Protein AF-E4WZ22-F1 (afdb_monomer_lite)

Foldseek 3Di:
DPDDDDDPLVVDLLSQLKAWAQQHALSNQAVAGLDDDRLVVLCVQAPQLRSLQQQAFFDDPVVLVVLCVQCVVQQNNVVLCVRVVPCVSVVRGNHRRYDPPSDPLAPSVQPQNGFMFRSVLLVVLQVVVVVPPPDDDDDDDDDPDPQQLQLLLQVLVLVVQQLCPQQVADQPPCLSGSSSSSCLLCRRQHDFGCAVRGPDHDPPRPDYRDDDSVSSLSSQQGAGNRGDHSVVSSQSSHNDNVNGGFDWGKDKDKDFQAQPDADDAKWWWWKWAQAPVLDIDIGIWIQGHADPQWGWTQDSHDDPPDDRIDTHHSHDAAEDDVVVQVVCCVVPVAQWDDDPPGTGRYAYSVRPDDHPDMHIHRIIMHMHIGHDPPPDPPPDVPPPVVVVVVVPPD

Organism: Oikopleura dioica (NCBI:txid34765)

Sequence (394 aa):
MGYARKGSKFRKHAALSAATPGFTTQMQFTIGDGYKVDNLFYFLFCDWKSSWNLLYKPIDEKEKKEIDKIVEKCNATSIHKIKENNIEIIHEITSIISIPSSSSQFCLDDPNLTKSVQVSSLKQNATKCVNQDLENVTKNVLDQKSSNLCVPISIATLLRFAIKNDLGFENKNDYYSAEKILSTLILIVYPRSMAGLNLNPNKKETEFQLNEIELLLERLCKKTYFMETGWNIIRKIHYKEERQPRKSTCIFEQVILHENFVFSRPLSVTGAYLLQSGEVLFHQMTLDRIENHEYVLQNNQFSDDHPPVIRIKQRLPHYAVPHFIAHLIYQTGNNIEVVGNIQNVLVSERHNMNSNEWYLLPHAYSITLVPESTVLPFVQQVNIYFEIIRFYYF

Radius of gyration: 23.73 Å; chains: 1; bounding box: 64×78×63 Å

Secondary structure (DSSP, 8-state):
------SGGGG-GGG--EE-TTT--HHHHSS--SS---GGGHHHHB-HHHHHHHHHS---HHHHHHHHHHHHHTT-TTGGGGGGT-GGGGGT--S-B--TT--TTS-TT-TTTT--EEHHHHHHHHHHHHS-SSS---------TT--THHHHHHHHHHHHHHHHTS----TTSTT-HHHHHHHIIIIIS----TTTBSS--TT--------HHHHHHHHHS--SSS--HHHHHHTSSSSGGGSPPPEEEEEEEEE--TTPPP-S-EEEEEEEE-TTSPEEEEEEEEEEEETTEEEEE-----TTS-SEEEEETTSPEE--HHHHHHHHHHHSS-EEEETTEEEEEEBTTBBPPTT-EEEEEEEEEEEEEE------SSSSSTTHHHHHHTT--

Structure (mmCIF, N/CA/C/O backbone):
data_AF-E4WZ22-F1
#
_entry.id   AF-E4WZ22-F1
#
loop_
_atom_site.group_PDB
_atom_site.id
_atom_site.type_symbol
_atom_site.label_atom_id
_atom_site.label_alt_id
_atom_site.label_comp_id
_atom_site.label_asym_id
_atom_site.label_entity_id
_atom_site.label_seq_id
_atom_site.pdbx_PDB_ins_code
_atom_site.Cartn_x
_atom_site.Cartn_y
_atom_site.Cartn_z
_atom_site.occupancy
_atom_site.B_iso_or_equiv
_atom_site.auth_seq_id
_atom_site.auth_comp_id
_atom_site.auth_asym_id
_atom_site.auth_atom_id
_atom_site.pdbx_PDB_model_num
ATOM 1 N N . MET A 1 1 ? -11.300 15.931 16.713 1.00 43.78 1 MET A N 1
ATOM 2 C CA . MET A 1 1 ? -12.061 15.670 15.468 1.00 43.78 1 MET A CA 1
ATOM 3 C C . MET A 1 1 ? -12.703 16.971 14.993 1.00 43.78 1 MET A C 1
ATOM 5 O O . MET A 1 1 ? -13.713 17.382 15.547 1.00 43.78 1 MET A O 1
ATOM 9 N N . GLY A 1 2 ? -12.064 17.686 14.065 1.00 37.69 2 GLY A N 1
ATOM 10 C CA . GLY A 1 2 ? -12.389 19.071 13.688 1.00 37.69 2 GLY A CA 1
ATOM 11 C C . GLY A 1 2 ? -13.688 19.274 12.896 1.00 37.69 2 GLY A C 1
ATOM 12 O O . GLY A 1 2 ? -13.658 19.876 11.828 1.00 37.69 2 GLY A O 1
ATOM 13 N N . TYR A 1 3 ? -14.833 18.834 13.417 1.00 50.09 3 TYR A N 1
ATOM 14 C CA . TYR A 1 3 ? -16.146 19.122 12.835 1.00 50.09 3 TYR A CA 1
ATOM 15 C C . TYR A 1 3 ? -16.964 20.016 13.769 1.00 50.09 3 TYR A C 1
ATOM 17 O O . TYR A 1 3 ? -17.911 19.576 14.409 1.00 50.09 3 TYR A O 1
ATOM 25 N N . ALA A 1 4 ? -16.619 21.302 13.826 1.00 40.41 4 ALA A N 1
ATOM 26 C CA . ALA A 1 4 ? -17.497 22.326 14.385 1.00 40.41 4 ALA A CA 1
ATOM 27 C C . ALA A 1 4 ? -18.106 23.142 13.236 1.00 40.41 4 ALA A C 1
ATOM 29 O O . ALA A 1 4 ? -17.617 24.213 12.885 1.00 40.41 4 ALA A O 1
ATOM 30 N N . ARG A 1 5 ? -19.167 22.627 12.600 1.00 50.62 5 ARG A N 1
ATOM 31 C CA . ARG A 1 5 ? -19.999 23.414 11.672 1.00 50.62 5 ARG A CA 1
ATOM 32 C C . ARG A 1 5 ? -21.483 23.178 11.944 1.00 50.62 5 ARG A C 1
ATOM 34 O O . ARG A 1 5 ? -21.913 22.063 12.217 1.00 50.62 5 ARG A O 1
ATOM 41 N N . LYS A 1 6 ? -22.265 24.259 11.892 1.00 50.34 6 LYS A N 1
ATOM 42 C CA . LYS A 1 6 ? -23.715 24.254 12.136 1.00 50.34 6 LYS A CA 1
ATOM 43 C C . LYS A 1 6 ? -24.455 23.727 10.894 1.00 50.34 6 LYS A C 1
ATOM 45 O O . LYS A 1 6 ? -24.112 24.105 9.778 1.00 50.34 6 LYS A O 1
ATOM 50 N N . GLY A 1 7 ? -25.479 22.885 11.078 1.00 59.03 7 GLY A N 1
ATOM 51 C CA . GLY A 1 7 ? -26.385 22.444 10.002 1.00 59.03 7 GLY A CA 1
ATOM 52 C C . GLY A 1 7 ? -26.900 21.006 10.148 1.00 59.03 7 GLY A C 1
ATOM 53 O O . GLY A 1 7 ? -26.252 20.159 10.757 1.00 59.03 7 GLY A O 1
ATOM 54 N N . SER A 1 8 ? -28.067 20.705 9.567 1.00 58.41 8 SER A N 1
ATOM 55 C CA . SER A 1 8 ? -28.720 19.383 9.647 1.00 58.41 8 SER A CA 1
ATOM 56 C C . SER A 1 8 ? -27.926 18.255 8.973 1.00 58.41 8 SER A C 1
ATOM 58 O O . SER A 1 8 ? -28.000 17.112 9.418 1.00 58.41 8 SER A O 1
ATOM 60 N N . LYS A 1 9 ? -27.110 18.572 7.957 1.00 53.06 9 LYS A N 1
ATOM 61 C CA . LYS A 1 9 ? -26.240 17.607 7.256 1.00 53.06 9 LYS A CA 1
ATOM 62 C C . LYS A 1 9 ? -25.200 16.950 8.175 1.00 53.06 9 LYS A C 1
ATOM 64 O O . LYS A 1 9 ? -24.841 15.806 7.946 1.00 53.06 9 LYS A O 1
ATOM 69 N N . PHE A 1 10 ? -24.782 17.621 9.248 1.00 56.56 10 PHE A N 1
ATOM 70 C CA . PHE A 1 10 ? -23.786 17.102 10.195 1.00 56.56 10 PHE A CA 1
ATOM 71 C C . PHE A 1 10 ? -24.378 16.166 11.260 1.00 56.56 10 PHE A C 1
ATOM 73 O O . PHE A 1 10 ? -23.634 15.557 12.017 1.00 56.56 10 PHE A O 1
ATOM 80 N N . ARG A 1 11 ? -25.712 16.018 11.308 1.00 58.31 11 ARG A N 1
ATOM 81 C CA . ARG A 1 11 ? -26.391 15.039 12.179 1.00 58.31 11 ARG A CA 1
ATOM 82 C C . ARG A 1 11 ? -26.433 13.635 11.575 1.00 58.31 11 ARG A C 1
ATOM 84 O O . ARG A 1 11 ? -26.777 12.687 12.268 1.00 58.31 11 ARG A O 1
ATOM 91 N N . LYS A 1 12 ? -26.127 13.499 10.280 1.00 60.72 12 LYS A N 1
ATOM 92 C CA . LYS A 1 12 ? -26.135 12.221 9.568 1.00 60.72 12 LYS A CA 1
ATOM 93 C C . LYS A 1 12 ? -24.702 11.851 9.209 1.00 60.72 12 LYS A C 1
ATOM 95 O O . LYS A 1 12 ? -24.114 12.461 8.325 1.00 60.72 12 LYS A O 1
ATOM 100 N N . HIS A 1 13 ? -24.176 10.823 9.865 1.00 59.78 13 HIS A N 1
ATOM 101 C CA . HIS A 1 13 ? -22.824 10.306 9.643 1.00 59.78 13 HIS A CA 1
ATOM 102 C C . HIS A 1 13 ? -22.524 10.044 8.148 1.00 59.78 13 HIS A C 1
ATOM 104 O O . HIS A 1 13 ? -21.521 10.513 7.621 1.00 59.78 13 HIS A O 1
ATOM 110 N N . ALA A 1 14 ? -23.463 9.420 7.427 1.00 59.91 14 ALA A N 1
ATOM 111 C CA . ALA A 1 14 ? -23.363 9.156 5.985 1.00 59.91 14 ALA A CA 1
ATOM 112 C C . ALA A 1 14 ? -23.457 10.405 5.076 1.00 59.91 14 ALA A C 1
ATOM 114 O O . ALA A 1 14 ? -23.337 10.293 3.861 1.00 59.91 14 ALA A O 1
ATOM 115 N N . ALA A 1 15 ? -23.751 11.586 5.627 1.00 57.31 15 ALA A N 1
ATOM 116 C CA . ALA A 1 15 ? -23.817 12.847 4.882 1.00 57.31 15 ALA A CA 1
ATOM 117 C C . ALA A 1 15 ? -22.560 13.713 5.073 1.00 57.31 15 ALA A C 1
ATOM 119 O O . ALA A 1 15 ? -22.481 14.813 4.518 1.00 57.31 15 ALA A O 1
ATOM 120 N N . LEU A 1 16 ? -21.581 13.227 5.842 1.00 62.44 16 LEU A N 1
ATOM 121 C CA . LEU A 1 16 ? -20.275 13.853 5.980 1.00 62.44 16 LEU A CA 1
ATOM 122 C C . LEU A 1 16 ? -19.463 13.566 4.712 1.00 62.44 16 LEU A C 1
ATOM 124 O O . LEU A 1 16 ? -18.864 12.512 4.575 1.00 62.44 16 LEU A O 1
ATOM 128 N N . SER A 1 17 ? -19.414 14.520 3.782 1.00 63.41 17 SER A N 1
ATOM 129 C CA . SER A 1 17 ? -18.570 14.446 2.575 1.00 63.41 17 SER A CA 1
ATOM 130 C C . SER A 1 17 ? -17.084 14.732 2.858 1.00 63.41 17 SER A C 1
ATOM 132 O O . SER A 1 17 ? -16.357 15.224 1.990 1.00 63.41 17 SER A O 1
ATOM 134 N N . ALA A 1 18 ? -16.655 14.500 4.096 1.00 67.38 18 ALA A N 1
ATOM 135 C CA . ALA A 1 18 ? -15.322 14.762 4.599 1.00 67.38 18 ALA A CA 1
ATOM 136 C C . ALA A 1 18 ? -14.894 13.617 5.517 1.00 67.38 18 ALA A C 1
ATOM 138 O O . ALA A 1 18 ? -15.697 13.110 6.302 1.00 67.38 18 ALA A O 1
ATOM 139 N N . ALA A 1 19 ? -13.627 13.238 5.413 1.00 75.06 19 ALA A N 1
ATOM 140 C CA . ALA A 1 19 ? -13.033 12.154 6.177 1.00 75.06 19 ALA A CA 1
ATOM 141 C C . ALA A 1 19 ? -11.723 12.626 6.806 1.00 75.06 19 ALA A C 1
ATOM 143 O O . ALA A 1 19 ? -10.995 13.414 6.204 1.00 75.06 19 ALA A O 1
ATOM 144 N N . THR A 1 20 ? -11.421 12.147 8.011 1.00 78.56 20 THR A N 1
ATOM 145 C CA . THR A 1 20 ? -10.114 12.353 8.643 1.00 78.56 20 THR A CA 1
ATOM 146 C C . THR A 1 20 ? -9.384 11.010 8.679 1.00 78.56 20 THR A C 1
ATOM 148 O O . THR A 1 20 ? -9.940 10.069 9.254 1.00 78.56 20 THR A O 1
ATOM 151 N N . PRO A 1 21 ? -8.182 10.899 8.081 1.00 80.25 21 PRO A N 1
ATOM 152 C CA . PRO A 1 21 ? -7.385 9.676 8.113 1.00 80.25 21 PRO A CA 1
ATOM 153 C C . PRO A 1 21 ? -7.258 9.126 9.537 1.00 80.25 21 PRO A C 1
ATOM 155 O O . PRO A 1 21 ? -6.969 9.864 10.475 1.00 80.25 21 PRO A O 1
ATOM 158 N N . GLY A 1 22 ? -7.540 7.838 9.705 1.00 83.31 22 GLY A N 1
ATOM 159 C CA . GLY A 1 22 ? -7.448 7.123 10.974 1.00 83.31 22 GLY A CA 1
ATOM 160 C C . GLY A 1 22 ? -8.611 7.328 11.951 1.00 83.31 22 GLY A C 1
ATOM 161 O O . GLY A 1 22 ? -8.706 6.598 12.935 1.00 83.31 22 GLY A O 1
ATOM 162 N N . PHE A 1 23 ? -9.525 8.258 11.661 1.00 80.81 23 PHE A N 1
ATOM 163 C CA . PHE A 1 23 ? -10.736 8.524 12.455 1.00 80.81 23 PHE A CA 1
ATOM 164 C C . PHE A 1 23 ? -12.026 8.344 11.654 1.00 80.81 23 PHE A C 1
ATOM 166 O O . PHE A 1 23 ? -13.114 8.589 12.169 1.00 80.81 23 PHE A O 1
ATOM 173 N N . THR A 1 24 ? -11.907 7.992 10.376 1.00 80.12 24 THR A N 1
ATOM 174 C CA . THR A 1 24 ? -13.043 7.846 9.478 1.00 80.12 24 THR A CA 1
ATOM 175 C C . THR A 1 24 ? -13.515 6.402 9.397 1.00 80.12 24 THR A C 1
ATOM 177 O O . THR A 1 24 ? -12.736 5.470 9.593 1.00 80.12 24 THR A O 1
ATOM 180 N N . THR A 1 25 ? -14.785 6.214 9.053 1.00 79.31 25 THR A N 1
ATOM 181 C CA . THR A 1 25 ? -15.359 4.898 8.759 1.00 79.31 25 THR A CA 1
ATOM 182 C C . THR A 1 25 ? -15.738 4.793 7.282 1.00 79.31 25 THR A C 1
ATOM 184 O O . THR A 1 25 ? -15.911 5.801 6.587 1.00 79.31 25 THR A O 1
ATOM 187 N N . GLN A 1 26 ? -15.894 3.561 6.785 1.00 79.81 26 GLN A N 1
ATOM 188 C CA . GLN A 1 26 ? -16.181 3.302 5.369 1.00 79.81 26 GLN A CA 1
ATOM 189 C C . GLN A 1 26 ? -17.455 4.001 4.880 1.00 79.81 26 GLN A C 1
ATOM 191 O O . GLN A 1 26 ? -17.489 4.447 3.734 1.00 79.81 26 GLN A O 1
ATOM 196 N N . MET A 1 27 ? -18.465 4.175 5.737 1.00 77.94 27 MET A N 1
ATOM 197 C CA . MET A 1 27 ? -19.722 4.840 5.376 1.00 77.94 27 MET A CA 1
ATOM 198 C C . MET A 1 27 ? -19.558 6.338 5.045 1.00 77.94 27 MET A C 1
ATOM 200 O O . MET A 1 27 ? -20.445 6.921 4.423 1.00 77.94 27 MET A O 1
ATOM 204 N N . GLN A 1 28 ? -18.451 6.986 5.432 1.00 76.31 28 GLN A N 1
ATOM 205 C CA . GLN A 1 28 ? -18.220 8.406 5.115 1.00 76.31 28 GLN A CA 1
ATOM 206 C C . GLN A 1 28 ? -17.719 8.633 3.686 1.00 76.31 28 GLN A C 1
ATOM 208 O O . GLN A 1 28 ? -17.915 9.711 3.127 1.00 76.31 28 GLN A O 1
ATOM 213 N N . PHE A 1 29 ? -17.058 7.640 3.088 1.00 76.06 29 PHE A N 1
ATOM 214 C CA . PHE A 1 29 ? -16.421 7.790 1.776 1.00 76.06 29 PHE A CA 1
ATOM 215 C C . PHE A 1 29 ? -16.712 6.651 0.797 1.00 76.06 29 PHE A C 1
ATOM 217 O O . PHE A 1 29 ? -16.307 6.696 -0.362 1.00 76.06 29 PHE A O 1
ATOM 224 N N . THR A 1 30 ? -17.465 5.646 1.228 1.00 70.56 30 THR A N 1
ATOM 225 C CA . THR A 1 30 ? -17.998 4.588 0.378 1.00 70.56 30 THR A CA 1
ATOM 226 C C . THR A 1 30 ? -19.504 4.447 0.616 1.00 70.56 30 THR A C 1
ATOM 228 O O . THR A 1 30 ? -20.044 4.903 1.618 1.00 70.56 30 THR A O 1
ATOM 231 N N . ILE A 1 31 ? -20.205 3.791 -0.313 1.00 65.50 31 ILE A N 1
ATOM 232 C CA . ILE A 1 31 ? -21.623 3.412 -0.132 1.00 65.50 31 ILE A CA 1
ATOM 233 C C . ILE A 1 31 ? -21.742 2.195 0.819 1.00 65.50 31 ILE A C 1
ATOM 235 O O . ILE A 1 31 ? -22.841 1.771 1.168 1.00 65.50 31 ILE A O 1
ATOM 239 N N . GLY A 1 32 ? -20.615 1.605 1.224 1.00 63.81 32 GLY A N 1
ATOM 240 C CA . GLY A 1 32 ? -20.545 0.427 2.074 1.00 63.81 32 GLY A CA 1
ATOM 241 C C . GLY A 1 32 ? -20.083 0.735 3.503 1.00 63.81 32 GLY A C 1
ATOM 242 O O . GLY A 1 32 ? -19.622 1.831 3.805 1.00 63.81 32 GLY A O 1
ATOM 243 N N . ASP A 1 33 ? -20.276 -0.236 4.393 1.00 77.31 33 ASP A N 1
ATOM 244 C CA . ASP A 1 33 ? -19.952 -0.137 5.824 1.00 77.31 33 ASP A CA 1
ATOM 245 C C . ASP A 1 33 ? -19.735 -1.533 6.431 1.00 77.31 33 ASP A C 1
ATOM 247 O O . ASP A 1 33 ? -20.241 -1.853 7.507 1.00 77.31 33 ASP A O 1
ATOM 251 N N . GLY A 1 34 ? -19.103 -2.438 5.677 1.00 73.75 34 GLY A N 1
ATOM 252 C CA . GLY A 1 34 ? -18.908 -3.813 6.147 1.00 73.75 34 GLY A CA 1
ATOM 253 C C . GLY A 1 34 ? -17.769 -3.949 7.158 1.00 73.75 34 GLY A C 1
ATOM 254 O O . GLY A 1 34 ? -17.749 -4.922 7.914 1.00 73.75 34 GLY A O 1
ATOM 255 N N . TYR A 1 35 ? -16.846 -2.983 7.218 1.00 79.44 35 TYR A N 1
ATOM 256 C CA . TYR A 1 35 ? -15.864 -2.852 8.290 1.00 79.44 35 TYR A CA 1
ATOM 257 C C . TYR A 1 35 ? -16.154 -1.610 9.137 1.00 79.44 35 TYR A C 1
ATOM 259 O O . TYR A 1 35 ? -15.936 -0.479 8.700 1.00 79.44 35 TYR A O 1
ATOM 267 N N . LYS A 1 36 ? -16.612 -1.843 10.370 1.00 74.69 36 LYS A N 1
ATOM 268 C CA . LYS A 1 36 ? -16.932 -0.804 11.353 1.00 74.69 36 LYS A CA 1
ATOM 269 C C . LYS A 1 36 ? -15.931 -0.868 12.491 1.00 74.69 36 LYS A C 1
ATOM 271 O O . LYS A 1 36 ? -15.891 -1.876 13.191 1.00 74.69 36 LYS A O 1
ATOM 276 N N . VAL A 1 37 ? -15.134 0.181 12.666 1.00 71.94 37 VAL A N 1
ATOM 277 C CA . VAL A 1 37 ? -14.306 0.360 13.862 1.00 71.94 37 VAL A CA 1
ATOM 278 C C . VAL A 1 37 ? -14.236 1.843 14.194 1.00 71.94 37 VAL A C 1
ATOM 280 O O . VAL A 1 37 ? -13.854 2.652 13.350 1.00 71.94 37 VAL A O 1
ATOM 283 N N . ASP A 1 38 ? -14.561 2.176 15.439 1.00 76.12 38 ASP A N 1
ATOM 284 C CA . ASP A 1 38 ? -14.405 3.519 15.989 1.00 76.12 38 ASP A CA 1
ATOM 285 C C . ASP A 1 38 ? -13.023 3.650 16.636 1.00 76.12 38 ASP A C 1
ATOM 287 O O . ASP A 1 38 ? -12.858 3.582 17.855 1.00 76.12 38 ASP A O 1
ATOM 291 N N . ASN A 1 39 ? -12.001 3.851 15.796 1.00 83.44 39 ASN A N 1
ATOM 292 C CA . ASN A 1 39 ? -10.604 3.939 16.239 1.00 83.44 39 ASN A CA 1
ATOM 293 C C . ASN A 1 39 ? -10.358 5.050 17.275 1.00 83.44 39 ASN A C 1
ATOM 295 O O . ASN A 1 39 ? -9.374 4.997 18.010 1.00 83.44 39 ASN A O 1
ATOM 299 N N . LEU A 1 40 ? -11.254 6.042 17.348 1.00 81.38 40 LEU A N 1
ATOM 300 C CA . LEU A 1 40 ? -11.188 7.165 18.280 1.00 81.38 40 LEU A CA 1
ATOM 301 C C . LEU A 1 40 ? -10.980 6.722 19.732 1.00 81.38 40 LEU A C 1
ATOM 303 O O . LEU A 1 40 ? -10.230 7.375 20.451 1.00 81.38 40 LEU A O 1
ATOM 307 N N . PHE A 1 41 ? -11.620 5.632 20.157 1.00 81.50 41 PHE A N 1
ATOM 308 C CA . PHE A 1 41 ? -11.524 5.174 21.542 1.00 81.50 41 PHE A CA 1
ATOM 309 C C . PHE A 1 41 ? -10.097 4.774 21.924 1.00 81.50 41 PHE A C 1
ATOM 311 O O . PHE A 1 41 ? -9.673 5.064 23.037 1.00 81.50 41 PHE A O 1
ATOM 318 N N . TYR A 1 42 ? -9.310 4.206 21.007 1.00 87.00 42 TYR A N 1
ATOM 319 C CA . TYR A 1 42 ? -7.915 3.862 21.299 1.00 87.00 42 TYR A CA 1
ATOM 320 C C . TYR A 1 42 ? -7.066 5.103 21.601 1.00 87.00 42 TYR A C 1
ATOM 322 O O . TYR A 1 42 ? -6.211 5.052 22.476 1.00 87.00 42 TYR A O 1
ATOM 330 N N . PHE A 1 43 ? -7.373 6.246 20.981 1.00 85.25 43 PHE A N 1
ATOM 331 C CA . PHE A 1 43 ? -6.701 7.522 21.254 1.00 85.25 43 PHE A CA 1
ATOM 332 C C . PHE A 1 43 ? -7.089 8.168 22.593 1.00 85.25 43 PHE A C 1
ATOM 334 O O . PHE A 1 43 ? -6.481 9.164 22.979 1.00 85.25 43 PHE A O 1
ATOM 341 N N . LEU A 1 44 ? -8.099 7.642 23.295 1.00 83.12 44 LEU A N 1
ATOM 342 C CA . LEU A 1 44 ? -8.426 8.066 24.661 1.00 83.12 44 LEU A CA 1
ATOM 343 C C . LEU A 1 44 ? -7.594 7.318 25.711 1.00 83.12 44 LEU A C 1
ATOM 345 O O . LEU A 1 44 ? -7.373 7.852 26.795 1.00 83.12 44 LEU A O 1
ATOM 349 N N . PHE A 1 45 ? -7.143 6.100 25.397 1.00 86.62 45 PHE A N 1
ATOM 350 C CA . PHE A 1 45 ? -6.512 5.190 26.363 1.00 86.62 45 PHE A CA 1
ATOM 351 C C . PHE A 1 45 ? -5.059 4.866 26.051 1.00 86.62 45 PHE A C 1
ATOM 353 O O . PHE A 1 45 ? -4.351 4.353 26.909 1.00 86.62 45 PHE A O 1
ATOM 360 N N . CYS A 1 46 ? -4.597 5.166 24.846 1.00 89.38 46 CYS A N 1
ATOM 361 C CA . CYS A 1 46 ? -3.201 5.088 24.466 1.00 89.38 46 CYS A CA 1
ATOM 362 C C . CYS A 1 46 ? -2.683 6.510 24.234 1.00 89.38 46 CYS A C 1
ATOM 364 O O . CYS A 1 46 ? -3.421 7.373 23.751 1.00 89.38 46 CYS A O 1
ATOM 366 N N . ASP A 1 47 ? -1.405 6.771 24.518 1.00 88.81 47 ASP A N 1
ATOM 367 C CA . ASP A 1 47 ? -0.813 8.024 24.043 1.00 88.81 47 ASP A CA 1
ATOM 368 C C . ASP A 1 47 ? -0.844 8.082 22.503 1.00 88.81 47 ASP A C 1
ATOM 370 O O . ASP A 1 47 ? -1.041 7.069 21.818 1.00 88.81 47 ASP A O 1
ATOM 374 N N . TRP A 1 48 ? -0.664 9.282 21.946 1.00 85.88 48 TRP A N 1
ATOM 375 C CA . TRP A 1 48 ? -0.754 9.522 20.504 1.00 85.88 48 TRP A CA 1
ATOM 376 C C . TRP A 1 48 ? 0.096 8.543 19.690 1.00 85.88 48 TRP A C 1
ATOM 378 O O . TRP A 1 48 ? -0.415 7.894 18.777 1.00 85.88 48 TRP A O 1
ATOM 388 N N . LYS A 1 49 ? 1.377 8.388 20.040 1.00 86.56 49 LYS A N 1
ATOM 389 C CA . LYS A 1 49 ? 2.308 7.569 19.261 1.00 86.56 49 LYS A CA 1
ATOM 390 C C . LYS A 1 49 ? 1.998 6.088 19.418 1.00 86.56 49 LYS A C 1
ATOM 392 O O . LYS A 1 49 ? 2.020 5.349 18.431 1.00 86.56 49 LYS A O 1
ATOM 397 N N . SER A 1 50 ? 1.640 5.663 20.624 1.00 89.69 50 SER A N 1
ATOM 398 C CA . SER A 1 50 ? 1.206 4.292 20.895 1.00 89.69 50 SER A CA 1
ATOM 399 C C . SER A 1 50 ? -0.058 3.930 20.122 1.00 89.69 50 SER A C 1
ATOM 401 O O . SER A 1 50 ? -0.094 2.882 19.486 1.00 89.69 50 SER A O 1
ATOM 403 N N . SER A 1 51 ? -1.056 4.816 20.083 1.00 90.06 51 SER A N 1
ATOM 404 C CA . SER A 1 51 ? -2.304 4.598 19.339 1.00 90.06 51 SER A CA 1
ATOM 405 C C . SER A 1 51 ? -2.037 4.299 17.865 1.00 90.06 51 SER A C 1
ATOM 407 O O . SER A 1 51 ? -2.519 3.299 17.335 1.00 90.06 51 SER A O 1
ATOM 409 N N . TRP A 1 52 ? -1.224 5.133 17.207 1.00 88.50 52 TRP A N 1
ATOM 410 C CA . TRP A 1 52 ? -0.876 4.945 15.797 1.00 88.50 52 TRP A CA 1
ATOM 411 C C . TRP A 1 52 ? -0.131 3.640 15.547 1.00 88.50 52 TRP A C 1
ATOM 413 O O . TRP A 1 52 ? -0.452 2.922 14.600 1.00 88.50 52 TRP A O 1
ATOM 423 N N . ASN A 1 53 ? 0.819 3.298 16.414 1.00 88.62 53 ASN A N 1
ATOM 424 C CA . ASN A 1 53 ? 1.553 2.047 16.283 1.00 88.62 53 ASN A CA 1
ATOM 425 C C . ASN A 1 53 ? 0.639 0.833 16.453 1.00 88.62 53 ASN A C 1
ATOM 427 O O . ASN A 1 53 ? 0.606 -0.035 15.589 1.00 88.62 53 ASN A O 1
ATOM 431 N N . LEU A 1 54 ? -0.168 0.797 17.509 1.00 91.25 54 LEU A N 1
ATOM 432 C CA . LEU A 1 54 ? -1.044 -0.339 17.791 1.00 91.25 54 LEU A CA 1
ATOM 433 C C . LEU A 1 54 ? -2.156 -0.508 16.739 1.00 91.25 54 LEU A C 1
ATOM 435 O O . LEU A 1 54 ? -2.594 -1.632 16.479 1.00 91.25 54 LEU A O 1
ATOM 439 N N . LEU A 1 55 ? -2.597 0.586 16.110 1.00 90.81 55 LEU A N 1
ATOM 440 C CA . LEU A 1 55 ? -3.601 0.563 15.046 1.00 90.81 55 LEU A CA 1
ATOM 441 C C . LEU A 1 55 ? -3.026 0.186 13.677 1.00 90.81 55 LEU A C 1
ATOM 443 O O . LEU A 1 55 ? -3.650 -0.602 12.964 1.00 90.81 55 LEU A O 1
ATOM 447 N N . TYR A 1 56 ? -1.864 0.722 13.299 1.00 89.69 56 TYR A N 1
ATOM 448 C CA . TYR A 1 56 ? -1.423 0.726 11.898 1.00 89.69 56 TYR A CA 1
ATOM 449 C C . TYR A 1 56 ? -0.064 0.075 11.648 1.00 89.69 56 TYR A C 1
ATOM 451 O O . TYR A 1 56 ? 0.269 -0.151 10.486 1.00 89.69 56 TYR A O 1
ATOM 459 N N . LYS A 1 57 ? 0.716 -0.254 12.683 1.00 90.00 57 LYS A N 1
ATOM 460 C CA . LYS A 1 57 ? 1.969 -0.996 12.518 1.00 90.00 57 LYS A CA 1
ATOM 461 C C . LYS A 1 57 ? 1.682 -2.502 12.476 1.00 90.00 57 LYS A C 1
ATOM 463 O O . LYS A 1 57 ? 1.055 -3.017 13.405 1.00 90.00 57 LYS A O 1
ATOM 468 N N . PRO A 1 58 ? 2.130 -3.228 11.438 1.00 91.06 58 PRO A N 1
ATOM 469 C CA . PRO A 1 58 ? 2.189 -4.685 11.478 1.00 91.06 58 PRO A CA 1
ATOM 470 C C . PRO A 1 58 ? 3.007 -5.159 12.678 1.00 91.06 58 PRO A C 1
ATOM 472 O O . PRO A 1 58 ? 4.137 -4.712 12.855 1.00 91.06 58 PRO A O 1
ATOM 475 N N . ILE A 1 59 ? 2.457 -6.071 13.473 1.00 89.12 59 ILE A N 1
ATOM 476 C CA . ILE A 1 59 ? 3.178 -6.659 14.608 1.00 89.12 59 ILE A CA 1
ATOM 477 C C . ILE A 1 59 ? 3.305 -8.167 14.427 1.00 89.12 59 ILE A C 1
ATOM 479 O O . ILE A 1 59 ? 2.423 -8.814 13.856 1.00 89.12 59 ILE A O 1
ATOM 483 N N . ASP A 1 60 ? 4.404 -8.726 14.920 1.00 88.88 60 ASP A N 1
ATOM 484 C CA . ASP A 1 60 ? 4.582 -10.170 15.018 1.00 88.88 60 ASP A CA 1
ATOM 485 C C . ASP A 1 60 ? 4.149 -10.700 16.399 1.00 88.88 60 ASP A C 1
ATOM 487 O O . ASP A 1 60 ? 3.798 -9.948 17.311 1.00 88.88 60 ASP A O 1
ATOM 491 N N . GLU A 1 61 ? 4.158 -12.024 16.566 1.00 91.06 61 GLU A N 1
ATOM 492 C CA . GLU A 1 61 ? 3.756 -12.667 17.823 1.00 91.06 61 GLU A CA 1
ATOM 493 C C . GLU A 1 61 ? 4.712 -12.385 18.992 1.00 91.06 61 GLU A C 1
ATOM 495 O O . GLU A 1 61 ? 4.322 -12.532 20.152 1.00 91.06 61 GLU A O 1
ATOM 500 N N . LYS A 1 62 ? 5.965 -11.996 18.729 1.00 91.56 62 LYS A N 1
ATOM 501 C CA . LYS A 1 62 ? 6.911 -11.626 19.785 1.00 91.56 62 LYS A CA 1
ATOM 502 C C . LYS A 1 62 ? 6.584 -10.228 20.303 1.00 91.56 62 LYS A C 1
ATOM 504 O O . LYS A 1 62 ? 6.393 -10.070 21.507 1.00 91.56 62 LYS A O 1
ATOM 509 N N . GLU A 1 63 ? 6.460 -9.253 19.406 1.00 90.12 63 GLU A N 1
ATOM 510 C CA . GLU A 1 63 ? 6.083 -7.875 19.728 1.00 90.12 63 GLU A CA 1
ATOM 511 C C . GLU A 1 63 ? 4.703 -7.833 20.396 1.00 90.12 63 GLU A C 1
ATOM 513 O O . GLU A 1 63 ? 4.524 -7.171 21.417 1.00 90.12 63 GLU A O 1
ATOM 518 N N . LYS A 1 64 ? 3.746 -8.630 19.908 1.00 92.62 64 LYS A N 1
ATOM 519 C CA . LYS A 1 64 ? 2.426 -8.773 20.530 1.00 92.62 64 LYS A CA 1
ATOM 520 C C . LYS A 1 64 ? 2.508 -9.195 21.997 1.00 92.62 64 LYS A C 1
ATOM 522 O O . LYS A 1 64 ? 1.903 -8.544 22.839 1.00 92.62 64 LYS A O 1
ATOM 527 N N . LYS A 1 65 ? 3.300 -10.223 22.324 1.00 93.56 65 LYS A N 1
ATOM 528 C CA . LYS A 1 65 ? 3.485 -10.687 23.714 1.00 93.56 65 LYS A CA 1
ATOM 529 C C . LYS A 1 65 ? 4.135 -9.634 24.609 1.00 93.56 65 LYS A C 1
ATOM 531 O O . LYS A 1 65 ? 3.917 -9.636 25.819 1.00 93.56 65 LYS A O 1
ATOM 536 N N . GLU A 1 66 ? 4.983 -8.775 24.052 1.00 92.81 66 GLU A N 1
ATOM 537 C CA . GLU A 1 66 ? 5.582 -7.659 24.787 1.00 92.81 66 GLU A CA 1
ATOM 538 C C . GLU A 1 66 ? 4.548 -6.560 25.058 1.00 92.81 66 GLU A C 1
ATOM 540 O O . GLU A 1 66 ? 4.457 -6.077 26.187 1.00 92.81 66 GLU A O 1
ATOM 545 N N . ILE A 1 67 ? 3.716 -6.232 24.065 1.00 92.62 67 ILE A N 1
ATOM 546 C CA . ILE A 1 67 ? 2.605 -5.283 24.199 1.00 92.62 67 ILE A CA 1
ATOM 547 C C . ILE A 1 67 ? 1.552 -5.801 25.188 1.00 92.62 67 ILE A C 1
ATOM 549 O O . ILE A 1 67 ? 1.116 -5.034 26.045 1.00 92.62 67 ILE A O 1
ATOM 553 N N . ASP A 1 68 ? 1.186 -7.085 25.132 1.00 94.31 68 ASP A N 1
ATOM 554 C CA . ASP A 1 68 ? 0.201 -7.699 26.034 1.00 94.31 68 ASP A CA 1
ATOM 555 C C . ASP A 1 68 ? 0.589 -7.478 27.506 1.00 94.31 68 ASP A C 1
ATOM 557 O O . ASP A 1 68 ? -0.244 -7.078 28.317 1.00 94.31 68 ASP A O 1
ATOM 561 N N . LYS A 1 69 ? 1.880 -7.618 27.843 1.00 94.00 69 LYS A N 1
ATOM 562 C CA . LYS A 1 69 ? 2.398 -7.346 29.198 1.00 94.00 69 LYS A CA 1
ATOM 563 C C . LYS A 1 69 ? 2.240 -5.885 29.617 1.00 94.00 69 LYS A C 1
ATOM 565 O O . LYS A 1 69 ? 2.102 -5.604 30.805 1.00 94.00 69 LYS A O 1
ATOM 570 N N . ILE A 1 70 ? 2.336 -4.944 28.679 1.00 92.56 70 ILE A N 1
ATOM 571 C CA . ILE A 1 70 ? 2.137 -3.514 28.955 1.00 92.56 70 ILE A CA 1
ATOM 572 C C . ILE A 1 70 ? 0.647 -3.244 29.172 1.00 92.56 70 ILE A C 1
ATOM 574 O O . ILE A 1 70 ? 0.271 -2.619 30.158 1.00 92.56 70 ILE A O 1
ATOM 578 N N . VAL A 1 71 ? -0.201 -3.767 28.287 1.00 91.56 71 VAL A N 1
ATOM 579 C CA . VAL A 1 71 ? -1.659 -3.611 28.345 1.00 91.56 71 VAL A CA 1
ATOM 580 C C . VAL A 1 71 ? -2.241 -4.222 29.623 1.00 91.56 71 VAL A C 1
ATOM 582 O O . VAL A 1 71 ? -3.106 -3.615 30.254 1.00 91.56 71 VAL A O 1
ATOM 585 N N . GLU A 1 72 ? -1.730 -5.375 30.057 1.00 91.88 72 GLU A N 1
ATOM 586 C CA . GLU A 1 72 ? -2.107 -6.011 31.322 1.00 91.88 72 GLU A CA 1
ATOM 587 C C . GLU A 1 72 ? -1.747 -5.139 32.534 1.00 91.88 72 GLU A C 1
ATOM 589 O O . GLU A 1 72 ? -2.584 -4.926 33.409 1.00 91.88 72 GLU A O 1
ATOM 594 N N . LYS A 1 73 ? -0.550 -4.536 32.551 1.00 91.12 73 LYS A N 1
ATOM 595 C CA . LYS A 1 73 ? -0.142 -3.590 33.608 1.00 91.12 73 LYS A CA 1
ATOM 596 C C . LYS A 1 73 ? -1.018 -2.335 33.673 1.00 91.12 73 LYS A C 1
ATOM 598 O O . LYS A 1 73 ? -1.110 -1.728 34.735 1.00 91.12 73 LYS A O 1
ATOM 603 N N . CYS A 1 74 ? -1.654 -1.953 32.566 1.00 88.56 74 CYS A N 1
ATOM 604 C CA . CYS A 1 74 ? -2.595 -0.832 32.492 1.00 88.56 74 CYS A CA 1
ATOM 605 C C . CYS A 1 74 ? -4.049 -1.223 32.830 1.00 88.56 74 CYS A C 1
ATOM 607 O O . CYS A 1 74 ? -4.946 -0.398 32.653 1.00 88.56 74 CYS A O 1
ATOM 609 N N . ASN A 1 75 ? -4.291 -2.463 33.277 1.00 88.50 75 ASN A N 1
ATOM 610 C CA . ASN A 1 75 ? -5.622 -3.037 33.505 1.00 88.50 75 ASN A CA 1
ATOM 611 C C . ASN A 1 75 ? -6.540 -2.966 32.268 1.00 88.50 75 ASN A C 1
ATOM 613 O O . ASN A 1 75 ? -7.744 -2.758 32.368 1.00 88.50 75 ASN A O 1
ATOM 617 N N . ALA A 1 76 ? -5.958 -3.119 31.077 1.00 87.25 76 ALA A N 1
ATOM 618 C CA . ALA A 1 76 ? -6.649 -2.941 29.804 1.00 87.25 76 ALA A CA 1
ATOM 619 C C . ALA A 1 76 ? -6.714 -4.240 28.982 1.00 87.25 76 ALA A C 1
ATOM 621 O O . ALA A 1 76 ? -6.803 -4.199 27.760 1.00 87.25 76 ALA A O 1
ATOM 622 N N . THR A 1 77 ? -6.671 -5.416 29.615 1.00 85.62 77 THR A N 1
ATOM 623 C CA . THR A 1 77 ? -6.620 -6.728 28.928 1.00 85.62 77 THR A CA 1
ATOM 624 C C . THR A 1 77 ? -7.768 -6.951 27.941 1.00 85.62 77 THR A C 1
ATOM 626 O O . THR A 1 77 ? -7.590 -7.575 26.895 1.00 85.62 77 THR A O 1
ATOM 629 N N . SER A 1 78 ? -8.943 -6.393 28.226 1.00 85.12 78 SER A N 1
ATOM 630 C CA . SER A 1 78 ? -10.108 -6.513 27.355 1.00 85.12 78 SER A CA 1
ATOM 631 C C . SER A 1 78 ? -10.122 -5.486 26.203 1.00 85.12 78 SER A C 1
ATOM 633 O O . SER A 1 78 ? -11.068 -5.515 25.422 1.00 85.12 78 SER A O 1
ATOM 635 N N . ILE A 1 79 ? -9.139 -4.575 26.064 1.00 85.62 79 ILE A N 1
ATOM 636 C CA . ILE A 1 79 ? -9.172 -3.392 25.159 1.00 85.62 79 ILE A CA 1
ATOM 637 C C . ILE A 1 79 ? -9.536 -3.725 23.700 1.00 85.62 79 ILE A C 1
ATOM 639 O O . ILE A 1 79 ? -10.131 -2.924 22.977 1.00 85.62 79 ILE A O 1
ATOM 643 N N . HIS A 1 80 ? -9.246 -4.953 23.273 1.00 82.44 80 HIS A N 1
ATOM 644 C CA . HIS A 1 80 ? -9.614 -5.500 21.967 1.00 82.44 80 HIS A CA 1
ATOM 645 C C . HIS A 1 80 ? -11.127 -5.572 21.724 1.00 82.44 80 HIS A C 1
ATOM 647 O O . HIS A 1 80 ? -11.543 -5.580 20.567 1.00 82.44 80 HIS A O 1
ATOM 653 N N . LYS A 1 81 ? -11.941 -5.605 22.784 1.00 81.19 81 LYS A N 1
ATOM 654 C CA . LYS A 1 81 ? -13.410 -5.681 22.755 1.00 81.19 81 LYS A CA 1
ATOM 655 C C . LYS A 1 81 ? -14.090 -4.327 22.551 1.00 81.19 81 LYS A C 1
ATOM 657 O O . LYS A 1 81 ? -15.289 -4.295 22.299 1.00 81.19 81 LYS A O 1
ATOM 662 N N . ILE A 1 82 ? -13.355 -3.210 22.585 1.00 78.50 82 ILE A N 1
ATOM 663 C CA . ILE A 1 82 ? -13.920 -1.875 22.301 1.00 78.50 82 ILE A CA 1
ATOM 664 C C . ILE A 1 82 ? -14.613 -1.853 20.927 1.00 78.50 82 ILE A C 1
ATOM 666 O O . ILE A 1 82 ? -15.687 -1.276 20.772 1.00 78.50 82 ILE A O 1
ATOM 670 N N . LYS A 1 83 ? -14.056 -2.568 19.941 1.00 74.25 83 LYS A N 1
ATOM 671 C CA . LYS A 1 83 ? -14.636 -2.715 18.595 1.00 74.25 83 LYS A CA 1
ATOM 672 C C . LYS A 1 83 ? -15.974 -3.471 18.553 1.00 74.25 83 LYS A C 1
ATOM 674 O O . LYS A 1 83 ? -16.641 -3.462 17.525 1.00 74.25 83 LYS A O 1
ATOM 679 N N . GLU A 1 84 ? -16.359 -4.138 19.639 1.00 74.75 84 GLU A N 1
ATOM 680 C CA . GLU A 1 84 ? -17.619 -4.882 19.778 1.00 74.75 84 GLU A CA 1
ATOM 681 C C . GLU A 1 84 ? -18.729 -4.018 20.405 1.00 74.75 84 GLU A C 1
ATOM 683 O O . GLU A 1 84 ? -19.774 -4.536 20.787 1.00 74.75 84 GLU A O 1
ATOM 688 N N . ASN A 1 85 ? -18.516 -2.697 20.509 1.00 69.56 85 ASN A N 1
ATOM 689 C CA . ASN A 1 85 ? -19.385 -1.735 21.201 1.00 69.56 85 ASN A CA 1
ATOM 690 C C . ASN A 1 85 ? -19.556 -2.010 22.703 1.00 69.56 85 ASN A C 1
ATOM 692 O O . ASN A 1 85 ? -20.473 -1.477 23.329 1.00 69.56 85 ASN A O 1
ATOM 696 N N . ASN A 1 86 ? -18.666 -2.804 23.303 1.00 73.81 86 ASN A N 1
ATOM 697 C CA . ASN A 1 86 ? -18.626 -2.966 24.747 1.00 73.81 86 ASN A CA 1
ATOM 698 C C . ASN A 1 86 ? -17.833 -1.807 25.364 1.00 73.81 86 ASN A C 1
ATOM 700 O O . ASN A 1 86 ? -16.628 -1.901 25.572 1.00 73.81 86 ASN A O 1
ATOM 704 N N . ILE A 1 87 ? -18.524 -0.689 25.587 1.00 71.25 87 ILE A N 1
ATOM 705 C CA . ILE A 1 87 ? -17.956 0.560 26.115 1.00 71.25 87 ILE A CA 1
ATOM 706 C C . ILE A 1 87 ? -17.749 0.474 27.638 1.00 71.25 87 ILE A C 1
ATOM 708 O O . ILE A 1 87 ? -16.949 1.227 28.182 1.00 71.25 87 ILE A O 1
ATOM 712 N N . GLU A 1 88 ? -18.400 -0.464 28.337 1.00 77.00 88 GLU A N 1
ATOM 713 C CA . GLU A 1 88 ? -18.278 -0.625 29.798 1.00 77.00 88 GLU A CA 1
ATOM 714 C C . GLU A 1 88 ? -16.834 -0.896 30.236 1.00 77.00 88 GLU A C 1
ATOM 716 O O . GLU A 1 88 ? -16.402 -0.436 31.292 1.00 77.00 88 GLU A O 1
ATOM 721 N N . ILE A 1 89 ? -16.055 -1.528 29.358 1.00 76.88 89 ILE A N 1
ATOM 722 C CA . ILE A 1 89 ? -14.622 -1.757 29.529 1.00 76.88 89 ILE A CA 1
ATOM 723 C C . ILE A 1 89 ? -13.809 -0.477 29.780 1.00 76.88 89 ILE A C 1
ATOM 725 O O . ILE A 1 89 ? -12.740 -0.517 30.382 1.00 76.88 89 ILE A O 1
ATOM 729 N N . ILE A 1 90 ? -14.303 0.684 29.343 1.00 74.31 90 ILE A N 1
ATOM 730 C CA . ILE A 1 90 ? -13.635 1.968 29.570 1.00 74.31 90 ILE A CA 1
ATOM 731 C C . ILE A 1 90 ? -13.439 2.221 31.069 1.00 74.31 90 ILE A C 1
ATOM 733 O O . ILE A 1 90 ? -12.435 2.812 31.457 1.00 74.31 90 ILE A O 1
ATOM 737 N N . HIS A 1 91 ? -14.355 1.740 31.914 1.00 78.69 91 HIS A N 1
ATOM 738 C CA . HIS A 1 91 ? -14.243 1.872 33.365 1.00 78.69 91 HIS A CA 1
ATOM 739 C C . HIS A 1 91 ? -13.138 1.001 33.975 1.00 78.69 91 HIS A C 1
ATOM 741 O O . HIS A 1 91 ? -12.709 1.272 35.095 1.00 78.69 91 HIS A O 1
ATOM 747 N N . GLU A 1 92 ? -12.667 -0.021 33.258 1.00 78.56 92 GLU A N 1
ATOM 748 C CA . GLU A 1 92 ? -11.605 -0.920 33.718 1.00 78.56 92 GLU A CA 1
ATOM 749 C C . GLU A 1 92 ? -10.211 -0.318 33.485 1.00 78.56 92 GLU A C 1
ATOM 751 O O . GLU A 1 92 ? -9.286 -0.598 34.245 1.00 78.56 92 GLU A O 1
ATOM 756 N N . ILE A 1 93 ? -10.047 0.543 32.477 1.00 82.12 93 ILE A N 1
ATOM 757 C CA . ILE A 1 93 ? -8.740 1.087 32.094 1.00 82.12 93 ILE A CA 1
ATOM 758 C C . ILE A 1 93 ? -8.302 2.160 33.099 1.00 82.12 93 ILE A C 1
ATOM 760 O O . ILE A 1 93 ? -8.843 3.265 33.138 1.00 82.12 93 ILE A O 1
ATOM 764 N N . THR A 1 94 ? -7.279 1.856 33.900 1.00 81.88 94 THR A N 1
ATOM 765 C CA . THR A 1 94 ? -6.821 2.731 34.995 1.00 81.88 94 THR A CA 1
ATOM 766 C C . THR A 1 94 ? -5.666 3.648 34.610 1.00 81.88 94 THR A C 1
ATOM 768 O O . THR A 1 94 ? -5.272 4.515 35.392 1.00 81.88 94 THR A O 1
ATOM 771 N N . SER A 1 95 ? -5.037 3.438 33.453 1.00 87.94 95 SER A N 1
ATOM 772 C CA . SER A 1 95 ? -3.837 4.175 33.046 1.00 87.94 95 SER A CA 1
ATOM 773 C C . SER A 1 95 ? -3.695 4.252 31.532 1.00 87.94 95 SER A C 1
ATOM 775 O O . SER A 1 95 ? -4.156 3.373 30.808 1.00 87.94 95 SER A O 1
ATOM 777 N N . ILE A 1 96 ? -3.015 5.303 31.067 1.00 90.19 96 ILE A N 1
ATOM 778 C CA . ILE A 1 96 ? -2.674 5.471 29.654 1.00 90.19 96 ILE A CA 1
ATOM 779 C C . ILE A 1 96 ? -1.663 4.389 29.258 1.00 90.19 96 ILE A C 1
ATOM 781 O O . ILE A 1 96 ? -0.644 4.201 29.923 1.00 90.19 96 ILE A O 1
ATOM 785 N N . ILE A 1 97 ? -1.947 3.687 28.167 1.00 90.62 97 ILE A N 1
ATOM 786 C CA . ILE A 1 97 ? -1.060 2.696 27.566 1.00 90.62 97 ILE A CA 1
ATOM 787 C C . ILE A 1 97 ? 0.002 3.428 26.750 1.00 90.62 97 ILE A C 1
ATOM 789 O O . ILE A 1 97 ? -0.317 4.127 25.782 1.00 90.62 97 ILE A O 1
ATOM 793 N N . SER A 1 98 ? 1.264 3.199 27.109 1.00 91.06 98 SER A N 1
ATOM 794 C CA . SER A 1 98 ? 2.415 3.753 26.403 1.00 91.06 98 SER A CA 1
ATOM 795 C C . SER A 1 98 ? 3.428 2.681 26.032 1.00 91.06 98 SER A C 1
ATOM 797 O O . SER A 1 98 ? 3.957 1.982 26.895 1.00 91.06 98 SER A O 1
ATOM 799 N N . ILE A 1 99 ? 3.706 2.557 24.734 1.00 88.56 99 ILE A N 1
ATOM 800 C CA . ILE A 1 99 ? 4.659 1.605 24.168 1.00 88.56 99 ILE A CA 1
ATOM 801 C C . ILE A 1 99 ? 6.027 2.301 24.038 1.00 88.56 99 ILE A C 1
ATOM 803 O O . ILE A 1 99 ? 6.141 3.248 23.257 1.00 88.56 99 ILE A O 1
ATOM 807 N N . PRO A 1 100 ? 7.080 1.845 24.752 1.00 74.69 100 PRO A N 1
ATOM 808 C CA . PRO A 1 100 ? 8.377 2.539 24.853 1.00 74.69 100 PRO A CA 1
ATOM 809 C C . PRO A 1 100 ? 9.148 2.741 23.536 1.00 74.69 100 PRO A C 1
ATOM 811 O O . PRO A 1 100 ? 10.153 3.445 23.513 1.00 74.69 100 PRO A O 1
ATOM 814 N N . SER A 1 101 ? 8.700 2.124 22.445 1.00 65.69 101 SER A N 1
ATOM 815 C CA . SER A 1 101 ? 9.347 2.105 21.129 1.00 65.69 101 SER A CA 1
ATOM 816 C C . SER A 1 101 ? 8.346 2.344 19.992 1.00 65.69 101 SER A C 1
ATOM 818 O O . SER A 1 101 ? 8.482 1.792 18.900 1.00 65.69 101 SER A O 1
ATOM 820 N N . SER A 1 102 ? 7.320 3.164 20.244 1.00 60.12 102 SER A N 1
ATOM 821 C CA . SER A 1 102 ? 6.370 3.612 19.223 1.00 60.12 102 SER A CA 1
ATOM 822 C C . SER A 1 102 ? 7.150 4.168 18.010 1.00 60.12 102 SER A C 1
ATOM 824 O O . SER A 1 102 ? 7.878 5.152 18.154 1.00 60.12 102 SER A O 1
ATOM 826 N N . SER A 1 103 ? 7.082 3.490 16.860 1.00 54.44 103 SER A N 1
ATOM 827 C CA . SER A 1 103 ? 8.090 3.563 15.796 1.00 54.44 103 SER A CA 1
ATOM 828 C C . SER A 1 103 ? 8.188 4.935 15.117 1.00 54.44 103 SER A C 1
ATOM 830 O O . SER A 1 103 ? 7.230 5.708 15.078 1.00 54.44 103 SER A O 1
ATOM 832 N N . SER A 1 104 ? 9.347 5.194 14.506 1.00 56.69 104 SER A N 1
ATOM 833 C CA . SER A 1 104 ? 9.588 6.298 13.568 1.00 56.69 104 SER A CA 1
ATOM 834 C C . SER A 1 104 ? 8.900 6.113 12.206 1.00 56.69 104 SER A C 1
ATOM 836 O O . SER A 1 104 ? 9.091 6.942 11.322 1.00 56.69 104 SER A O 1
ATOM 838 N N . GLN A 1 105 ? 8.138 5.028 11.999 1.00 62.31 105 GLN A N 1
ATOM 839 C CA . GLN A 1 105 ? 7.558 4.687 10.689 1.00 62.31 105 GLN A CA 1
ATOM 840 C C . GLN A 1 105 ? 6.404 5.610 10.300 1.00 62.31 105 GLN A C 1
ATOM 842 O O . GLN A 1 105 ? 6.072 5.736 9.124 1.00 62.31 105 GLN A O 1
ATOM 847 N N . PHE A 1 106 ? 5.766 6.244 11.281 1.00 67.31 106 PHE A N 1
ATOM 848 C CA . PHE A 1 106 ? 4.726 7.227 11.029 1.00 67.31 106 PHE A CA 1
ATOM 849 C C . PHE A 1 106 ? 5.293 8.628 11.243 1.00 67.31 106 PHE A C 1
ATOM 851 O O . PHE A 1 106 ? 5.874 8.919 12.289 1.00 67.31 106 PHE A O 1
ATOM 858 N N . CYS A 1 107 ? 5.070 9.522 10.278 1.00 65.44 107 CYS A N 1
ATOM 859 C CA . CYS A 1 107 ? 5.359 10.947 10.426 1.00 65.44 107 CYS A CA 1
ATOM 860 C C . CYS A 1 107 ? 4.273 11.595 11.307 1.00 65.44 107 CYS A C 1
ATOM 862 O O . CYS A 1 107 ? 3.404 12.322 10.835 1.00 65.44 107 CYS A O 1
ATOM 864 N N . LEU A 1 108 ? 4.256 11.237 12.594 1.00 71.06 108 LEU A N 1
ATOM 865 C CA . LEU A 1 108 ? 3.205 11.633 13.543 1.00 71.06 108 LEU A CA 1
ATOM 866 C C . LEU A 1 108 ? 3.273 13.091 13.974 1.00 71.06 108 LEU A C 1
ATOM 868 O O . LEU A 1 108 ? 2.303 13.594 14.543 1.00 71.06 108 LEU A O 1
ATOM 872 N N . ASP A 1 109 ? 4.405 13.728 13.703 1.00 69.19 109 ASP A N 1
ATOM 873 C CA . ASP A 1 109 ? 4.627 15.146 13.939 1.00 69.19 109 ASP A CA 1
ATOM 874 C C . ASP A 1 109 ? 4.167 15.997 12.731 1.00 69.19 109 ASP A C 1
ATOM 876 O O . ASP A 1 109 ? 4.197 17.222 12.813 1.00 69.19 109 ASP A O 1
ATOM 880 N N . ASP A 1 110 ? 3.676 15.376 11.640 1.00 68.56 110 ASP A N 1
ATOM 881 C CA . ASP A 1 110 ? 3.124 16.091 10.482 1.00 68.56 110 ASP A CA 1
ATOM 882 C C . ASP A 1 110 ? 1.832 16.840 10.877 1.00 68.56 110 ASP A C 1
ATOM 884 O O . ASP A 1 110 ? 0.806 16.213 11.193 1.00 68.56 110 ASP A O 1
ATOM 888 N N . PRO A 1 111 ? 1.814 18.186 10.798 1.00 69.56 111 PRO A N 1
ATOM 889 C CA . PRO A 1 111 ? 0.652 18.994 11.168 1.00 69.56 111 PRO A CA 1
ATOM 890 C C . PRO A 1 111 ? -0.574 18.756 10.266 1.00 69.56 111 PRO A C 1
ATOM 892 O O . PRO A 1 111 ? -1.679 19.216 10.571 1.00 69.56 111 PRO A O 1
ATOM 895 N N . ASN A 1 112 ? -0.410 18.055 9.144 1.00 67.81 112 ASN A N 1
ATOM 896 C CA . ASN A 1 112 ? -1.455 17.745 8.176 1.00 67.81 112 ASN A CA 1
ATOM 897 C C . ASN A 1 112 ? -2.060 16.344 8.353 1.00 67.81 112 ASN A C 1
ATOM 899 O O . ASN A 1 112 ? -3.105 16.076 7.755 1.00 67.81 112 ASN A O 1
ATOM 903 N N . LEU A 1 113 ? -1.483 15.478 9.198 1.00 70.31 113 LEU A N 1
ATOM 904 C CA . LEU A 1 113 ? -1.944 14.097 9.407 1.00 70.31 113 LEU A CA 1
ATOM 905 C C . LEU A 1 113 ? -3.411 14.010 9.855 1.00 70.31 113 LEU A C 1
ATOM 907 O O . LEU A 1 113 ? -4.147 13.107 9.464 1.00 70.31 113 LEU A O 1
ATOM 911 N N . THR A 1 114 ? -3.862 14.983 10.648 1.00 69.50 114 THR A N 1
ATOM 912 C CA . THR A 1 114 ? -5.228 15.028 11.197 1.00 69.50 114 THR A CA 1
ATOM 913 C C . THR A 1 114 ? -6.173 15.954 10.431 1.00 69.50 114 THR A C 1
ATOM 915 O O . THR A 1 114 ? -7.329 16.138 10.836 1.00 69.50 114 THR A O 1
ATOM 918 N N . LYS A 1 115 ? -5.726 16.543 9.314 1.00 70.75 115 LYS A N 1
ATOM 919 C CA . LYS A 1 115 ? -6.585 17.401 8.496 1.00 70.75 115 LYS A CA 1
ATOM 920 C C . LYS A 1 115 ? -7.593 16.559 7.721 1.00 70.75 115 LYS A C 1
ATOM 922 O O . LYS A 1 115 ? -7.271 15.528 7.137 1.00 70.75 115 LYS A O 1
ATOM 927 N N . SER A 1 116 ? -8.837 17.025 7.699 1.00 68.38 116 SER A N 1
ATOM 928 C CA . SER A 1 116 ? -9.896 16.373 6.934 1.00 68.38 116 SER A CA 1
ATOM 929 C C . SER A 1 116 ? -9.717 16.608 5.433 1.00 68.38 116 SER A C 1
ATOM 931 O O . SER A 1 116 ? -9.369 17.710 5.006 1.00 68.38 116 SER A O 1
ATOM 933 N N . VAL A 1 117 ? -10.027 15.593 4.632 1.00 66.81 117 VAL A N 1
ATOM 934 C CA . VAL A 1 117 ? -10.052 15.637 3.165 1.00 66.81 117 VAL A CA 1
ATOM 935 C C . VAL A 1 117 ? -11.488 15.657 2.654 1.00 66.81 117 VAL A C 1
ATOM 937 O O . VAL A 1 117 ? -12.371 15.019 3.232 1.00 66.81 117 VAL A O 1
ATOM 940 N N . GLN A 1 118 ? -11.729 16.376 1.555 1.00 66.88 118 GLN A N 1
ATOM 941 C CA . GLN A 1 118 ? -12.974 16.242 0.807 1.00 66.88 118 GLN A CA 1
ATOM 942 C C . GLN A 1 118 ? -12.936 14.937 0.013 1.00 66.88 118 GLN A C 1
ATOM 944 O O . GLN A 1 118 ? -12.125 14.782 -0.898 1.00 66.88 118 GLN A O 1
ATOM 949 N N . VAL A 1 119 ? -13.836 14.004 0.315 1.00 62.03 119 VAL A N 1
ATOM 950 C CA . VAL A 1 119 ? -13.844 12.684 -0.341 1.00 62.03 119 VAL A CA 1
ATOM 951 C C . VAL A 1 119 ? -14.022 12.809 -1.860 1.00 62.03 119 VAL A C 1
ATOM 953 O O . VAL A 1 119 ? -13.418 12.067 -2.626 1.00 62.03 119 VAL A O 1
ATOM 956 N N . SER A 1 120 ? -14.778 13.803 -2.333 1.00 57.69 120 SER A N 1
ATOM 957 C CA . SER A 1 120 ? -14.933 14.046 -3.773 1.00 57.69 120 SER A CA 1
ATOM 958 C C . SER A 1 120 ? -13.629 14.437 -4.483 1.00 57.69 120 SER A C 1
ATOM 960 O O . SER A 1 120 ? -13.522 14.227 -5.688 1.00 57.69 120 SER A O 1
ATOM 962 N N . SER A 1 121 ? -12.634 14.972 -3.772 1.00 59.81 121 SER A N 1
ATOM 963 C CA . SER A 1 121 ? -11.302 15.220 -4.341 1.00 59.81 121 SER A CA 1
ATOM 964 C C . SER A 1 121 ? -10.563 13.902 -4.598 1.00 59.81 121 SER A C 1
ATOM 966 O O . SER A 1 121 ? -9.896 13.756 -5.620 1.00 59.81 121 SER A O 1
ATOM 968 N N . LEU A 1 122 ? -10.765 12.893 -3.739 1.00 61.91 122 LEU A N 1
ATOM 969 C CA . LEU A 1 122 ? -10.286 11.525 -3.978 1.00 61.91 122 LEU A CA 1
ATOM 970 C C . LEU A 1 122 ? -11.018 10.877 -5.155 1.00 61.91 122 LEU A C 1
ATOM 972 O O . LEU A 1 122 ? -10.382 10.235 -5.988 1.00 61.91 122 LEU A O 1
ATOM 976 N N . LYS A 1 123 ? -12.331 11.117 -5.276 1.00 54.12 123 LYS A N 1
ATOM 977 C CA . LYS A 1 123 ? -13.141 10.670 -6.416 1.00 54.12 123 LYS A CA 1
ATOM 978 C C . LYS A 1 123 ? -12.601 11.149 -7.750 1.00 54.12 123 LYS A C 1
ATOM 980 O O . LYS A 1 123 ? -12.498 10.353 -8.677 1.00 54.12 123 LYS A O 1
ATOM 985 N N . GLN A 1 124 ? -12.262 12.430 -7.863 1.00 48.19 124 GLN A N 1
ATOM 986 C CA . GLN A 1 124 ? -11.702 12.981 -9.097 1.00 48.19 124 GLN A CA 1
ATOM 987 C C . GLN A 1 124 ? -10.362 12.324 -9.447 1.00 48.19 124 GLN A C 1
ATOM 989 O O . GLN A 1 124 ? -10.158 11.959 -10.602 1.00 48.19 124 GLN A O 1
ATOM 994 N N . ASN A 1 125 ? -9.496 12.093 -8.459 1.00 49.75 125 ASN A N 1
ATOM 995 C CA . ASN A 1 125 ? -8.201 11.442 -8.674 1.00 49.75 125 ASN A CA 1
ATOM 996 C C . ASN A 1 125 ? -8.350 9.962 -9.059 1.00 49.75 125 ASN A C 1
ATOM 998 O O . ASN A 1 125 ? -7.681 9.482 -9.970 1.00 49.75 125 ASN A O 1
ATOM 1002 N N . ALA A 1 126 ? -9.279 9.246 -8.431 1.00 47.16 126 ALA A N 1
ATOM 1003 C CA . ALA A 1 126 ? -9.491 7.832 -8.695 1.00 47.16 126 ALA A CA 1
ATOM 1004 C C . ALA A 1 126 ? -10.335 7.541 -9.946 1.00 47.16 126 ALA A C 1
ATOM 1006 O O . ALA A 1 126 ? -10.046 6.587 -10.658 1.00 47.16 126 ALA A O 1
ATOM 1007 N N . THR A 1 127 ? -11.342 8.363 -10.261 1.00 41.81 127 THR A N 1
ATOM 1008 C CA . THR A 1 127 ? -12.134 8.240 -11.505 1.00 41.81 127 THR A CA 1
ATOM 1009 C C . THR A 1 127 ? -11.246 8.467 -12.731 1.00 41.81 127 THR A C 1
ATOM 1011 O O . THR A 1 127 ? -11.432 7.817 -13.751 1.00 41.81 127 THR A O 1
ATOM 1014 N N . LYS A 1 128 ? -10.217 9.316 -12.623 1.00 43.41 128 LYS A N 1
ATOM 1015 C CA . LYS A 1 128 ? -9.212 9.515 -13.678 1.00 43.41 128 LYS A CA 1
ATOM 1016 C C . LYS A 1 128 ? -8.239 8.331 -13.828 1.00 43.41 128 LYS A C 1
ATOM 1018 O O . LYS A 1 128 ? -7.807 8.076 -14.943 1.00 43.41 128 LYS A O 1
ATOM 1023 N N . CYS A 1 129 ? -7.973 7.572 -12.756 1.00 39.56 129 CYS A N 1
ATOM 1024 C CA . CYS A 1 129 ? -7.255 6.285 -12.819 1.00 39.56 129 CYS A CA 1
ATOM 1025 C C . CYS A 1 129 ? -8.117 5.149 -13.414 1.00 39.56 129 CYS A C 1
ATOM 1027 O O . CYS A 1 129 ? -7.585 4.153 -13.882 1.00 39.56 129 CYS A O 1
ATOM 1029 N N . VAL A 1 130 ? -9.453 5.264 -13.355 1.00 39.38 130 VAL A N 1
ATOM 1030 C CA . VAL A 1 130 ? -10.408 4.228 -13.808 1.00 39.38 130 VAL A CA 1
ATOM 1031 C C . VAL A 1 130 ? -10.911 4.474 -15.229 1.00 39.38 130 VAL A C 1
ATOM 1033 O O . VAL A 1 130 ? -11.088 3.511 -15.958 1.00 39.38 130 VAL A O 1
ATOM 1036 N N . ASN A 1 131 ? -11.069 5.731 -15.657 1.00 35.81 131 ASN A N 1
ATOM 1037 C CA . ASN A 1 131 ? -11.418 6.080 -17.044 1.00 35.81 131 ASN A CA 1
ATOM 1038 C C . ASN A 1 131 ? -10.278 5.796 -18.043 1.00 35.81 131 ASN A C 1
ATOM 1040 O O . ASN A 1 131 ? -10.424 6.064 -19.230 1.00 35.81 131 ASN A O 1
ATOM 1044 N N . GLN A 1 132 ? -9.162 5.236 -17.574 1.00 41.75 132 GLN A N 1
ATOM 1045 C CA . GLN A 1 132 ? -8.168 4.545 -18.389 1.00 41.75 132 GLN A CA 1
ATOM 1046 C C . GLN A 1 132 ? -8.626 3.109 -18.708 1.00 41.75 132 GLN A C 1
ATOM 1048 O O . GLN A 1 132 ? -7.845 2.162 -18.610 1.00 41.75 132 GLN A O 1
ATOM 1053 N N . ASP A 1 133 ? -9.883 2.931 -19.126 1.00 33.75 133 ASP A N 1
ATOM 1054 C CA . ASP A 1 133 ? -10.190 1.836 -20.042 1.00 33.75 133 ASP A CA 1
ATOM 1055 C C . ASP A 1 133 ? -9.451 2.156 -21.345 1.00 33.75 133 ASP A C 1
ATOM 1057 O O . ASP A 1 133 ? -9.957 2.876 -22.192 1.00 33.75 133 ASP A O 1
ATOM 1061 N N . LEU A 1 134 ? -8.200 1.697 -21.403 1.00 44.31 134 LEU A N 1
ATOM 1062 C CA . LEU A 1 134 ? -7.368 1.284 -22.537 1.00 44.31 134 LEU A CA 1
ATOM 1063 C C . LEU A 1 134 ? -7.310 2.077 -23.857 1.00 44.31 134 LEU A C 1
ATOM 1065 O O . LEU A 1 134 ? -6.331 1.882 -24.561 1.00 44.31 134 LEU A O 1
ATOM 1069 N N . GLU A 1 135 ? -8.192 3.004 -24.206 1.00 27.80 135 GLU A N 1
ATOM 1070 C CA . GLU A 1 135 ? -8.118 3.777 -25.447 1.00 27.80 135 GLU A CA 1
ATOM 1071 C C . GLU A 1 135 ? -8.783 5.149 -25.251 1.00 27.80 135 GLU A C 1
ATOM 1073 O O . GLU A 1 135 ? -9.984 5.253 -25.034 1.00 27.80 135 GLU A O 1
ATOM 1078 N N . ASN A 1 136 ? -7.994 6.215 -25.409 1.00 34.97 136 ASN A N 1
ATOM 1079 C CA . ASN A 1 136 ? -8.431 7.610 -25.565 1.00 34.97 136 ASN A CA 1
ATOM 1080 C C . ASN A 1 136 ? -8.996 8.337 -24.333 1.00 34.97 136 ASN A C 1
ATOM 1082 O O . ASN A 1 136 ? -10.204 8.355 -24.130 1.00 34.97 136 ASN A O 1
ATOM 1086 N N . VAL A 1 137 ? -8.173 9.162 -23.665 1.00 29.14 137 VAL A N 1
ATOM 1087 C CA . VAL A 1 137 ? -8.661 10.467 -23.172 1.00 29.14 137 VAL A CA 1
ATOM 1088 C C . VAL A 1 137 ? -7.571 11.543 -23.255 1.00 29.14 137 VAL A C 1
ATOM 1090 O O . VAL A 1 137 ? -6.441 11.374 -22.806 1.00 29.14 137 VAL A O 1
ATOM 1093 N N . THR A 1 138 ? -7.962 12.668 -23.848 1.00 29.06 138 THR A N 1
ATOM 1094 C CA . THR A 1 138 ? -7.235 13.921 -24.070 1.00 29.06 138 THR A CA 1
ATOM 1095 C C . THR A 1 138 ? -7.033 14.782 -22.817 1.00 29.06 138 THR A C 1
ATOM 1097 O O . THR A 1 138 ? -7.878 14.807 -21.925 1.00 29.06 138 THR A O 1
ATOM 1100 N N . LYS A 1 139 ? -5.937 15.564 -22.856 1.00 36.84 139 LYS A N 1
ATOM 1101 C CA . LYS A 1 139 ? -5.605 16.805 -22.121 1.00 36.84 139 LYS A CA 1
ATOM 1102 C C . LYS A 1 139 ? -6.720 17.374 -21.231 1.00 36.84 139 LYS A C 1
ATOM 1104 O O . LYS A 1 139 ? -7.645 17.997 -21.748 1.00 36.84 139 LYS A O 1
ATOM 1109 N N . ASN A 1 140 ? -6.559 17.265 -19.907 1.00 27.03 140 ASN A N 1
ATOM 1110 C CA . ASN A 1 140 ? -6.443 18.446 -19.037 1.00 27.03 140 ASN A CA 1
ATOM 1111 C C . ASN A 1 140 ? -6.317 18.126 -17.532 1.00 27.03 140 ASN A C 1
ATOM 1113 O O . ASN A 1 140 ? -7.147 17.429 -16.942 1.00 27.03 140 ASN A O 1
ATOM 1117 N N . VAL A 1 141 ? -5.338 18.822 -16.936 1.00 31.09 141 VAL A N 1
ATOM 1118 C CA . VAL A 1 141 ? -5.242 19.324 -15.554 1.00 31.09 141 VAL A CA 1
ATOM 1119 C C . VAL A 1 141 ? -5.138 18.265 -14.467 1.00 31.09 141 VAL A C 1
ATOM 1121 O O . VAL A 1 141 ? -6.170 17.837 -13.943 1.00 31.09 141 VAL A O 1
ATOM 1124 N N . LEU A 1 142 ? -3.905 17.953 -14.048 1.00 38.38 142 LEU A N 1
ATOM 1125 C CA . LEU A 1 142 ? -3.587 17.459 -12.704 1.00 38.38 142 LEU A CA 1
ATOM 1126 C C . LEU A 1 142 ? -2.127 17.794 -12.331 1.00 38.38 142 LEU A C 1
ATOM 1128 O O . LEU A 1 142 ? -1.206 17.332 -12.985 1.00 38.38 142 LEU A O 1
ATOM 1132 N N . ASP A 1 143 ? -1.948 18.571 -11.261 1.00 34.50 143 ASP A N 1
ATOM 1133 C CA . ASP A 1 143 ? -0.703 18.743 -10.500 1.00 34.50 143 ASP A CA 1
ATOM 1134 C C . ASP A 1 143 ? -0.882 17.916 -9.218 1.00 34.50 143 ASP A C 1
ATOM 1136 O O . ASP A 1 143 ? -1.721 18.249 -8.374 1.00 34.50 143 ASP A O 1
ATOM 1140 N N . GLN A 1 144 ? -0.172 16.790 -9.094 1.00 37.25 144 GLN A N 1
ATOM 1141 C CA . GLN A 1 144 ? -0.270 15.917 -7.915 1.00 37.25 144 GLN A CA 1
ATOM 1142 C C . GLN A 1 144 ? 0.312 16.564 -6.646 1.00 37.25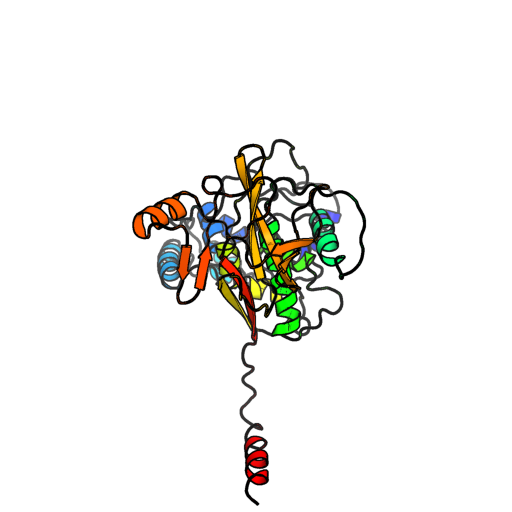 144 GLN A C 1
ATOM 1144 O O . GLN A 1 144 ? 0.080 16.060 -5.535 1.00 37.25 144 GLN A O 1
ATOM 1149 N N . LYS A 1 145 ? 1.093 17.644 -6.810 1.00 47.50 145 LYS A N 1
ATOM 1150 C CA . LYS A 1 145 ? 2.054 18.150 -5.824 1.00 47.50 145 LYS A CA 1
ATOM 1151 C C . LYS A 1 145 ? 2.807 16.988 -5.157 1.00 47.50 145 LYS A C 1
ATOM 1153 O O . LYS A 1 145 ? 2.853 15.875 -5.675 1.00 47.50 145 LYS A O 1
ATOM 1158 N N . SER A 1 146 ? 3.404 17.200 -3.995 1.00 46.31 146 SER A N 1
ATOM 1159 C CA . SER A 1 146 ? 4.216 16.175 -3.332 1.00 46.31 146 SER A CA 1
ATOM 1160 C C . SER A 1 146 ? 3.410 15.225 -2.420 1.00 46.31 146 SER A C 1
ATOM 1162 O O . SER A 1 146 ? 3.941 14.639 -1.486 1.00 46.31 146 SER A O 1
ATOM 1164 N N . SER A 1 147 ? 2.121 14.991 -2.718 1.00 48.38 147 SER A N 1
ATOM 1165 C CA . SER A 1 147 ? 1.209 14.145 -1.914 1.00 48.38 147 SER A CA 1
ATOM 1166 C C . SER A 1 147 ? 1.544 12.634 -1.890 1.00 48.38 147 SER A C 1
ATOM 1168 O O . SER A 1 147 ? 0.864 11.860 -1.209 1.00 48.38 147 SER A O 1
ATOM 1170 N N . ASN A 1 148 ? 2.580 12.192 -2.620 1.00 63.34 148 ASN A N 1
ATOM 1171 C CA . ASN A 1 148 ? 3.117 10.821 -2.656 1.00 63.34 148 ASN A CA 1
ATOM 1172 C C . ASN A 1 148 ? 2.048 9.708 -2.807 1.00 63.34 148 ASN A C 1
ATOM 1174 O O . ASN A 1 148 ? 2.198 8.595 -2.294 1.00 63.34 148 ASN A O 1
ATOM 1178 N N . LEU A 1 149 ? 0.932 9.972 -3.502 1.00 76.31 149 LEU A N 1
ATOM 1179 C CA . LEU A 1 149 ? -0.144 8.987 -3.712 1.00 76.31 149 LEU A CA 1
ATOM 1180 C C . LEU A 1 149 ? 0.215 7.872 -4.709 1.00 76.31 149 LEU A C 1
ATOM 1182 O O . LEU A 1 149 ? -0.523 6.897 -4.811 1.00 76.31 149 LEU A O 1
ATOM 1186 N N . CYS A 1 150 ? 1.344 7.977 -5.405 1.00 78.50 150 CYS A N 1
ATOM 1187 C CA . CYS A 1 150 ? 1.791 7.007 -6.404 1.00 78.50 150 CYS A CA 1
ATOM 1188 C C . CYS A 1 150 ? 1.825 5.561 -5.875 1.00 78.50 150 CYS A C 1
ATOM 1190 O O . CYS A 1 150 ? 1.340 4.648 -6.544 1.00 78.50 150 CYS A O 1
ATOM 1192 N N . VAL A 1 151 ? 2.289 5.362 -4.636 1.00 85.00 151 VAL A N 1
ATOM 1193 C CA . VAL A 1 151 ? 2.337 4.044 -3.983 1.00 85.00 151 VAL A CA 1
ATOM 1194 C C . VAL A 1 151 ? 0.941 3.428 -3.803 1.00 85.00 151 VAL A C 1
ATOM 1196 O O . VAL A 1 151 ? 0.673 2.388 -4.401 1.00 85.00 151 VAL A O 1
ATOM 1199 N N . PRO A 1 152 ? 0.002 4.029 -3.048 1.00 87.12 152 PRO A N 1
ATOM 1200 C CA . PRO A 1 152 ? -1.307 3.427 -2.817 1.00 87.12 152 PRO A CA 1
ATOM 1201 C C . PRO A 1 152 ? -2.171 3.387 -4.078 1.00 87.12 152 PRO A C 1
ATOM 1203 O O . PRO A 1 152 ? -3.047 2.532 -4.153 1.00 87.12 152 PRO A O 1
ATOM 1206 N N . ILE A 1 153 ? -1.933 4.260 -5.067 1.00 83.88 153 ILE A N 1
ATOM 1207 C CA . ILE A 1 153 ? -2.568 4.152 -6.388 1.00 83.88 153 ILE A CA 1
ATOM 1208 C C . ILE A 1 153 ? -2.128 2.854 -7.066 1.00 83.88 153 ILE A C 1
ATOM 1210 O O . ILE A 1 153 ? -2.984 2.049 -7.429 1.00 83.88 153 ILE A O 1
ATOM 1214 N N . SER A 1 154 ? -0.817 2.610 -7.161 1.00 87.56 154 SER A N 1
ATOM 1215 C CA . SER A 1 154 ? -0.292 1.374 -7.751 1.00 87.56 154 SER A CA 1
ATOM 1216 C C . SER A 1 154 ? -0.829 0.138 -7.018 1.00 87.56 154 SER A C 1
ATOM 1218 O O . SER A 1 154 ? -1.377 -0.778 -7.631 1.00 87.56 154 SER A O 1
ATOM 1220 N N . ILE A 1 155 ? -0.803 0.152 -5.683 1.00 92.38 155 ILE A N 1
ATOM 1221 C CA . ILE A 1 155 ? -1.335 -0.942 -4.861 1.00 92.38 155 ILE A CA 1
ATOM 1222 C C . ILE A 1 155 ? -2.847 -1.147 -5.052 1.00 92.38 155 ILE A C 1
ATOM 1224 O O . ILE A 1 155 ? -3.309 -2.289 -5.107 1.00 92.38 155 ILE A O 1
ATOM 1228 N N . ALA A 1 156 ? -3.637 -0.078 -5.195 1.00 91.81 156 ALA A N 1
ATOM 1229 C CA . ALA A 1 156 ? -5.063 -0.194 -5.497 1.00 91.81 156 ALA A CA 1
ATOM 1230 C C . ALA A 1 156 ? -5.301 -0.874 -6.856 1.00 91.81 156 ALA A C 1
ATOM 1232 O O . ALA A 1 156 ? -6.212 -1.698 -6.971 1.00 91.81 156 ALA A O 1
ATOM 1233 N N . THR A 1 157 ? -4.477 -0.573 -7.863 1.00 88.94 157 THR A N 1
ATOM 1234 C CA . THR A 1 157 ? -4.524 -1.225 -9.181 1.00 88.94 157 THR A CA 1
ATOM 1235 C C . THR A 1 157 ? -4.207 -2.716 -9.078 1.00 88.94 157 THR A C 1
ATOM 1237 O O . THR A 1 157 ? -4.985 -3.539 -9.569 1.00 88.94 157 THR A O 1
ATOM 1240 N N . LEU A 1 158 ? -3.137 -3.080 -8.364 1.00 93.12 158 LEU A N 1
ATOM 1241 C CA . LEU A 1 158 ? -2.767 -4.477 -8.114 1.00 93.12 158 LEU A CA 1
ATOM 1242 C C . LEU A 1 158 ? -3.893 -5.243 -7.401 1.00 93.12 158 LEU A C 1
ATOM 1244 O O . LEU A 1 158 ? -4.254 -6.344 -7.817 1.00 93.12 158 LEU A O 1
ATOM 1248 N N . LEU A 1 159 ? -4.509 -4.648 -6.375 1.00 95.56 159 LEU A N 1
ATOM 1249 C CA . LEU A 1 159 ? -5.636 -5.255 -5.662 1.00 95.56 159 LEU A CA 1
ATOM 1250 C C . LEU A 1 159 ? -6.863 -5.443 -6.556 1.00 95.56 159 LEU A C 1
ATOM 1252 O O . LEU A 1 159 ? -7.508 -6.482 -6.475 1.00 95.56 159 LEU A O 1
ATOM 1256 N N . ARG A 1 160 ? -7.197 -4.484 -7.428 1.00 92.00 160 ARG A N 1
ATOM 1257 C CA . ARG A 1 160 ? -8.307 -4.652 -8.384 1.00 92.00 160 ARG A CA 1
ATOM 1258 C C . ARG A 1 160 ? -8.062 -5.816 -9.331 1.00 92.00 160 ARG A C 1
ATOM 1260 O O . ARG A 1 160 ? -8.980 -6.603 -9.566 1.00 92.00 160 ARG A O 1
ATOM 1267 N N . PHE A 1 161 ? -6.841 -5.925 -9.850 1.00 91.38 161 PHE A N 1
ATOM 1268 C CA . PHE A 1 161 ? -6.450 -7.056 -10.679 1.00 91.38 161 PHE A CA 1
ATOM 1269 C C . PHE A 1 161 ? -6.597 -8.371 -9.905 1.00 91.38 161 PHE A C 1
ATOM 1271 O O . PHE A 1 161 ? -7.234 -9.294 -10.404 1.00 91.38 161 PHE A O 1
ATOM 1278 N N . ALA A 1 162 ? -6.084 -8.440 -8.677 1.00 95.50 162 ALA A N 1
ATOM 1279 C CA . ALA A 1 162 ? -6.137 -9.642 -7.851 1.00 95.50 162 ALA A CA 1
ATOM 1280 C C . ALA A 1 162 ? -7.578 -10.035 -7.462 1.00 95.50 162 ALA A C 1
ATOM 1282 O O . ALA A 1 162 ? -7.956 -11.198 -7.563 1.00 95.50 162 ALA A O 1
ATOM 1283 N N . ILE A 1 163 ? -8.432 -9.069 -7.101 1.00 94.44 163 ILE A N 1
ATOM 1284 C CA . ILE A 1 163 ? -9.860 -9.297 -6.816 1.00 94.44 163 ILE A CA 1
ATOM 1285 C C . ILE A 1 163 ? -10.552 -9.942 -8.021 1.00 94.44 163 ILE A C 1
ATOM 1287 O O . ILE A 1 163 ? -11.309 -10.902 -7.868 1.00 94.44 163 ILE A O 1
ATOM 1291 N N . LYS A 1 164 ? -10.300 -9.411 -9.221 1.00 91.94 164 LYS A N 1
ATOM 1292 C CA . LYS A 1 164 ? -10.918 -9.906 -10.451 1.00 91.94 164 LYS A CA 1
ATOM 1293 C C . LYS A 1 164 ? -10.382 -11.285 -10.835 1.00 91.94 164 LYS A C 1
ATOM 1295 O O . LYS A 1 164 ? -11.177 -12.178 -11.101 1.00 91.94 164 LYS A O 1
ATOM 1300 N N . ASN A 1 165 ? -9.062 -11.445 -10.886 1.00 93.62 165 ASN A N 1
ATOM 1301 C CA . ASN A 1 165 ? -8.426 -12.606 -11.510 1.00 93.62 165 ASN A CA 1
ATOM 1302 C C . ASN A 1 165 ? -8.139 -13.739 -10.522 1.00 93.62 165 ASN A C 1
ATOM 1304 O O . ASN A 1 165 ? -8.402 -14.890 -10.852 1.00 93.62 165 ASN A O 1
ATOM 1308 N N . ASP A 1 166 ? -7.674 -13.437 -9.308 1.00 95.62 166 ASP A N 1
ATOM 1309 C CA . ASP A 1 166 ? -7.344 -14.481 -8.330 1.00 95.62 166 ASP A CA 1
ATOM 1310 C C . ASP A 1 166 ? -8.610 -15.008 -7.626 1.00 95.62 166 ASP A C 1
ATOM 1312 O O . ASP A 1 166 ? -8.693 -16.183 -7.271 1.00 95.62 166 ASP A O 1
ATOM 1316 N N . LEU A 1 167 ? -9.625 -14.151 -7.434 1.00 94.94 167 LEU A N 1
ATOM 1317 C CA . LEU A 1 167 ? -10.871 -14.517 -6.740 1.00 94.94 167 LEU A CA 1
ATOM 1318 C C . LEU A 1 167 ? -12.080 -14.696 -7.668 1.00 94.94 167 LEU A C 1
ATOM 1320 O O . LEU A 1 167 ? -13.146 -15.094 -7.190 1.00 94.94 167 LEU A O 1
ATOM 1324 N N . GLY A 1 168 ? -11.955 -14.374 -8.961 1.00 91.31 168 GLY A N 1
ATOM 1325 C CA . GLY A 1 168 ? -13.070 -14.421 -9.913 1.00 91.31 168 GLY A CA 1
ATOM 1326 C C . GLY A 1 168 ? -14.233 -13.490 -9.542 1.00 91.31 168 GLY A C 1
ATOM 1327 O O . GLY A 1 168 ? -15.384 -13.792 -9.858 1.00 91.31 168 GLY A O 1
ATOM 1328 N N . PHE A 1 169 ? -13.977 -12.406 -8.799 1.00 92.31 169 PHE A N 1
ATOM 1329 C CA . PHE A 1 169 ? -15.038 -11.559 -8.256 1.00 92.31 169 PHE A CA 1
ATOM 1330 C C . PHE A 1 169 ? -15.516 -10.519 -9.274 1.00 92.31 169 PHE A C 1
ATOM 1332 O O . PHE A 1 169 ? -14.767 -9.643 -9.711 1.00 92.31 169 PHE A O 1
ATOM 1339 N N . GLU A 1 170 ? -16.806 -10.573 -9.598 1.00 88.06 170 GLU A N 1
ATOM 1340 C CA . GLU A 1 170 ? -17.465 -9.599 -10.462 1.00 88.06 170 GLU A CA 1
ATOM 1341 C C . GLU A 1 170 ? -17.958 -8.398 -9.637 1.00 88.06 170 GLU A C 1
ATOM 1343 O O . GLU A 1 170 ? -18.895 -8.499 -8.842 1.00 88.06 170 GLU A O 1
ATOM 1348 N N . ASN A 1 171 ? -17.336 -7.234 -9.833 1.00 82.38 171 ASN A N 1
ATOM 1349 C CA . ASN A 1 171 ? -17.634 -6.011 -9.084 1.00 82.38 171 ASN A CA 1
ATOM 1350 C C . ASN A 1 171 ? -18.923 -5.313 -9.562 1.00 82.38 171 ASN A C 1
ATOM 1352 O O . ASN A 1 171 ? -18.901 -4.194 -10.077 1.00 82.38 171 ASN A O 1
ATOM 1356 N N . LYS A 1 172 ? -20.070 -5.969 -9.377 1.00 76.81 172 LYS A N 1
ATOM 1357 C CA . LYS A 1 172 ? -21.381 -5.418 -9.744 1.00 76.81 172 LYS A CA 1
ATOM 1358 C C . LYS A 1 172 ? -21.656 -4.135 -8.955 1.00 76.81 172 LYS A C 1
ATOM 1360 O O . LYS A 1 172 ? -21.649 -4.154 -7.724 1.00 76.81 172 LYS A O 1
ATOM 1365 N N . ASN A 1 173 ? -21.998 -3.049 -9.651 1.00 76.50 173 ASN A N 1
ATOM 1366 C CA . ASN A 1 173 ? -22.273 -1.711 -9.091 1.00 76.50 173 ASN A CA 1
ATOM 1367 C C . ASN A 1 173 ? -21.048 -0.972 -8.506 1.00 76.50 173 ASN A C 1
ATOM 1369 O O . ASN A 1 173 ? -21.203 -0.098 -7.648 1.00 76.50 173 ASN A O 1
ATOM 1373 N N . ASP A 1 174 ? -19.834 -1.326 -8.932 1.00 80.75 174 ASP A N 1
ATOM 1374 C CA . ASP A 1 174 ? -18.606 -0.584 -8.625 1.00 80.75 174 ASP A CA 1
ATOM 1375 C C . ASP A 1 174 ? -18.313 -0.391 -7.128 1.00 80.75 174 ASP A C 1
ATOM 1377 O O . ASP A 1 174 ? -17.745 0.620 -6.704 1.00 80.75 174 ASP A O 1
ATOM 1381 N N . TYR A 1 175 ? -18.691 -1.349 -6.276 1.00 83.06 175 TYR A N 1
ATOM 1382 C CA . TYR A 1 175 ? -18.395 -1.302 -4.837 1.00 83.06 175 TYR A CA 1
ATOM 1383 C C . TYR A 1 175 ? -16.900 -1.418 -4.517 1.00 83.06 175 TYR A C 1
ATOM 1385 O O . TYR A 1 175 ? -16.457 -0.844 -3.529 1.00 83.06 175 TYR A O 1
ATOM 1393 N N . TYR A 1 176 ? -16.126 -2.061 -5.386 1.00 88.00 176 TYR A N 1
ATOM 1394 C CA . TYR A 1 176 ? -14.670 -2.207 -5.307 1.00 88.00 176 TYR A CA 1
ATOM 1395 C C . TYR A 1 176 ? -13.980 -1.423 -6.436 1.00 88.00 176 TYR A C 1
ATOM 1397 O O . TYR A 1 176 ? -13.073 -1.914 -7.107 1.00 88.00 176 TYR A O 1
ATOM 1405 N N . SER A 1 177 ? -14.455 -0.199 -6.701 1.00 83.81 177 SER A N 1
ATOM 1406 C CA . SER A 1 177 ? -13.784 0.724 -7.623 1.00 83.81 177 SER A CA 1
ATOM 1407 C C . SER A 1 177 ? -12.407 1.140 -7.089 1.00 83.81 177 SER A C 1
ATOM 1409 O O . SER A 1 177 ? -12.152 1.062 -5.883 1.00 83.81 177 SER A O 1
ATOM 1411 N N . ALA A 1 178 ? -11.524 1.632 -7.969 1.00 80.75 178 ALA A N 1
ATOM 1412 C CA . ALA A 1 178 ? -10.202 2.113 -7.548 1.00 80.75 178 ALA A CA 1
ATOM 1413 C C . ALA A 1 178 ? -10.311 3.211 -6.487 1.00 80.75 178 ALA A C 1
ATOM 1415 O O . ALA A 1 178 ? -9.533 3.225 -5.548 1.00 80.75 178 ALA A O 1
ATOM 1416 N N . GLU A 1 179 ? -11.328 4.069 -6.580 1.00 78.44 179 GLU A N 1
ATOM 1417 C CA . GLU A 1 179 ? -11.611 5.115 -5.594 1.00 78.44 179 GLU A CA 1
ATOM 1418 C C . GLU A 1 179 ? -11.869 4.553 -4.208 1.00 78.44 179 GLU A C 1
ATOM 1420 O O . GLU A 1 179 ? -11.295 5.028 -3.229 1.00 78.44 179 GLU A O 1
ATOM 1425 N N . LYS A 1 180 ? -12.736 3.544 -4.117 1.00 84.19 180 LYS A N 1
ATOM 1426 C CA . LYS A 1 180 ? -13.138 2.979 -2.832 1.00 84.19 180 LYS A CA 1
ATOM 1427 C C . LYS A 1 180 ? -11.982 2.205 -2.208 1.00 84.19 180 LYS A C 1
ATOM 1429 O O . LYS A 1 180 ? -11.764 2.323 -1.003 1.00 84.19 180 LYS A O 1
ATOM 1434 N N . ILE A 1 181 ? -11.203 1.485 -3.019 1.00 89.62 181 ILE A N 1
ATOM 1435 C CA . ILE A 1 181 ? -9.998 0.781 -2.561 1.00 89.62 181 ILE A CA 1
ATOM 1436 C C . ILE A 1 181 ? -8.933 1.790 -2.117 1.00 89.62 181 ILE A C 1
ATOM 1438 O O . ILE A 1 181 ? -8.471 1.706 -0.984 1.00 89.62 181 ILE A O 1
ATOM 1442 N N . LEU A 1 182 ? -8.609 2.785 -2.948 1.00 87.06 182 LEU A N 1
ATOM 1443 C CA . LEU A 1 182 ? -7.637 3.839 -2.644 1.00 87.06 182 LEU A CA 1
ATOM 1444 C C . LEU A 1 182 ? -8.008 4.614 -1.377 1.00 87.06 182 LEU A C 1
ATOM 1446 O O . LEU A 1 182 ? -7.174 4.789 -0.495 1.00 87.06 182 LEU A O 1
ATOM 1450 N N . SER A 1 183 ? -9.266 5.038 -1.256 1.00 84.94 183 SER A N 1
ATOM 1451 C CA . SER A 1 183 ? -9.752 5.753 -0.071 1.00 84.94 183 SER A CA 1
ATOM 1452 C C . SER A 1 183 ? -9.663 4.874 1.177 1.00 84.94 183 SER A C 1
ATOM 1454 O O . SER A 1 183 ? -9.208 5.332 2.220 1.00 84.94 183 SER A O 1
ATOM 1456 N N . THR A 1 184 ? -10.011 3.587 1.072 1.00 90.44 184 THR A N 1
ATOM 1457 C CA . THR A 1 184 ? -9.851 2.644 2.190 1.00 90.44 184 THR A CA 1
ATOM 1458 C C . THR A 1 184 ? -8.376 2.458 2.566 1.00 90.44 184 THR A C 1
ATOM 1460 O O . THR A 1 184 ? -8.061 2.426 3.756 1.00 90.44 184 THR A O 1
ATOM 1463 N N . LEU A 1 185 ? -7.466 2.395 1.584 1.00 90.62 185 LEU A N 1
ATOM 1464 C CA . LEU A 1 185 ? -6.021 2.297 1.813 1.00 90.62 185 LEU A CA 1
ATOM 1465 C C . LEU A 1 185 ? -5.497 3.492 2.620 1.00 90.62 185 LEU A C 1
ATOM 1467 O O . LEU A 1 185 ? -4.917 3.296 3.684 1.00 90.62 185 LEU A O 1
ATOM 1471 N N . ILE A 1 186 ? -5.742 4.715 2.140 1.00 85.94 186 ILE A N 1
ATOM 1472 C CA . ILE A 1 186 ? -5.113 5.939 2.672 1.00 85.94 186 ILE A CA 1
ATOM 1473 C C . ILE A 1 186 ? -5.848 6.565 3.859 1.00 85.94 186 ILE A C 1
ATOM 1475 O O . ILE A 1 186 ? -5.324 7.495 4.469 1.00 85.94 186 ILE A O 1
ATOM 1479 N N . LEU A 1 187 ? -7.072 6.120 4.163 1.00 86.19 187 LEU A N 1
ATOM 1480 C CA . LEU A 1 187 ? -7.861 6.658 5.273 1.00 86.19 187 LEU A CA 1
ATOM 1481 C C . LEU A 1 187 ? -8.067 5.666 6.420 1.00 86.19 187 LEU A C 1
ATOM 1483 O O . LEU A 1 187 ? -8.296 6.116 7.542 1.00 86.19 187 LEU A O 1
ATOM 1487 N N . ILE A 1 188 ? -8.001 4.352 6.162 1.00 89.69 188 ILE A N 1
ATOM 1488 C CA . ILE A 1 188 ? -8.264 3.312 7.172 1.00 89.69 188 ILE A CA 1
ATOM 1489 C C . ILE A 1 188 ? -7.097 2.335 7.318 1.00 89.69 188 ILE A C 1
ATOM 1491 O O . ILE A 1 188 ? -6.655 2.097 8.436 1.00 89.69 188 ILE A O 1
ATOM 1495 N N . VAL A 1 189 ? -6.621 1.723 6.230 1.00 92.12 189 VAL A N 1
ATOM 1496 C CA . VAL A 1 189 ? -5.633 0.628 6.320 1.00 92.12 189 VAL A CA 1
ATOM 1497 C C . VAL A 1 189 ? -4.280 1.148 6.787 1.00 92.12 189 VAL A C 1
ATOM 1499 O O . VAL A 1 189 ? -3.715 0.629 7.749 1.00 92.12 189 VAL A O 1
ATOM 1502 N N . TYR A 1 190 ? -3.785 2.176 6.109 1.00 88.38 190 TYR A N 1
ATOM 1503 C CA . TYR A 1 190 ? -2.537 2.848 6.422 1.00 88.38 190 TYR A CA 1
ATOM 1504 C C . TYR A 1 190 ? -2.772 4.351 6.255 1.00 88.38 190 TYR A C 1
ATOM 1506 O O . TYR A 1 190 ? -2.498 4.904 5.186 1.00 88.38 190 TYR A O 1
ATOM 1514 N N . PRO A 1 191 ? -3.402 5.000 7.253 1.00 85.69 191 PRO A N 1
ATOM 1515 C CA . PRO A 1 191 ? -3.822 6.376 7.116 1.00 85.69 191 PRO A CA 1
ATOM 1516 C C . PRO A 1 191 ? -2.636 7.310 6.970 1.00 85.69 191 PRO A C 1
ATOM 1518 O O . PRO A 1 191 ? -1.600 7.107 7.605 1.00 85.69 191 PRO A O 1
ATOM 1521 N N . ARG A 1 192 ? -2.799 8.335 6.136 1.00 76.50 192 ARG A N 1
ATOM 1522 C CA . ARG A 1 192 ? -1.697 9.234 5.800 1.00 76.50 192 ARG A CA 1
ATOM 1523 C C . ARG A 1 192 ? -2.063 10.694 5.874 1.00 76.50 192 ARG A C 1
ATOM 1525 O O . ARG A 1 192 ? -3.234 11.065 5.812 1.00 76.50 192 ARG A O 1
ATOM 1532 N N . SER A 1 193 ? -1.022 11.512 5.928 1.00 71.06 193 SER A N 1
ATOM 1533 C CA . SER A 1 193 ? -1.132 12.942 5.700 1.00 71.06 193 SER A CA 1
ATOM 1534 C C . SER A 1 193 ? -1.782 13.245 4.354 1.00 71.06 193 SER A C 1
ATOM 1536 O O . SER A 1 193 ? -1.398 12.709 3.314 1.00 71.06 193 SER A O 1
ATOM 1538 N N . MET A 1 194 ? -2.776 14.129 4.393 1.00 69.31 194 MET A N 1
ATOM 1539 C CA . MET A 1 194 ? -3.488 14.621 3.214 1.00 69.31 194 MET A CA 1
ATOM 1540 C C . MET A 1 194 ? -3.025 16.040 2.861 1.00 69.31 194 MET A C 1
ATOM 1542 O O . MET A 1 194 ? -3.818 16.860 2.389 1.00 69.31 194 MET A O 1
ATOM 1546 N N . ALA A 1 195 ? -1.756 16.367 3.132 1.00 62.97 195 ALA A N 1
ATOM 1547 C CA . ALA A 1 195 ? -1.129 17.614 2.698 1.00 62.97 195 ALA A CA 1
ATOM 1548 C C . ALA A 1 195 ? -1.380 17.850 1.195 1.00 62.97 195 ALA A C 1
ATOM 1550 O O . ALA A 1 195 ? -1.287 16.933 0.378 1.00 62.97 195 ALA A O 1
ATOM 1551 N N . GLY A 1 196 ? -1.800 19.063 0.832 1.00 59.03 196 GLY A N 1
ATOM 1552 C CA . GLY A 1 196 ? -2.187 19.411 -0.542 1.00 59.03 196 GLY A CA 1
ATOM 1553 C C . GLY A 1 196 ? -3.538 18.859 -1.036 1.00 59.03 196 GLY A C 1
ATOM 1554 O O . GLY A 1 196 ? -4.036 19.336 -2.053 1.00 59.03 196 GLY A O 1
ATOM 1555 N N . LEU A 1 197 ? -4.166 17.921 -0.316 1.00 60.72 197 LEU A N 1
ATOM 1556 C CA . LEU A 1 197 ? -5.474 17.326 -0.648 1.00 60.72 197 LEU A CA 1
ATOM 1557 C C . LEU A 1 197 ? -6.552 17.578 0.417 1.00 60.72 197 LEU A C 1
ATOM 1559 O O . LEU A 1 197 ? -7.713 17.214 0.228 1.00 60.72 197 LEU A O 1
ATOM 1563 N N . ASN A 1 198 ? -6.187 18.179 1.547 1.00 63.62 198 ASN A N 1
ATOM 1564 C CA . ASN A 1 198 ? -7.112 18.496 2.625 1.00 63.62 198 ASN A CA 1
ATOM 1565 C C . ASN A 1 198 ? -8.135 19.577 2.216 1.00 63.62 198 ASN A C 1
ATOM 1567 O O . ASN A 1 198 ? -8.002 20.226 1.183 1.00 63.62 198 ASN A O 1
ATOM 1571 N N . LEU A 1 199 ? -9.178 19.770 3.031 1.00 60.41 199 LEU A N 1
ATOM 1572 C CA . LEU A 1 199 ? -10.282 20.699 2.743 1.00 60.41 199 LEU A CA 1
ATOM 1573 C C . LEU A 1 199 ? -9.844 22.156 2.520 1.00 60.41 199 LEU A C 1
ATOM 1575 O O . LEU A 1 199 ? -10.559 22.894 1.848 1.00 60.41 199 LEU A O 1
ATOM 1579 N N . ASN A 1 200 ? -8.721 22.586 3.102 1.00 64.25 200 ASN A N 1
ATOM 1580 C CA . ASN A 1 200 ? -8.208 23.952 2.988 1.00 64.25 200 ASN A CA 1
ATOM 1581 C C . ASN A 1 200 ? -6.690 23.902 2.744 1.00 64.25 200 ASN A C 1
ATOM 1583 O O . ASN A 1 200 ? -5.918 24.217 3.656 1.00 64.25 200 ASN A O 1
ATOM 1587 N N . PRO A 1 201 ? -6.254 23.471 1.546 1.00 59.28 201 PRO A N 1
ATOM 1588 C CA . PRO A 1 201 ? -4.853 23.177 1.293 1.00 59.28 201 PRO A CA 1
ATOM 1589 C C . PRO A 1 201 ? -4.034 24.467 1.357 1.00 59.28 201 PRO A C 1
ATOM 1591 O O . PRO A 1 201 ? -4.318 25.441 0.653 1.00 59.28 201 PRO A O 1
ATOM 1594 N N . ASN A 1 202 ? -3.002 24.489 2.199 1.00 62.59 202 ASN A N 1
ATOM 1595 C CA . ASN A 1 202 ? -2.078 25.613 2.261 1.00 62.59 202 ASN A CA 1
ATOM 1596 C C . ASN A 1 202 ? -0.937 25.392 1.258 1.00 62.59 202 ASN A C 1
ATOM 1598 O O . ASN A 1 202 ? -0.263 24.369 1.281 1.00 62.59 202 ASN A O 1
ATOM 1602 N N . LYS A 1 203 ? -0.676 26.383 0.395 1.00 60.66 203 LYS A N 1
ATOM 1603 C CA . LYS A 1 203 ? 0.411 26.328 -0.601 1.00 60.66 203 LYS A CA 1
ATOM 1604 C C . LYS A 1 203 ? 1.813 26.192 0.017 1.00 60.66 203 LYS A C 1
ATOM 1606 O O . LYS A 1 203 ? 2.739 25.871 -0.713 1.00 60.66 203 LYS A O 1
ATOM 1611 N N . LYS A 1 204 ? 1.964 26.457 1.320 1.00 63.69 204 LYS A N 1
ATOM 1612 C CA . LYS A 1 204 ? 3.214 26.295 2.082 1.00 63.69 204 LYS A CA 1
ATOM 1613 C C . LYS A 1 204 ? 3.386 24.901 2.704 1.00 63.69 204 LYS A C 1
ATOM 1615 O O . LYS A 1 204 ? 4.375 24.686 3.390 1.00 63.69 204 LYS A O 1
ATOM 1620 N N . GLU A 1 205 ? 2.429 23.988 2.537 1.00 62.41 205 GLU A N 1
ATOM 1621 C CA . GLU A 1 205 ? 2.579 22.597 2.984 1.00 62.41 205 GLU A CA 1
ATOM 1622 C C . GLU A 1 205 ? 3.647 21.910 2.122 1.00 62.41 205 GLU A C 1
ATOM 1624 O O . GLU A 1 205 ? 3.416 21.650 0.942 1.00 62.41 205 GLU A O 1
ATOM 1629 N N . THR A 1 206 ? 4.825 21.674 2.704 1.00 55.53 206 THR A N 1
ATOM 1630 C CA . THR A 1 206 ? 5.976 21.027 2.046 1.00 55.53 206 THR A CA 1
ATOM 1631 C C . THR A 1 206 ? 6.405 19.730 2.727 1.00 55.53 206 THR A C 1
ATOM 1633 O O . THR A 1 206 ? 7.270 19.028 2.213 1.00 55.53 206 THR A O 1
ATOM 1636 N N . GLU A 1 207 ? 5.836 19.429 3.892 1.00 54.69 207 GLU A N 1
ATOM 1637 C CA . GLU A 1 207 ? 6.083 18.193 4.626 1.00 54.69 207 GLU A CA 1
ATOM 1638 C C . GLU A 1 207 ? 5.094 17.136 4.149 1.00 54.69 207 GLU A C 1
ATOM 1640 O O . GLU A 1 207 ? 3.877 17.335 4.189 1.00 54.69 207 GLU A O 1
ATOM 1645 N N . PHE A 1 208 ? 5.634 16.028 3.654 1.00 59.19 208 PHE A N 1
ATOM 1646 C CA . PHE A 1 208 ? 4.856 14.927 3.114 1.00 59.19 208 PHE A CA 1
ATOM 1647 C C . PHE A 1 208 ? 5.358 13.625 3.708 1.00 59.19 208 PHE A C 1
ATOM 1649 O O . PHE A 1 208 ? 6.562 13.398 3.829 1.00 59.19 208 PHE A O 1
ATOM 1656 N N . GLN A 1 209 ? 4.425 12.742 4.040 1.00 59.66 209 GLN A N 1
ATOM 1657 C CA . GLN A 1 209 ? 4.763 11.412 4.510 1.00 59.66 209 GLN A CA 1
ATOM 1658 C C . GLN A 1 209 ? 5.433 10.622 3.374 1.00 59.66 209 GLN A C 1
ATOM 1660 O O . GLN A 1 209 ? 4.864 10.455 2.285 1.00 59.66 209 GLN A O 1
ATOM 1665 N N . LEU A 1 210 ? 6.657 10.155 3.625 1.00 60.69 210 LEU A N 1
ATOM 1666 C CA . LEU A 1 210 ? 7.339 9.202 2.755 1.00 60.69 210 LEU A CA 1
ATOM 1667 C C . LEU A 1 210 ? 6.544 7.896 2.731 1.00 60.69 210 LEU A C 1
ATOM 1669 O O . LEU A 1 210 ? 6.008 7.466 3.752 1.00 60.69 210 LEU A O 1
ATOM 1673 N N . ASN A 1 211 ? 6.440 7.289 1.551 1.00 65.38 211 ASN A N 1
ATOM 1674 C CA . ASN A 1 211 ? 5.736 6.026 1.388 1.00 65.38 211 ASN A CA 1
ATOM 1675 C C . ASN A 1 211 ? 6.708 4.927 1.032 1.00 65.38 211 ASN A C 1
ATOM 1677 O O . ASN A 1 211 ? 7.122 4.806 -0.116 1.00 65.38 211 ASN A O 1
ATOM 1681 N N . GLU A 1 212 ? 7.000 4.113 2.033 1.00 78.44 212 GLU A N 1
ATOM 1682 C CA . GLU A 1 212 ? 7.647 2.827 1.853 1.00 78.44 212 GLU A CA 1
ATOM 1683 C C . GLU A 1 212 ? 6.574 1.832 1.407 1.00 78.44 212 GLU A C 1
ATOM 1685 O O . GLU A 1 212 ? 5.589 1.575 2.112 1.00 78.44 212 GLU A O 1
ATOM 1690 N N . ILE A 1 213 ? 6.719 1.333 0.182 1.00 86.56 213 ILE A N 1
ATOM 1691 C CA . ILE A 1 213 ? 5.768 0.401 -0.421 1.00 86.56 213 ILE A CA 1
ATOM 1692 C C . ILE A 1 213 ? 5.666 -0.883 0.403 1.00 86.56 213 ILE A C 1
ATOM 1694 O O . ILE A 1 213 ? 4.566 -1.398 0.602 1.00 86.56 213 ILE A O 1
ATOM 1698 N N . GLU A 1 214 ? 6.787 -1.340 0.949 1.00 90.38 214 GLU A N 1
ATOM 1699 C CA . GLU A 1 214 ? 6.906 -2.518 1.794 1.00 90.38 214 GLU A CA 1
ATOM 1700 C C . GLU A 1 214 ? 6.035 -2.374 3.043 1.00 90.38 214 GLU A C 1
ATOM 1702 O O . GLU A 1 214 ? 5.263 -3.279 3.339 1.00 90.38 214 GLU A O 1
ATOM 1707 N N . LEU A 1 215 ? 6.042 -1.218 3.716 1.00 88.62 215 LEU A N 1
ATOM 1708 C CA . LEU A 1 215 ? 5.194 -0.991 4.893 1.00 88.62 215 LEU A CA 1
ATOM 1709 C C . LEU A 1 215 ? 3.700 -1.077 4.555 1.00 88.62 215 LEU A C 1
ATOM 1711 O O . LEU A 1 215 ? 2.923 -1.670 5.310 1.00 88.62 215 LEU A O 1
ATOM 1715 N N . LEU A 1 216 ? 3.279 -0.519 3.413 1.00 91.69 216 LEU A N 1
ATOM 1716 C CA . LEU A 1 216 ? 1.886 -0.611 2.968 1.00 91.69 216 LEU A CA 1
ATOM 1717 C C . LEU A 1 216 ? 1.500 -2.054 2.604 1.00 91.69 216 LEU A C 1
ATOM 1719 O O . LEU A 1 216 ? 0.414 -2.511 2.969 1.00 91.69 216 LEU A O 1
ATOM 1723 N N . LEU A 1 217 ? 2.378 -2.772 1.901 1.00 95.06 217 LEU A N 1
ATOM 1724 C CA . LEU A 1 217 ? 2.188 -4.174 1.522 1.00 95.06 217 LEU A CA 1
ATOM 1725 C C . LEU A 1 217 ? 2.137 -5.094 2.748 1.00 95.06 217 LEU A C 1
ATOM 1727 O O . LEU A 1 217 ? 1.248 -5.942 2.860 1.00 95.06 217 LEU A O 1
ATOM 1731 N N . GLU A 1 218 ? 3.027 -4.886 3.715 1.00 94.44 218 GLU A N 1
ATOM 1732 C CA . GLU A 1 218 ? 3.002 -5.589 4.991 1.00 94.44 218 GLU A CA 1
ATOM 1733 C C . GLU A 1 218 ? 1.711 -5.302 5.747 1.00 94.44 218 GLU A C 1
ATOM 1735 O O . GLU A 1 218 ? 1.060 -6.236 6.212 1.00 94.44 218 GLU A O 1
ATOM 1740 N N . ARG A 1 219 ? 1.284 -4.036 5.823 1.00 94.19 219 ARG A N 1
ATOM 1741 C CA . ARG A 1 219 ? 0.026 -3.663 6.477 1.00 94.19 219 ARG A CA 1
ATOM 1742 C C . ARG A 1 219 ? -1.200 -4.268 5.798 1.00 94.19 219 ARG A C 1
ATOM 1744 O O . ARG A 1 219 ? -2.183 -4.590 6.475 1.00 94.19 219 ARG A O 1
ATOM 1751 N N . LEU A 1 220 ? -1.153 -4.463 4.484 1.00 96.31 220 LEU A N 1
ATOM 1752 C CA . LEU A 1 220 ? -2.191 -5.182 3.753 1.00 96.31 220 LEU A CA 1
ATOM 1753 C C . LEU A 1 220 ? -2.291 -6.651 4.162 1.00 96.31 220 LEU A C 1
ATOM 1755 O O . LEU A 1 220 ? -3.407 -7.155 4.310 1.00 96.31 220 LEU A O 1
ATOM 1759 N N . CYS A 1 221 ? -1.153 -7.311 4.372 1.00 96.38 221 CYS A N 1
ATOM 1760 C CA . CYS A 1 221 ? -1.084 -8.757 4.585 1.00 96.38 221 CYS A CA 1
ATOM 1761 C C . CYS A 1 221 ? -1.121 -9.163 6.065 1.00 96.38 221 CYS A C 1
ATOM 1763 O O . CYS A 1 221 ? -1.635 -10.227 6.401 1.00 96.38 221 CYS A O 1
ATOM 1765 N N . LYS A 1 222 ? -0.614 -8.317 6.964 1.00 95.56 222 LYS A N 1
ATOM 1766 C CA . LYS A 1 222 ? -0.458 -8.600 8.394 1.00 95.56 222 LYS A CA 1
ATOM 1767 C C . LYS A 1 222 ? -1.488 -7.840 9.232 1.00 95.56 222 LYS A C 1
ATOM 1769 O O . LYS A 1 222 ? -1.980 -6.771 8.857 1.00 95.56 222 LYS A O 1
ATOM 1774 N N . LYS A 1 223 ? -1.831 -8.421 10.383 1.00 95.12 223 LYS A N 1
ATOM 1775 C CA . LYS A 1 223 ? -2.639 -7.754 11.409 1.00 95.12 223 LYS A CA 1
ATOM 1776 C C . LYS A 1 223 ? -1.780 -6.749 12.173 1.00 95.12 223 LYS A C 1
ATOM 1778 O O . LYS A 1 223 ? -0.553 -6.839 12.182 1.00 95.12 223 LYS A O 1
ATOM 1783 N N . THR A 1 224 ? -2.448 -5.809 12.820 1.00 93.88 224 THR A N 1
ATOM 1784 C CA . THR A 1 224 ? -1.833 -4.958 13.842 1.00 93.88 224 THR A CA 1
ATOM 1785 C C . THR A 1 224 ? -2.294 -5.437 15.213 1.00 93.88 224 THR A C 1
ATOM 1787 O O . THR A 1 224 ? -2.972 -6.465 15.316 1.00 93.88 224 THR A O 1
ATOM 1790 N N . TYR A 1 225 ? -1.943 -4.715 16.276 1.00 92.94 225 TYR A N 1
ATOM 1791 C CA . TYR A 1 225 ? -2.432 -5.068 17.604 1.00 92.94 225 TYR A CA 1
ATOM 1792 C C . TYR A 1 225 ? -3.961 -4.963 17.686 1.00 92.94 225 TYR A C 1
ATOM 1794 O O . TYR A 1 225 ? -4.611 -5.867 18.204 1.00 92.94 225 TYR A O 1
ATOM 1802 N N . PHE A 1 226 ? -4.545 -3.899 17.123 1.00 90.94 226 PHE A N 1
ATOM 1803 C CA . PHE A 1 226 ? -5.986 -3.635 17.218 1.00 90.94 226 PHE A CA 1
ATOM 1804 C C . PHE A 1 226 ? -6.787 -3.941 15.949 1.00 90.94 226 PHE A C 1
ATOM 1806 O O . PHE A 1 226 ? -8.005 -4.122 16.026 1.00 90.94 226 PHE A O 1
ATOM 1813 N N . MET A 1 227 ? -6.148 -4.000 14.778 1.00 91.62 227 MET A N 1
ATOM 1814 C CA . MET A 1 227 ? -6.849 -4.088 13.497 1.00 91.62 227 MET A CA 1
ATOM 1815 C C . MET A 1 227 ? -6.563 -5.388 12.743 1.00 91.62 227 MET A C 1
ATOM 1817 O O . MET A 1 227 ? -5.460 -5.935 12.748 1.00 91.62 227 MET A O 1
ATOM 1821 N N . GLU A 1 228 ? -7.579 -5.840 12.008 1.00 93.25 228 GLU A N 1
ATOM 1822 C CA . GLU A 1 228 ? -7.449 -6.922 11.032 1.00 93.25 228 GLU A CA 1
ATOM 1823 C C . GLU A 1 228 ? -6.508 -6.538 9.873 1.00 93.25 228 GLU A C 1
ATOM 1825 O O . GLU A 1 228 ? -6.114 -5.373 9.716 1.00 93.25 228 GLU A O 1
ATOM 1830 N N . THR A 1 229 ? -6.150 -7.523 9.042 1.00 96.00 229 THR A N 1
ATOM 1831 C CA . THR A 1 229 ? -5.322 -7.299 7.846 1.00 96.00 229 THR A CA 1
ATOM 1832 C C . THR A 1 229 ? -5.958 -6.247 6.937 1.00 96.00 229 THR A C 1
ATOM 1834 O O . THR A 1 229 ? -7.187 -6.171 6.818 1.00 96.00 229 THR A O 1
ATOM 1837 N N . GLY A 1 230 ? -5.137 -5.421 6.285 1.00 96.38 230 GLY A N 1
ATOM 1838 C CA . GLY A 1 230 ? -5.646 -4.380 5.393 1.00 96.38 230 GLY A CA 1
ATOM 1839 C C . GLY A 1 230 ? -6.499 -4.951 4.259 1.00 96.38 230 GLY A C 1
ATOM 1840 O O . GLY A 1 230 ? -7.534 -4.381 3.914 1.00 96.38 230 GLY A O 1
ATOM 1841 N N . TRP A 1 231 ? -6.135 -6.132 3.753 1.00 97.25 231 TRP A N 1
ATOM 1842 C CA . TRP A 1 231 ? -6.954 -6.857 2.789 1.00 97.25 231 TRP A CA 1
ATOM 1843 C C . TRP A 1 231 ? -8.341 -7.208 3.338 1.00 97.25 231 TRP A C 1
ATOM 1845 O O . TRP A 1 231 ? -9.333 -6.946 2.665 1.00 97.25 231 TRP A O 1
ATOM 1855 N N . ASN A 1 232 ? -8.462 -7.731 4.563 1.00 95.88 232 ASN A N 1
ATOM 1856 C CA . ASN A 1 232 ? -9.775 -8.072 5.120 1.00 95.88 232 ASN A CA 1
ATOM 1857 C C . ASN A 1 232 ? -10.654 -6.825 5.338 1.00 95.88 232 ASN A C 1
ATOM 1859 O O . ASN A 1 232 ? -11.871 -6.894 5.168 1.00 95.88 232 ASN A O 1
ATOM 1863 N N . ILE A 1 233 ? -10.047 -5.677 5.658 1.00 95.00 233 ILE A N 1
ATOM 1864 C CA . ILE A 1 233 ? -10.742 -4.381 5.739 1.00 95.00 233 ILE A CA 1
ATOM 1865 C C . ILE A 1 233 ? -11.300 -3.985 4.365 1.00 95.00 233 ILE A C 1
ATOM 1867 O O . ILE A 1 233 ? -12.484 -3.661 4.246 1.00 95.00 233 ILE A O 1
ATOM 1871 N N . ILE A 1 234 ? -10.472 -4.052 3.317 1.00 95.38 234 ILE A N 1
ATOM 1872 C CA . ILE A 1 234 ? -10.865 -3.734 1.934 1.00 95.38 234 ILE A CA 1
ATOM 1873 C C . ILE A 1 234 ? -11.923 -4.716 1.432 1.00 95.38 234 ILE A C 1
ATOM 1875 O O . ILE A 1 234 ? -12.947 -4.298 0.898 1.00 95.38 234 ILE A O 1
ATOM 1879 N N . ARG A 1 235 ? -11.737 -6.019 1.660 1.00 95.06 235 ARG A N 1
ATOM 1880 C CA . ARG A 1 235 ? -12.698 -7.073 1.315 1.00 95.06 235 ARG A CA 1
ATOM 1881 C C . ARG A 1 235 ? -14.078 -6.783 1.897 1.00 95.06 235 ARG A C 1
ATOM 1883 O O . ARG A 1 235 ? -15.075 -7.066 1.246 1.00 95.06 235 ARG A O 1
ATOM 1890 N N . LYS A 1 236 ? -14.147 -6.169 3.078 1.00 92.88 236 LYS A N 1
ATOM 1891 C CA . LYS A 1 236 ? -15.387 -5.788 3.762 1.00 92.88 236 LYS A CA 1
ATOM 1892 C C . LYS A 1 236 ? -15.916 -4.394 3.401 1.00 92.88 236 LYS A C 1
ATOM 1894 O O . LYS A 1 236 ? -16.767 -3.895 4.121 1.00 92.88 236 LYS A O 1
ATOM 1899 N N . ILE A 1 237 ? -15.494 -3.766 2.295 1.00 90.62 237 ILE A N 1
ATOM 1900 C CA . ILE A 1 237 ? -16.118 -2.506 1.840 1.00 90.62 237 ILE A CA 1
ATOM 1901 C C . ILE A 1 237 ? -17.640 -2.673 1.718 1.00 90.62 237 ILE A C 1
ATOM 1903 O O . ILE A 1 237 ? -18.395 -1.865 2.253 1.00 90.62 237 ILE A O 1
ATOM 1907 N N . HIS A 1 238 ? -18.126 -3.735 1.066 1.00 89.69 238 HIS A N 1
ATOM 1908 C CA . HIS A 1 238 ? -19.565 -3.979 0.981 1.00 89.69 238 HIS A CA 1
ATOM 1909 C C . HIS A 1 238 ? -20.133 -4.511 2.312 1.00 89.69 238 HIS A C 1
ATOM 1911 O O . HIS A 1 238 ? -19.584 -5.436 2.898 1.00 89.69 238 HIS A O 1
ATOM 1917 N N . TYR A 1 239 ? -21.274 -3.982 2.771 1.00 84.75 239 TYR A N 1
ATOM 1918 C CA . TYR A 1 239 ? -21.875 -4.368 4.062 1.00 84.75 239 TYR A CA 1
ATOM 1919 C C . TYR A 1 239 ? -22.477 -5.784 4.080 1.00 84.75 239 TYR A C 1
ATOM 1921 O O . TYR A 1 239 ? -22.445 -6.455 5.103 1.00 84.75 239 TYR A O 1
ATOM 1929 N N . LYS A 1 240 ? -23.018 -6.242 2.947 1.00 88.06 240 LYS A N 1
ATOM 1930 C CA . LYS A 1 240 ? -23.537 -7.609 2.765 1.00 88.06 240 LYS A CA 1
ATOM 1931 C C . LYS A 1 240 ? -22.425 -8.580 2.390 1.00 88.06 240 LYS A C 1
ATOM 1933 O O . LYS A 1 240 ? -21.748 -8.322 1.392 1.00 88.06 240 LYS A O 1
ATOM 1938 N N . GLU A 1 241 ? -22.276 -9.666 3.144 1.00 89.12 241 GLU A N 1
ATOM 1939 C CA . GLU A 1 241 ? -21.224 -10.675 2.960 1.00 89.12 241 GLU A CA 1
ATOM 1940 C C . GLU A 1 241 ? -21.305 -11.357 1.588 1.00 89.12 241 GLU A C 1
ATOM 1942 O O . GLU A 1 241 ? -20.282 -11.531 0.935 1.00 89.12 241 GLU A O 1
ATOM 1947 N N . GLU A 1 242 ? -22.509 -11.626 1.076 1.00 88.31 242 GLU A N 1
ATOM 1948 C CA . GLU A 1 242 ? -22.725 -12.255 -0.234 1.00 88.31 242 GLU A CA 1
ATOM 1949 C C . GLU A 1 242 ? -22.300 -11.383 -1.429 1.00 88.31 242 GLU A C 1
ATOM 1951 O O . GLU A 1 242 ? -22.228 -11.855 -2.561 1.00 88.31 242 GLU A O 1
ATOM 1956 N N . ARG A 1 243 ? -22.026 -10.096 -1.185 1.00 89.06 243 ARG A N 1
ATOM 1957 C CA . ARG A 1 243 ? -21.521 -9.135 -2.178 1.00 89.06 243 ARG A CA 1
ATOM 1958 C C . ARG A 1 243 ? -20.067 -8.732 -1.925 1.00 89.06 243 ARG A C 1
ATOM 1960 O O . ARG A 1 243 ? -19.577 -7.811 -2.576 1.00 89.06 243 ARG A O 1
ATOM 1967 N N . GLN A 1 244 ? -19.387 -9.380 -0.982 1.00 92.81 244 GLN A N 1
ATOM 1968 C CA . GLN A 1 244 ? -17.952 -9.217 -0.767 1.00 92.81 244 GLN A CA 1
ATOM 1969 C C . GLN A 1 244 ? -17.175 -10.245 -1.604 1.00 92.81 244 GLN A C 1
ATOM 1971 O O . GLN A 1 244 ? -17.687 -11.339 -1.857 1.00 92.81 244 GLN A O 1
ATOM 1976 N N . PRO A 1 245 ? -15.917 -9.961 -1.987 1.00 94.50 245 PRO A N 1
ATOM 1977 C CA . PRO A 1 245 ? -15.008 -11.000 -2.438 1.00 94.50 245 PRO A CA 1
ATOM 1978 C C . PRO A 1 245 ? -14.914 -12.111 -1.387 1.00 94.50 245 PRO A C 1
ATOM 1980 O O . PRO A 1 245 ? -14.996 -11.858 -0.172 1.00 94.50 245 PRO A O 1
ATOM 1983 N N . ARG A 1 246 ? -14.741 -13.349 -1.865 1.00 93.88 246 ARG A N 1
ATOM 1984 C CA . ARG A 1 246 ? -14.574 -14.529 -1.006 1.00 93.88 246 ARG A CA 1
ATOM 1985 C C . ARG A 1 246 ? -13.437 -14.299 -0.013 1.00 93.88 246 ARG A C 1
ATOM 1987 O O . ARG A 1 246 ? -12.489 -13.569 -0.308 1.00 93.88 246 ARG A O 1
ATOM 1994 N N . LYS A 1 247 ? -13.544 -14.915 1.166 1.00 95.56 247 LYS A N 1
ATOM 1995 C CA . LYS A 1 247 ? -12.466 -14.883 2.158 1.00 95.56 247 LYS A CA 1
ATOM 1996 C C . LYS A 1 247 ? -11.187 -15.436 1.534 1.00 95.56 247 LYS A C 1
ATOM 1998 O O . LYS A 1 247 ? -11.213 -16.426 0.802 1.00 95.56 247 LYS A O 1
ATOM 2003 N N . SER A 1 248 ? -10.097 -14.731 1.773 1.00 96.62 248 SER A N 1
ATOM 2004 C CA . SER A 1 248 ? -8.808 -14.985 1.152 1.00 96.62 248 SER A CA 1
ATOM 2005 C C . SER A 1 248 ? -7.716 -14.296 1.949 1.00 96.62 248 SER A C 1
ATOM 2007 O O . SER A 1 248 ? -7.967 -13.321 2.664 1.00 96.62 248 SER A O 1
ATOM 2009 N N . THR A 1 249 ? -6.498 -14.792 1.791 1.00 96.88 249 THR A N 1
ATOM 2010 C CA . THR A 1 249 ? -5.292 -14.204 2.365 1.00 96.88 249 THR A CA 1
ATOM 2011 C C . THR A 1 249 ? -4.563 -13.401 1.296 1.00 96.88 249 THR A C 1
ATOM 2013 O O . THR A 1 249 ? -4.460 -13.833 0.150 1.00 96.88 249 THR A O 1
ATOM 2016 N N . CYS A 1 250 ? -4.070 -12.222 1.670 1.00 97.88 250 CYS A N 1
ATOM 2017 C CA . CYS A 1 250 ? -3.237 -11.399 0.804 1.00 97.88 250 CYS A CA 1
ATOM 2018 C C . CYS A 1 250 ? -1.774 -11.770 1.010 1.00 97.88 250 CYS A C 1
ATOM 2020 O O . CYS A 1 250 ? -1.313 -11.851 2.149 1.00 97.88 250 CYS A O 1
ATOM 2022 N N . ILE A 1 251 ? -1.070 -11.987 -0.094 1.00 97.44 251 ILE A N 1
ATOM 2023 C CA . ILE A 1 251 ? 0.361 -12.265 -0.141 1.00 97.44 251 ILE A CA 1
ATOM 2024 C C . ILE A 1 251 ? 0.970 -11.258 -1.108 1.00 97.44 251 ILE A C 1
ATOM 2026 O O . ILE A 1 251 ? 0.387 -10.978 -2.158 1.00 97.44 251 ILE A O 1
ATOM 2030 N N . PHE A 1 252 ? 2.125 -10.707 -0.753 1.00 96.81 252 PHE A N 1
ATOM 2031 C CA . PHE A 1 252 ? 2.931 -9.933 -1.684 1.00 96.81 252 PHE A CA 1
ATOM 2032 C C . PHE A 1 252 ? 4.278 -10.614 -1.889 1.00 96.81 252 PHE A C 1
ATOM 2034 O O . PHE A 1 252 ? 4.810 -11.238 -0.971 1.00 96.81 252 PHE A O 1
ATOM 2041 N N . GLU A 1 253 ? 4.815 -10.480 -3.094 1.00 96.12 253 GLU A N 1
ATOM 2042 C CA . GLU A 1 253 ? 6.113 -11.032 -3.470 1.00 96.12 253 GLU A CA 1
ATOM 2043 C C . GLU A 1 253 ? 6.956 -9.939 -4.113 1.00 96.12 253 GLU A C 1
ATOM 2045 O O . GLU A 1 253 ? 6.460 -9.157 -4.930 1.00 96.12 253 GLU A O 1
ATOM 2050 N N . GLN A 1 254 ? 8.233 -9.902 -3.749 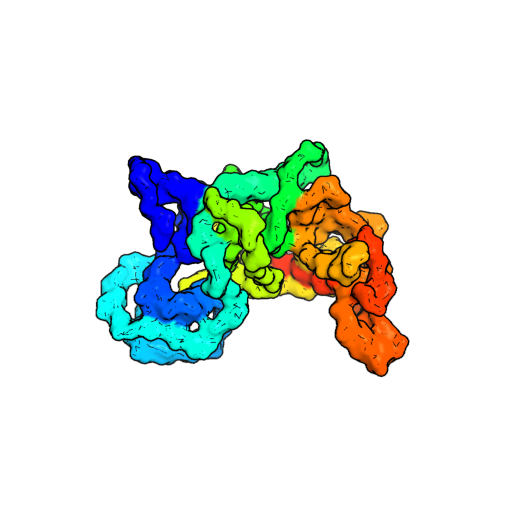1.00 95.25 254 GLN A N 1
ATOM 2051 C CA . GLN A 1 254 ? 9.229 -9.082 -4.419 1.00 95.25 254 GLN A CA 1
ATOM 2052 C C . GLN A 1 254 ? 9.819 -9.884 -5.579 1.00 95.25 254 GLN A C 1
ATOM 2054 O O . GLN A 1 254 ? 10.301 -11.000 -5.392 1.00 95.25 254 GLN A O 1
ATOM 2059 N N . VAL A 1 255 ? 9.789 -9.308 -6.773 1.00 94.38 255 VAL A N 1
ATOM 2060 C CA . VAL A 1 255 ? 10.369 -9.875 -7.990 1.00 94.38 255 VAL A CA 1
ATOM 2061 C C . VAL A 1 255 ? 11.476 -8.964 -8.504 1.00 94.38 255 VAL A C 1
ATOM 2063 O O . VAL A 1 255 ? 11.480 -7.759 -8.243 1.00 94.38 255 VAL A O 1
ATOM 2066 N N . ILE A 1 256 ? 12.433 -9.546 -9.221 1.00 95.19 256 ILE A N 1
ATOM 2067 C CA . ILE A 1 256 ? 13.567 -8.819 -9.794 1.00 95.19 256 ILE A CA 1
ATOM 2068 C C . ILE A 1 256 ? 13.313 -8.650 -11.289 1.00 95.19 256 ILE A C 1
ATOM 2070 O O . ILE A 1 256 ? 13.137 -9.635 -12.002 1.00 95.19 256 ILE A O 1
ATOM 2074 N N . LEU A 1 257 ? 13.278 -7.405 -11.753 1.00 95.62 257 LEU A N 1
ATOM 2075 C CA . LEU A 1 257 ? 13.223 -7.044 -13.163 1.00 95.62 257 LEU A CA 1
ATOM 2076 C C . LEU A 1 257 ? 14.593 -7.271 -13.810 1.00 95.62 257 LEU A C 1
ATOM 2078 O O . LEU A 1 257 ? 15.628 -7.048 -13.185 1.00 95.62 257 LEU A O 1
ATOM 2082 N N . HIS A 1 258 ? 14.594 -7.738 -15.057 1.00 94.19 258 HIS A N 1
ATOM 2083 C CA . HIS A 1 258 ? 15.798 -7.985 -15.855 1.00 94.19 258 HIS A CA 1
ATOM 2084 C C . HIS A 1 258 ? 15.445 -8.103 -17.347 1.00 94.19 258 HIS A C 1
ATOM 2086 O O . HIS A 1 258 ? 14.274 -8.189 -17.715 1.00 94.19 258 HIS A O 1
ATOM 2092 N N . GLU A 1 259 ? 16.447 -8.146 -18.225 1.00 92.19 259 GLU A N 1
ATOM 2093 C CA . GLU A 1 259 ? 16.247 -8.130 -19.686 1.00 92.19 259 GLU A CA 1
ATOM 2094 C C . GLU A 1 259 ? 15.332 -9.242 -20.235 1.00 92.19 259 GLU A C 1
ATOM 2096 O O . GLU A 1 259 ? 14.615 -9.028 -21.208 1.00 92.19 259 GLU A O 1
ATOM 2101 N N . ASN A 1 260 ? 15.321 -10.404 -19.576 1.00 91.88 260 ASN A N 1
ATOM 2102 C CA . ASN A 1 260 ? 14.559 -11.596 -19.963 1.00 91.88 260 ASN A CA 1
ATOM 2103 C C . ASN A 1 260 ? 13.327 -11.816 -19.069 1.00 91.88 260 ASN A C 1
ATOM 2105 O O . ASN A 1 260 ? 12.796 -12.925 -19.011 1.00 91.88 260 ASN A O 1
ATOM 2109 N N . PHE A 1 261 ? 12.906 -10.794 -18.316 1.00 94.50 261 PHE A N 1
ATOM 2110 C CA . PHE A 1 261 ? 11.777 -10.906 -17.400 1.00 94.50 261 PHE A CA 1
ATOM 2111 C C . PHE A 1 261 ? 10.490 -11.217 -18.171 1.00 94.50 261 PHE A C 1
ATOM 2113 O O . PHE A 1 261 ? 10.144 -10.527 -19.135 1.00 94.50 261 PHE A O 1
ATOM 2120 N N . VAL A 1 262 ? 9.765 -12.246 -17.727 1.00 92.19 262 VAL A N 1
ATOM 2121 C CA . VAL A 1 262 ? 8.496 -12.664 -18.331 1.00 92.19 262 VAL A CA 1
ATOM 2122 C C . VAL A 1 262 ? 7.346 -12.082 -17.525 1.00 92.19 262 VAL A C 1
ATOM 2124 O O . VAL A 1 262 ? 7.145 -12.416 -16.359 1.00 92.19 262 VAL A O 1
ATOM 2127 N N . PHE A 1 263 ? 6.566 -11.216 -18.166 1.00 92.50 263 PHE A N 1
ATOM 2128 C CA . PHE A 1 263 ? 5.393 -10.624 -17.542 1.00 92.50 263 PHE A CA 1
ATOM 2129 C C . PHE A 1 263 ? 4.277 -11.657 -17.365 1.00 92.50 263 PHE A C 1
ATOM 2131 O O . PHE A 1 263 ? 3.824 -12.261 -18.335 1.00 92.50 263 PHE A O 1
ATOM 2138 N N . SER A 1 264 ? 3.806 -11.821 -16.130 1.00 90.88 264 SER A N 1
ATOM 2139 C CA . SER A 1 264 ? 2.695 -12.720 -15.790 1.00 90.88 264 SER A CA 1
ATOM 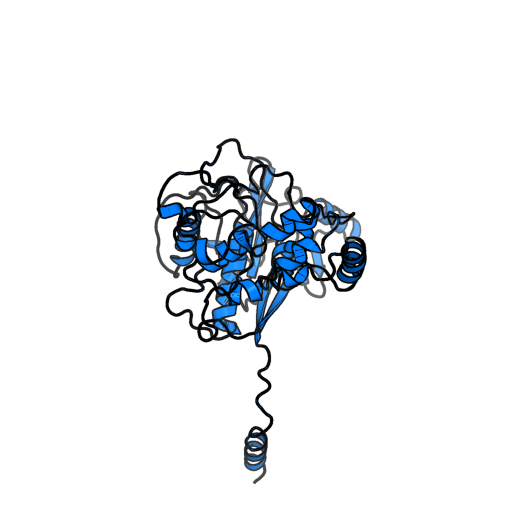2140 C C . SER A 1 264 ? 1.477 -11.985 -15.231 1.00 90.88 264 SER A C 1
ATOM 2142 O O . SER A 1 264 ? 0.344 -12.412 -15.448 1.00 90.88 264 SER A O 1
ATOM 2144 N N . ARG A 1 265 ? 1.693 -10.882 -14.508 1.00 93.88 265 ARG A N 1
ATOM 2145 C CA . ARG A 1 265 ? 0.647 -10.065 -13.887 1.00 93.88 265 ARG A CA 1
ATOM 2146 C C . ARG A 1 265 ? 1.166 -8.663 -13.562 1.00 93.88 265 ARG A C 1
ATOM 2148 O O . ARG A 1 265 ? 2.384 -8.491 -13.474 1.00 93.88 265 ARG A O 1
ATOM 2155 N N . PRO A 1 266 ? 0.274 -7.684 -13.320 1.00 93.44 266 PRO A N 1
ATOM 2156 C CA . PRO A 1 266 ? 0.687 -6.332 -12.982 1.00 93.44 266 PRO A CA 1
ATOM 2157 C C . PRO A 1 266 ? 1.578 -6.264 -11.743 1.00 93.44 266 PRO A C 1
ATOM 2159 O O . PRO A 1 266 ? 1.315 -6.940 -10.743 1.00 93.44 266 PRO A O 1
ATOM 2162 N N . LEU A 1 267 ? 2.599 -5.409 -11.809 1.00 95.38 267 LEU A N 1
ATOM 2163 C CA . LEU A 1 267 ? 3.556 -5.177 -10.726 1.00 95.38 267 LEU A CA 1
ATOM 2164 C C . LEU A 1 267 ? 3.589 -3.705 -10.340 1.00 95.38 267 LEU A C 1
ATOM 2166 O O . LEU A 1 267 ? 3.432 -2.828 -11.184 1.00 95.38 267 LEU A O 1
ATOM 2170 N N . SER A 1 268 ? 3.871 -3.424 -9.076 1.00 93.44 268 SER A N 1
ATOM 2171 C CA . SER A 1 268 ? 4.265 -2.092 -8.643 1.00 93.44 268 SER A CA 1
ATOM 2172 C C . SER A 1 268 ? 5.774 -1.949 -8.812 1.00 93.44 268 SER A C 1
ATOM 2174 O O . SER A 1 268 ? 6.531 -2.708 -8.211 1.00 93.44 268 SER A O 1
ATOM 2176 N N . VAL A 1 269 ? 6.210 -0.980 -9.615 1.00 93.25 269 VAL A N 1
ATOM 2177 C CA . VAL A 1 269 ? 7.628 -0.717 -9.918 1.00 93.25 269 VAL A CA 1
ATOM 2178 C C . VAL A 1 269 ? 8.009 0.698 -9.511 1.00 93.25 269 VAL A C 1
ATOM 2180 O O . VAL A 1 269 ? 7.160 1.592 -9.542 1.00 93.25 269 VAL A O 1
ATOM 2183 N N . THR A 1 270 ? 9.259 0.911 -9.118 1.00 90.81 270 THR A N 1
ATOM 2184 C CA . THR A 1 270 ? 9.756 2.244 -8.758 1.00 90.81 270 THR A CA 1
ATOM 2185 C C . THR A 1 270 ? 10.631 2.762 -9.886 1.00 90.81 270 THR A C 1
ATOM 2187 O O . THR A 1 270 ? 11.631 2.138 -10.234 1.00 90.81 270 THR A O 1
ATOM 2190 N N . GLY A 1 271 ? 10.243 3.890 -10.471 1.00 88.81 271 GLY A N 1
ATOM 2191 C CA . GLY A 1 271 ? 11.060 4.618 -11.430 1.00 88.81 271 GLY A CA 1
ATOM 2192 C C . GLY A 1 271 ? 11.937 5.656 -10.744 1.00 88.81 271 GLY A C 1
ATOM 2193 O O . GLY A 1 271 ? 11.520 6.268 -9.761 1.00 88.81 271 GLY A O 1
ATOM 2194 N N . ALA A 1 272 ? 13.119 5.869 -11.303 1.00 87.62 272 ALA A N 1
ATOM 2195 C CA . ALA A 1 272 ? 14.039 6.946 -10.994 1.00 87.62 272 ALA A CA 1
ATOM 2196 C C . ALA A 1 272 ? 14.193 7.843 -12.230 1.00 87.62 272 ALA A C 1
ATOM 2198 O O . ALA A 1 272 ? 14.397 7.349 -13.342 1.00 87.62 272 ALA A O 1
ATOM 2199 N N . TYR A 1 273 ? 14.112 9.154 -12.026 1.00 83.50 273 TYR A N 1
ATOM 2200 C CA . TYR A 1 273 ? 14.237 10.158 -13.077 1.00 83.50 273 TYR A CA 1
ATOM 2201 C C . TYR A 1 273 ? 15.220 11.242 -12.650 1.00 83.50 273 TYR A C 1
ATOM 2203 O O . TYR A 1 273 ? 15.061 11.842 -11.587 1.00 83.50 273 TYR A O 1
ATOM 2211 N N . LEU A 1 274 ? 16.237 11.495 -13.473 1.00 79.12 274 LEU A N 1
ATOM 2212 C CA . LEU A 1 274 ? 17.257 12.501 -13.190 1.00 79.12 274 LEU A CA 1
ATOM 2213 C C . LEU A 1 274 ? 16.852 13.854 -13.783 1.00 79.12 274 LEU A C 1
ATOM 2215 O O . LEU A 1 274 ? 16.800 14.023 -15.007 1.00 79.12 274 LEU A O 1
ATOM 2219 N N . LEU A 1 275 ? 16.596 14.824 -12.905 1.00 74.56 275 LEU A N 1
ATOM 2220 C CA . LEU A 1 275 ? 16.330 16.208 -13.283 1.00 74.56 275 LEU A CA 1
ATOM 2221 C C . LEU A 1 275 ? 17.597 16.895 -13.799 1.00 74.56 275 LEU A C 1
ATOM 2223 O O . LEU A 1 275 ? 18.716 16.571 -13.402 1.00 74.56 275 LEU A O 1
ATOM 2227 N N . GLN A 1 276 ? 17.419 17.935 -14.617 1.00 74.94 276 GLN A N 1
ATOM 2228 C CA . GLN A 1 276 ? 18.530 18.790 -15.063 1.00 74.94 276 GLN A CA 1
ATOM 2229 C C . GLN A 1 276 ? 19.260 19.484 -13.899 1.00 74.94 276 GLN A C 1
ATOM 2231 O O . GLN A 1 276 ? 20.424 19.844 -14.039 1.00 74.94 276 GLN A O 1
ATOM 2236 N N . SER A 1 277 ? 18.600 19.646 -12.747 1.00 74.12 277 SER A N 1
ATOM 2237 C CA . SER A 1 277 ? 19.203 20.158 -11.511 1.00 74.12 277 SER A CA 1
ATOM 2238 C C . SER A 1 277 ? 20.202 19.188 -10.863 1.00 74.12 277 SER A C 1
ATOM 2240 O O . SER A 1 277 ? 20.921 19.593 -9.953 1.00 74.12 277 SER A O 1
ATOM 2242 N N . GLY A 1 278 ? 20.244 17.924 -11.299 1.00 72.75 278 GLY A N 1
ATOM 2243 C CA . GLY A 1 278 ? 21.028 16.853 -10.677 1.00 72.75 278 GLY A CA 1
ATOM 2244 C C . GLY A 1 278 ? 20.293 16.102 -9.560 1.00 72.75 278 GLY A C 1
ATOM 2245 O O . GLY A 1 278 ? 20.851 15.173 -8.983 1.00 72.75 278 GLY A O 1
ATOM 2246 N N . GLU A 1 279 ? 19.053 16.481 -9.249 1.00 75.38 279 GLU A N 1
ATOM 2247 C CA . GLU A 1 279 ? 18.205 15.782 -8.280 1.00 75.38 279 GLU A CA 1
ATOM 2248 C C . GLU A 1 279 ? 17.533 14.554 -8.915 1.00 75.38 279 GLU A C 1
ATOM 2250 O O . GLU A 1 279 ? 17.057 14.608 -10.052 1.00 75.38 279 GLU A O 1
ATOM 2255 N N . VAL A 1 280 ? 17.476 13.448 -8.166 1.00 74.00 280 VAL A N 1
ATOM 2256 C CA . VAL A 1 280 ? 16.785 12.222 -8.583 1.00 74.00 280 VAL A CA 1
ATOM 2257 C C . VAL A 1 280 ? 15.387 12.192 -7.982 1.00 74.00 280 VAL A C 1
ATOM 2259 O O . VAL A 1 280 ? 15.225 12.203 -6.763 1.00 74.00 280 VAL A O 1
ATOM 2262 N N . LEU A 1 281 ? 14.377 12.103 -8.842 1.00 78.00 281 LEU A N 1
ATOM 2263 C CA . LEU A 1 281 ? 12.995 11.883 -8.440 1.00 78.00 281 LEU A CA 1
ATOM 2264 C C . LEU A 1 281 ? 12.661 10.397 -8.471 1.00 78.00 281 LEU A C 1
ATOM 2266 O O . LEU A 1 281 ? 12.956 9.709 -9.448 1.00 78.00 281 LEU A O 1
ATOM 2270 N N . PHE A 1 282 ? 11.968 9.933 -7.435 1.00 81.06 282 PHE A N 1
ATOM 2271 C CA . PHE A 1 282 ? 11.430 8.580 -7.371 1.00 81.06 282 PHE A CA 1
ATOM 2272 C C . PHE A 1 282 ? 9.916 8.594 -7.529 1.00 81.06 282 PHE A C 1
ATOM 2274 O O . PHE A 1 282 ? 9.218 9.405 -6.915 1.00 81.06 282 PHE A O 1
ATOM 2281 N N . HIS A 1 283 ? 9.394 7.679 -8.342 1.00 81.94 283 HIS A N 1
ATOM 2282 C CA . HIS A 1 283 ? 7.962 7.577 -8.585 1.00 81.94 283 HIS A CA 1
ATOM 2283 C C . HIS A 1 283 ? 7.498 6.126 -8.695 1.00 81.94 283 HIS A C 1
ATOM 2285 O O . HIS A 1 283 ? 8.066 5.335 -9.445 1.00 81.94 283 HIS A O 1
ATOM 2291 N N . GLN A 1 284 ? 6.434 5.776 -7.970 1.00 85.50 284 GLN A N 1
ATOM 2292 C CA . GLN A 1 284 ? 5.836 4.448 -8.054 1.00 85.50 284 GLN A CA 1
ATOM 2293 C C . GLN A 1 284 ? 4.841 4.365 -9.219 1.00 85.50 284 GLN A C 1
ATOM 2295 O O . GLN A 1 284 ? 3.874 5.123 -9.288 1.00 85.50 284 GLN A O 1
ATOM 2300 N N . MET A 1 285 ? 5.038 3.386 -10.091 1.00 86.62 285 MET A N 1
ATOM 2301 C CA . MET A 1 285 ? 4.204 3.120 -11.262 1.00 86.62 285 MET A CA 1
ATOM 2302 C C . MET A 1 285 ? 3.677 1.690 -11.238 1.00 86.62 285 MET A C 1
ATOM 2304 O O . MET A 1 285 ? 4.164 0.843 -10.485 1.00 86.62 285 MET A O 1
ATOM 2308 N N . THR A 1 286 ? 2.700 1.417 -12.099 1.00 90.00 286 THR A N 1
ATOM 2309 C CA . THR A 1 286 ? 2.218 0.056 -12.338 1.00 90.00 286 THR A CA 1
ATOM 2310 C C . THR A 1 286 ? 2.762 -0.447 -13.670 1.00 90.00 286 THR A C 1
ATOM 2312 O O . THR A 1 286 ? 2.481 0.138 -14.712 1.00 90.00 286 THR A O 1
ATOM 2315 N N . LEU A 1 287 ? 3.535 -1.532 -13.651 1.00 92.00 287 LEU A N 1
ATOM 2316 C CA . LEU A 1 287 ? 3.867 -2.289 -14.854 1.00 92.00 287 LEU A CA 1
ATOM 2317 C C . LEU A 1 287 ? 2.630 -3.076 -15.278 1.00 92.00 287 LEU A C 1
ATOM 2319 O O . LEU A 1 287 ? 2.184 -3.956 -14.544 1.00 92.00 287 LEU A O 1
ATOM 2323 N N . ASP A 1 288 ? 2.087 -2.744 -16.444 1.00 86.12 288 ASP A N 1
ATOM 2324 C CA . ASP A 1 288 ? 0.836 -3.309 -16.956 1.00 86.12 288 ASP A CA 1
ATOM 2325 C C . ASP A 1 288 ? 1.061 -4.494 -17.896 1.00 86.12 288 ASP A C 1
ATOM 2327 O O . ASP A 1 288 ? 0.284 -5.443 -17.885 1.00 86.12 288 ASP A O 1
ATOM 2331 N N . ARG A 1 289 ? 2.115 -4.434 -18.715 1.00 90.25 289 ARG A N 1
ATOM 2332 C CA . ARG A 1 289 ? 2.498 -5.493 -19.657 1.00 90.25 289 ARG A CA 1
ATOM 2333 C C . ARG A 1 289 ? 3.915 -5.287 -20.181 1.00 90.25 289 ARG A C 1
ATOM 2335 O O . ARG A 1 289 ? 4.535 -4.250 -19.944 1.00 90.25 289 ARG A O 1
ATOM 2342 N N . ILE A 1 290 ? 4.391 -6.265 -20.947 1.00 92.69 290 ILE A N 1
ATOM 2343 C CA . ILE A 1 290 ? 5.603 -6.154 -21.760 1.00 92.69 290 ILE A CA 1
ATOM 2344 C C . ILE A 1 290 ? 5.222 -6.301 -23.228 1.00 92.69 290 ILE A C 1
ATOM 2346 O O . ILE A 1 290 ? 4.495 -7.221 -23.597 1.00 92.69 290 ILE A O 1
ATOM 2350 N N . GLU A 1 291 ? 5.706 -5.384 -24.059 1.00 92.38 291 GLU A N 1
ATOM 2351 C CA . GLU A 1 291 ? 5.444 -5.351 -25.496 1.00 92.38 291 GLU A CA 1
ATOM 2352 C C . GLU A 1 291 ? 6.744 -4.998 -26.222 1.00 92.38 291 GLU A C 1
ATOM 2354 O O . GLU A 1 291 ? 7.397 -4.026 -25.860 1.00 92.38 291 GLU A O 1
ATOM 2359 N N . ASN A 1 292 ? 7.136 -5.776 -27.235 1.00 92.44 292 ASN A N 1
ATOM 2360 C CA . ASN A 1 292 ? 8.343 -5.522 -28.040 1.00 92.44 292 ASN A CA 1
ATOM 2361 C C . ASN A 1 292 ? 9.627 -5.297 -27.210 1.00 92.44 292 ASN A C 1
ATOM 2363 O O . ASN A 1 292 ? 10.431 -4.421 -27.525 1.00 92.44 292 ASN A O 1
ATOM 2367 N N . HIS A 1 293 ? 9.825 -6.093 -26.154 1.00 93.50 293 HIS A N 1
ATOM 2368 C CA . HIS A 1 293 ? 10.934 -5.957 -25.197 1.00 93.50 293 HIS A CA 1
ATOM 2369 C C . HIS A 1 293 ? 10.965 -4.623 -24.430 1.00 93.50 293 HIS A C 1
ATOM 2371 O O . HIS A 1 293 ? 12.026 -4.158 -23.998 1.00 93.50 293 HIS A O 1
ATOM 2377 N N . GLU A 1 294 ? 9.802 -4.002 -24.238 1.00 95.06 294 GLU A N 1
ATOM 2378 C CA . GLU A 1 294 ? 9.624 -2.803 -23.427 1.00 95.06 294 GLU A CA 1
ATOM 2379 C C . GLU A 1 294 ? 8.645 -3.067 -22.286 1.00 95.06 294 GLU A C 1
ATOM 2381 O O . GLU A 1 294 ? 7.554 -3.603 -22.481 1.00 95.06 294 GLU A O 1
ATOM 2386 N N . TYR A 1 295 ? 9.030 -2.638 -21.090 1.00 94.38 295 TYR A N 1
ATOM 2387 C CA . TYR A 1 295 ? 8.133 -2.451 -19.965 1.00 94.38 295 TYR A CA 1
ATOM 2388 C C . TYR A 1 295 ? 7.150 -1.329 -20.291 1.00 94.38 295 TYR A C 1
ATOM 2390 O O . TYR A 1 295 ? 7.562 -0.189 -20.518 1.00 94.38 295 TYR A O 1
ATOM 2398 N N . VAL A 1 296 ? 5.856 -1.647 -20.298 1.00 90.62 296 VAL A N 1
ATOM 2399 C CA . VAL A 1 296 ? 4.778 -0.677 -20.500 1.00 90.62 296 VAL A CA 1
ATOM 2400 C C . VAL A 1 296 ? 4.204 -0.310 -19.137 1.00 90.62 296 VAL A C 1
ATOM 2402 O O . VAL A 1 296 ? 3.504 -1.097 -18.496 1.00 90.62 296 VAL A O 1
ATOM 2405 N N . LEU A 1 297 ? 4.544 0.890 -18.682 1.00 87.44 297 LEU A N 1
ATOM 2406 C CA . LEU A 1 297 ? 4.221 1.402 -17.359 1.00 87.44 297 LEU A CA 1
ATOM 2407 C C . LEU A 1 297 ? 3.062 2.384 -17.442 1.00 87.44 297 LEU A C 1
ATOM 2409 O O . LEU A 1 297 ? 3.072 3.308 -18.256 1.00 87.44 297 LEU A O 1
ATOM 2413 N N . GLN A 1 298 ? 2.094 2.223 -16.552 1.00 80.81 298 GLN A N 1
ATOM 2414 C CA . GLN A 1 298 ? 1.077 3.230 -16.301 1.00 80.81 298 GLN A CA 1
ATOM 2415 C C . GLN A 1 298 ? 1.692 4.315 -15.428 1.00 80.81 298 GLN A C 1
ATOM 2417 O O . GLN A 1 298 ? 2.074 4.076 -14.274 1.00 80.81 298 GLN A O 1
ATOM 2422 N N . ASN A 1 299 ? 1.825 5.499 -16.018 1.00 66.38 299 ASN A N 1
ATOM 2423 C CA . ASN A 1 299 ? 2.371 6.643 -15.329 1.00 66.38 299 ASN A CA 1
ATOM 2424 C C . ASN A 1 299 ? 1.285 7.264 -14.450 1.00 66.38 299 ASN A C 1
ATOM 2426 O O . ASN A 1 299 ? 0.338 7.880 -14.937 1.00 66.38 299 ASN A O 1
ATOM 2430 N N . ASN A 1 300 ? 1.452 7.105 -13.140 1.00 60.47 300 ASN A N 1
ATOM 2431 C CA . ASN A 1 300 ? 0.601 7.736 -12.138 1.00 60.47 300 ASN A CA 1
ATOM 2432 C C . ASN A 1 300 ? 1.110 9.139 -11.768 1.00 60.47 300 ASN A C 1
ATOM 2434 O O . ASN A 1 300 ? 0.645 9.709 -10.777 1.00 60.47 300 ASN A O 1
ATOM 2438 N N . GLN A 1 301 ? 2.095 9.671 -12.502 1.00 51.38 301 GLN A N 1
ATOM 2439 C CA . GLN A 1 301 ? 2.666 10.991 -12.299 1.00 51.38 301 GLN A CA 1
ATOM 2440 C C . GLN A 1 301 ? 1.928 11.989 -13.177 1.00 51.38 301 GLN A C 1
ATOM 2442 O O . GLN A 1 301 ? 1.819 11.853 -14.394 1.00 51.38 301 GLN A O 1
ATOM 2447 N N . PHE A 1 302 ? 1.377 12.988 -12.505 1.00 51.19 302 PHE A N 1
ATOM 2448 C CA . PHE A 1 302 ? 0.481 13.962 -13.089 1.00 51.19 302 PHE A CA 1
ATOM 2449 C C . PHE A 1 302 ? 1.252 15.261 -13.336 1.00 51.19 302 PHE A C 1
ATOM 2451 O O . PHE A 1 302 ? 1.350 16.106 -12.445 1.00 51.19 302 PHE A O 1
ATOM 2458 N N . SER A 1 303 ? 1.834 15.388 -14.527 1.00 43.22 303 SER A N 1
ATOM 2459 C CA . SER A 1 303 ? 2.255 16.666 -15.106 1.00 43.22 303 SER A CA 1
ATOM 2460 C C . SER A 1 303 ? 1.936 16.671 -16.603 1.00 43.22 303 SER A C 1
ATOM 2462 O O . SER A 1 303 ? 1.927 15.620 -17.243 1.00 43.22 303 SER A O 1
ATOM 2464 N N . ASP A 1 304 ? 1.658 17.851 -17.166 1.00 42.69 304 ASP A N 1
ATOM 2465 C CA . ASP A 1 304 ? 1.332 18.020 -18.594 1.00 42.69 304 ASP A CA 1
ATOM 2466 C C . ASP A 1 304 ? 2.502 17.624 -19.532 1.00 42.69 304 ASP A C 1
ATOM 2468 O O . ASP A 1 304 ? 2.299 17.468 -20.738 1.00 42.69 304 ASP A O 1
ATOM 2472 N N . ASP A 1 305 ? 3.700 17.413 -18.972 1.00 49.34 305 ASP A N 1
ATOM 2473 C CA . ASP A 1 305 ? 4.952 17.141 -19.688 1.00 49.34 305 ASP A CA 1
ATOM 2474 C C . ASP A 1 305 ? 5.280 15.642 -19.842 1.00 49.34 305 ASP A C 1
ATOM 2476 O O . ASP A 1 305 ? 6.253 15.291 -20.517 1.00 49.34 305 ASP A O 1
ATOM 2480 N N . HIS A 1 306 ? 4.490 14.734 -19.249 1.00 52.75 306 HIS A N 1
ATOM 2481 C CA . HIS A 1 306 ? 4.751 13.292 -19.316 1.00 52.75 306 HIS A CA 1
ATOM 2482 C C . HIS A 1 306 ? 3.563 12.485 -19.861 1.00 52.75 306 HIS A C 1
ATOM 2484 O O . HIS A 1 306 ? 2.412 12.731 -19.495 1.00 52.75 306 HIS A O 1
ATOM 2490 N N . PRO A 1 307 ? 3.812 11.492 -20.739 1.00 61.12 307 PRO A N 1
ATOM 2491 C CA . PRO A 1 307 ? 2.749 10.666 -21.291 1.00 61.12 307 PRO A CA 1
ATOM 2492 C C . PRO A 1 307 ? 2.101 9.786 -20.203 1.00 61.12 307 PRO A C 1
ATOM 2494 O O . PRO A 1 307 ? 2.774 9.384 -19.249 1.00 61.12 307 PRO A O 1
ATOM 2497 N N . PRO A 1 308 ? 0.813 9.417 -20.368 1.00 67.44 308 PRO A N 1
ATOM 2498 C CA . PRO A 1 308 ? 0.100 8.520 -19.447 1.00 67.44 308 PRO A CA 1
ATOM 2499 C C . PRO A 1 308 ? 0.680 7.098 -19.432 1.00 67.44 308 PRO A C 1
ATOM 2501 O O . PRO A 1 308 ? 0.425 6.319 -18.516 1.00 67.44 308 PRO A O 1
ATOM 2504 N N . VAL A 1 309 ? 1.461 6.761 -20.458 1.00 79.50 309 VAL A N 1
ATOM 2505 C CA . VAL A 1 309 ? 2.159 5.490 -20.599 1.00 79.50 309 VAL A CA 1
ATOM 2506 C C . VAL A 1 309 ? 3.639 5.782 -20.795 1.00 79.50 309 VAL A C 1
ATOM 2508 O O . VAL A 1 309 ? 4.011 6.483 -21.736 1.00 79.50 309 VAL A O 1
ATOM 2511 N N . ILE A 1 310 ? 4.474 5.223 -19.926 1.00 84.00 310 ILE A N 1
ATOM 2512 C CA . ILE A 1 310 ? 5.931 5.255 -20.050 1.00 84.00 310 ILE A CA 1
ATOM 2513 C C . ILE A 1 310 ? 6.386 3.900 -20.595 1.00 84.00 310 ILE A C 1
ATOM 2515 O O . ILE A 1 310 ? 5.938 2.852 -20.136 1.00 84.00 310 ILE A O 1
ATOM 2519 N N . ARG A 1 311 ? 7.277 3.922 -21.588 1.00 90.25 311 ARG A N 1
ATOM 2520 C CA . ARG A 1 311 ? 7.886 2.723 -22.171 1.00 90.25 311 ARG A CA 1
ATOM 2521 C C . ARG A 1 311 ? 9.373 2.713 -21.848 1.00 90.25 311 ARG A C 1
ATOM 2523 O O . ARG A 1 311 ? 10.066 3.677 -22.160 1.00 90.25 311 ARG A O 1
ATOM 2530 N N . ILE A 1 312 ? 9.851 1.641 -21.221 1.00 93.00 312 ILE A N 1
ATOM 2531 C CA . ILE A 1 312 ? 11.262 1.470 -20.842 1.00 93.00 312 ILE A CA 1
ATOM 2532 C C . ILE A 1 312 ? 11.744 0.140 -21.403 1.00 93.00 312 ILE A C 1
ATOM 2534 O O . ILE A 1 312 ? 11.163 -0.903 -21.118 1.00 93.00 312 ILE A O 1
ATOM 2538 N N . LYS A 1 313 ? 12.807 0.149 -22.207 1.00 94.69 313 LYS A N 1
ATOM 2539 C CA . LYS A 1 313 ? 13.358 -1.085 -22.786 1.00 94.69 313 LYS A CA 1
ATOM 2540 C C . LYS A 1 313 ? 13.881 -1.997 -21.679 1.00 94.69 313 LYS A C 1
ATOM 2542 O O . LYS A 1 313 ? 14.619 -1.533 -20.818 1.00 94.69 313 LYS A O 1
ATOM 2547 N N . GLN A 1 314 ? 13.591 -3.295 -21.750 1.00 94.25 314 GLN A N 1
ATOM 2548 C CA . GLN A 1 314 ? 14.020 -4.263 -20.729 1.00 94.25 314 GLN A CA 1
ATOM 2549 C C . GLN A 1 314 ? 15.544 -4.353 -20.578 1.00 94.25 314 GLN A C 1
ATOM 2551 O O . GLN A 1 314 ? 16.043 -4.671 -19.505 1.00 94.25 314 GLN A O 1
ATO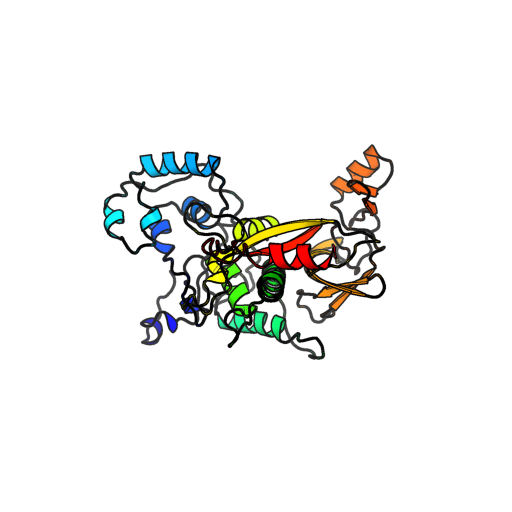M 2556 N N . ARG A 1 315 ? 16.276 -4.054 -21.656 1.00 93.31 315 ARG A N 1
ATOM 2557 C CA . ARG A 1 315 ? 17.745 -4.026 -21.690 1.00 93.31 315 ARG A CA 1
ATOM 2558 C C . ARG A 1 315 ? 18.370 -2.784 -21.047 1.00 93.31 315 ARG A C 1
ATOM 2560 O O . ARG A 1 315 ? 19.594 -2.685 -21.021 1.00 93.31 315 ARG A O 1
ATOM 2567 N N . LEU A 1 316 ? 17.572 -1.779 -20.672 1.00 93.81 316 LEU A N 1
ATOM 2568 C CA . LEU A 1 316 ? 18.127 -0.599 -20.016 1.00 93.81 316 LEU A CA 1
ATOM 2569 C C . LEU A 1 316 ? 18.669 -0.988 -18.633 1.00 93.81 316 LEU A C 1
ATOM 2571 O O . LEU A 1 316 ? 18.079 -1.842 -17.969 1.00 93.81 316 LEU A O 1
ATOM 2575 N N . PRO A 1 317 ? 19.776 -0.368 -18.195 1.00 95.88 317 PRO A N 1
ATOM 2576 C CA . PRO A 1 317 ? 20.268 -0.533 -16.836 1.00 95.88 317 PRO A CA 1
ATOM 2577 C C . PRO A 1 317 ? 19.213 -0.169 -15.786 1.00 95.88 317 PRO A C 1
ATOM 2579 O O . PRO A 1 317 ? 18.318 0.640 -16.037 1.00 95.88 317 PRO A O 1
ATOM 2582 N N . HIS A 1 318 ? 19.360 -0.722 -14.589 1.00 96.44 318 HIS A N 1
ATOM 2583 C CA . HIS A 1 318 ? 18.493 -0.413 -13.458 1.00 96.44 318 HIS A CA 1
ATOM 2584 C C . HIS A 1 318 ? 19.126 0.650 -12.561 1.00 96.44 318 HIS A C 1
ATOM 2586 O O . HIS A 1 318 ? 20.344 0.710 -12.403 1.00 96.44 318 HIS A O 1
ATOM 2592 N N . TYR A 1 319 ? 18.305 1.498 -11.954 1.00 95.44 319 TYR A N 1
ATOM 2593 C CA . TYR A 1 319 ? 18.785 2.466 -10.979 1.00 95.44 319 TYR A CA 1
ATOM 2594 C C . TYR A 1 319 ? 19.176 1.768 -9.672 1.00 95.44 319 TYR A C 1
ATOM 2596 O O . TYR A 1 319 ? 18.415 0.954 -9.144 1.00 95.44 319 TYR A O 1
ATOM 2604 N N . ALA A 1 320 ? 20.317 2.158 -9.108 1.00 94.12 320 ALA A N 1
ATOM 2605 C CA . ALA A 1 320 ? 20.692 1.842 -7.737 1.00 94.12 320 ALA A CA 1
ATOM 2606 C C . ALA A 1 320 ? 21.339 3.050 -7.055 1.00 94.12 320 ALA A C 1
ATOM 2608 O O . ALA A 1 320 ? 21.925 3.920 -7.699 1.00 94.12 320 ALA A O 1
ATOM 2609 N N . VAL A 1 321 ? 21.262 3.097 -5.725 1.00 90.50 321 VAL A N 1
ATOM 2610 C CA . VAL A 1 321 ? 21.861 4.196 -4.959 1.00 90.50 321 VAL A CA 1
ATOM 2611 C C . VAL A 1 321 ? 23.384 4.246 -5.177 1.00 90.50 321 VAL A C 1
ATOM 2613 O O . VAL A 1 321 ? 24.039 3.199 -5.163 1.00 90.50 321 VAL A O 1
ATOM 2616 N N . PRO A 1 322 ? 24.003 5.436 -5.327 1.00 91.81 322 PRO A N 1
ATOM 2617 C CA . PRO A 1 322 ? 25.417 5.538 -5.700 1.00 91.81 322 PRO A CA 1
ATOM 2618 C C . PRO A 1 322 ? 26.377 4.816 -4.761 1.00 91.81 322 PRO A C 1
ATOM 2620 O O . PRO A 1 322 ? 27.397 4.303 -5.209 1.00 91.81 322 PRO A O 1
ATOM 2623 N N . HIS A 1 323 ? 26.068 4.790 -3.461 1.00 92.38 323 HIS A N 1
ATOM 2624 C CA . HIS A 1 323 ? 26.910 4.117 -2.476 1.00 92.38 323 HIS A CA 1
ATOM 2625 C C . HIS A 1 323 ? 26.962 2.603 -2.712 1.00 92.38 323 HIS A C 1
ATOM 2627 O O . HIS A 1 323 ? 28.028 2.005 -2.595 1.00 92.38 323 HIS A O 1
ATOM 2633 N N . PHE A 1 324 ? 25.837 2.006 -3.113 1.00 92.19 324 PHE A N 1
ATOM 2634 C CA . PHE A 1 324 ? 25.767 0.590 -3.454 1.00 92.19 324 PHE A CA 1
ATOM 2635 C C . PHE A 1 324 ? 26.601 0.279 -4.701 1.00 92.19 324 PHE A C 1
ATOM 2637 O O . PHE A 1 324 ? 27.419 -0.635 -4.675 1.00 92.19 324 PHE A O 1
ATOM 2644 N N . ILE A 1 325 ? 26.484 1.098 -5.753 1.00 93.62 325 ILE A N 1
ATOM 2645 C CA . ILE A 1 325 ? 27.291 0.936 -6.973 1.00 93.62 325 ILE A CA 1
ATOM 2646 C C . ILE A 1 325 ? 28.786 1.094 -6.676 1.00 93.62 325 ILE A C 1
ATOM 2648 O O . ILE A 1 325 ? 29.587 0.278 -7.119 1.00 93.62 325 ILE A O 1
ATOM 2652 N N . ALA A 1 326 ? 29.176 2.106 -5.897 1.00 92.69 326 ALA A N 1
ATOM 2653 C CA . ALA A 1 326 ? 30.576 2.318 -5.532 1.00 92.69 326 ALA A CA 1
ATOM 2654 C C . ALA A 1 326 ? 31.151 1.124 -4.752 1.00 92.69 326 ALA A C 1
ATOM 2656 O O . ALA A 1 326 ? 32.281 0.703 -5.002 1.00 92.69 326 ALA A O 1
ATOM 2657 N N . HIS A 1 327 ? 30.362 0.556 -3.836 1.00 93.44 327 HIS A N 1
ATOM 2658 C CA . HIS A 1 327 ? 30.735 -0.647 -3.101 1.00 93.44 327 HIS A CA 1
ATOM 2659 C C . HIS A 1 327 ? 30.898 -1.861 -4.027 1.00 93.44 327 HIS A C 1
ATOM 2661 O O . HIS A 1 327 ? 31.891 -2.579 -3.935 1.00 93.44 327 HIS A O 1
ATOM 2667 N N . LEU A 1 328 ? 29.966 -2.047 -4.962 1.00 93.19 328 LEU A N 1
ATOM 2668 C CA . LEU A 1 328 ? 29.988 -3.133 -5.938 1.00 93.19 328 LEU A CA 1
ATOM 2669 C C . LEU A 1 328 ? 31.200 -3.042 -6.878 1.00 93.19 328 LEU A C 1
ATOM 2671 O O . LEU A 1 328 ? 31.898 -4.038 -7.075 1.00 93.19 328 LEU A O 1
ATOM 2675 N N . ILE A 1 329 ? 31.505 -1.842 -7.383 1.00 94.00 329 ILE A N 1
ATOM 2676 C CA . ILE A 1 329 ? 32.691 -1.576 -8.211 1.00 94.00 329 ILE A CA 1
ATOM 2677 C C . ILE A 1 329 ? 33.966 -1.870 -7.423 1.00 94.00 329 ILE A C 1
ATOM 2679 O O . ILE A 1 329 ? 34.876 -2.502 -7.952 1.00 94.00 329 ILE A O 1
ATOM 2683 N N . TYR A 1 330 ? 34.032 -1.457 -6.156 1.00 94.12 330 TYR A N 1
ATOM 2684 C CA . TYR A 1 330 ? 35.183 -1.741 -5.300 1.00 94.12 330 TYR A CA 1
ATOM 2685 C C . TYR A 1 330 ? 35.412 -3.249 -5.111 1.00 94.12 330 TYR A C 1
ATOM 2687 O O . TYR A 1 330 ? 36.555 -3.700 -5.109 1.00 94.12 330 TYR A O 1
ATOM 2695 N N . GLN A 1 331 ? 34.339 -4.033 -4.976 1.00 93.25 331 GLN A N 1
ATOM 2696 C CA . GLN A 1 331 ? 34.426 -5.479 -4.752 1.00 93.25 331 GLN A CA 1
ATOM 2697 C C . GLN A 1 331 ? 34.680 -6.294 -6.023 1.00 93.25 331 GLN A C 1
ATOM 2699 O O . GLN A 1 331 ? 35.405 -7.285 -5.979 1.00 93.25 331 GLN A O 1
ATOM 2704 N N . THR A 1 332 ? 34.058 -5.917 -7.140 1.00 91.94 332 THR A N 1
ATOM 2705 C CA . THR A 1 332 ? 33.967 -6.765 -8.345 1.00 91.94 332 THR A CA 1
ATOM 2706 C C . THR A 1 332 ? 34.633 -6.158 -9.579 1.00 91.94 332 THR A C 1
ATOM 2708 O O . THR A 1 332 ? 34.784 -6.833 -10.597 1.00 91.94 332 THR A O 1
ATOM 2711 N N . GLY A 1 333 ? 35.017 -4.881 -9.518 1.00 92.12 333 GLY A N 1
ATOM 2712 C CA . GLY A 1 333 ? 35.524 -4.121 -10.660 1.00 92.12 333 GLY A CA 1
ATOM 2713 C C . GLY A 1 333 ? 34.450 -3.711 -11.673 1.00 92.12 333 GLY A C 1
ATOM 2714 O O . GLY A 1 333 ? 34.792 -3.173 -12.723 1.00 92.12 333 GLY A O 1
ATOM 2715 N N . ASN A 1 334 ? 33.166 -3.956 -11.395 1.00 92.38 334 ASN A N 1
ATOM 2716 C CA . ASN A 1 334 ? 32.060 -3.621 -12.289 1.00 92.38 334 ASN A CA 1
ATOM 2717 C C . ASN A 1 334 ? 30.812 -3.145 -11.517 1.00 92.38 334 ASN A C 1
ATOM 2719 O O . ASN A 1 334 ? 30.754 -3.187 -10.292 1.00 92.38 334 ASN A O 1
ATOM 2723 N N . ASN A 1 335 ? 29.821 -2.644 -12.254 1.00 93.50 335 ASN A N 1
ATOM 2724 C CA . ASN A 1 335 ? 28.531 -2.172 -11.747 1.00 93.50 335 ASN A CA 1
ATOM 2725 C C . ASN A 1 335 ? 27.394 -3.172 -12.038 1.00 93.50 335 ASN A C 1
ATOM 2727 O O . ASN A 1 335 ? 26.274 -2.751 -12.332 1.00 93.50 335 ASN A O 1
ATOM 2731 N N . ILE A 1 336 ? 27.683 -4.477 -12.018 1.00 93.00 336 ILE A N 1
ATOM 2732 C CA . ILE A 1 336 ? 26.715 -5.537 -12.322 1.00 93.00 336 ILE A CA 1
ATOM 2733 C C . ILE A 1 336 ? 26.279 -6.214 -11.029 1.00 93.00 336 ILE A C 1
ATOM 2735 O O . ILE A 1 336 ? 27.066 -6.876 -10.352 1.00 93.00 336 ILE A O 1
ATOM 2739 N N . GLU A 1 337 ? 25.008 -6.054 -10.685 1.00 91.94 337 GLU A N 1
ATOM 2740 C CA . GLU A 1 337 ? 24.403 -6.797 -9.591 1.00 91.94 337 GLU A CA 1
ATOM 2741 C C . GLU A 1 337 ? 24.089 -8.220 -10.052 1.00 91.94 337 GLU A C 1
ATOM 2743 O O . GLU A 1 337 ? 23.477 -8.423 -11.103 1.00 91.94 337 GLU A O 1
ATOM 2748 N N . VAL A 1 338 ? 24.496 -9.201 -9.245 1.00 90.62 338 VAL A N 1
ATOM 2749 C CA . VAL A 1 338 ? 24.227 -10.619 -9.487 1.00 90.62 338 VAL A CA 1
ATOM 2750 C C . VAL A 1 338 ? 23.333 -11.153 -8.376 1.00 90.62 338 VAL A C 1
ATOM 2752 O O . VAL A 1 338 ? 23.759 -11.250 -7.225 1.00 90.62 338 VAL A O 1
ATOM 2755 N N . VAL A 1 339 ? 22.104 -11.540 -8.725 1.00 88.25 339 VAL A N 1
ATOM 2756 C CA . VAL A 1 339 ? 21.166 -12.194 -7.802 1.00 88.25 339 VAL A CA 1
ATOM 2757 C C . VAL A 1 339 ? 20.763 -13.547 -8.372 1.00 88.25 339 VAL A C 1
ATOM 2759 O O . VAL A 1 339 ? 19.961 -13.647 -9.303 1.00 88.25 339 VAL A O 1
ATOM 2762 N N . GLY A 1 340 ? 21.350 -14.615 -7.827 1.00 88.56 340 GLY A N 1
ATOM 2763 C CA . GLY A 1 340 ? 21.216 -15.957 -8.393 1.00 88.56 340 GLY A CA 1
ATOM 2764 C C . GLY A 1 340 ? 21.763 -15.997 -9.822 1.00 88.56 340 GLY A C 1
ATOM 2765 O O . GLY A 1 340 ? 22.951 -15.772 -10.033 1.00 88.56 340 GLY A O 1
ATOM 2766 N N . ASN A 1 341 ? 20.886 -16.252 -10.796 1.00 88.25 341 ASN A N 1
ATOM 2767 C CA . ASN A 1 341 ? 21.235 -16.292 -12.223 1.00 88.25 341 ASN A CA 1
ATOM 2768 C C . ASN A 1 341 ? 20.944 -14.973 -12.962 1.00 88.25 341 ASN A C 1
ATOM 2770 O O . ASN A 1 341 ? 21.156 -14.893 -14.171 1.00 88.25 341 ASN A O 1
ATOM 2774 N N . ILE A 1 342 ? 20.417 -13.961 -12.271 1.00 91.19 342 ILE A N 1
ATOM 2775 C CA . ILE A 1 342 ? 20.078 -12.666 -12.862 1.00 91.19 342 ILE A CA 1
ATOM 2776 C C . ILE A 1 342 ? 21.296 -11.750 -12.776 1.00 91.19 342 ILE A C 1
ATOM 2778 O O . ILE A 1 342 ? 21.918 -11.649 -11.720 1.00 91.19 342 ILE A O 1
ATOM 2782 N N . GLN A 1 343 ? 21.600 -11.071 -13.882 1.00 92.19 343 GLN A N 1
ATOM 2783 C CA . GLN A 1 343 ? 22.621 -10.031 -13.952 1.00 92.19 343 GLN A CA 1
ATOM 2784 C C . GLN A 1 343 ? 21.977 -8.725 -14.401 1.00 92.19 343 GLN A C 1
ATOM 2786 O O . GLN A 1 343 ? 21.391 -8.664 -15.481 1.00 92.19 343 GLN A O 1
ATOM 2791 N N . ASN A 1 344 ? 22.100 -7.686 -13.582 1.00 93.19 344 ASN A N 1
ATOM 2792 C CA . ASN A 1 344 ? 21.573 -6.362 -13.879 1.00 93.19 344 ASN A CA 1
ATOM 2793 C C . ASN A 1 344 ? 22.703 -5.340 -13.884 1.00 93.19 344 ASN A C 1
ATOM 2795 O O . ASN A 1 344 ? 23.403 -5.163 -12.890 1.00 93.19 344 ASN A O 1
ATOM 2799 N N . VAL A 1 345 ? 22.857 -4.627 -14.998 1.00 95.12 345 VAL A N 1
ATOM 2800 C CA . VAL A 1 345 ? 23.729 -3.450 -15.050 1.00 95.12 345 VAL A CA 1
ATOM 2801 C C . VAL A 1 345 ? 23.063 -2.329 -14.261 1.00 95.12 345 VAL A C 1
ATOM 2803 O O . VAL A 1 345 ? 21.884 -2.046 -14.479 1.00 95.12 345 VAL A O 1
ATOM 2806 N N . LEU A 1 346 ? 23.815 -1.687 -13.369 1.00 96.00 346 LEU A N 1
ATOM 2807 C CA . LEU A 1 346 ? 23.311 -0.623 -12.509 1.00 96.00 346 LEU A CA 1
ATOM 2808 C C . LEU A 1 346 ? 23.805 0.761 -12.930 1.00 96.00 346 LEU A C 1
ATOM 2810 O O . LEU A 1 346 ? 24.963 0.938 -13.306 1.00 96.00 346 LEU A O 1
ATOM 2814 N N . VAL A 1 347 ? 22.943 1.763 -12.801 1.00 96.06 347 VAL A N 1
ATOM 2815 C CA . VAL A 1 347 ? 23.254 3.180 -13.033 1.00 96.06 347 VAL A CA 1
ATOM 2816 C C . VAL A 1 347 ? 22.810 4.030 -11.852 1.00 96.06 347 VAL A C 1
ATOM 2818 O O . VAL A 1 347 ? 21.930 3.650 -11.082 1.00 96.06 347 VAL A O 1
ATOM 2821 N N . SER A 1 348 ? 23.416 5.204 -11.713 1.00 93.81 348 SER A N 1
ATOM 2822 C CA . SER A 1 348 ? 22.961 6.223 -10.768 1.00 93.81 348 SER A CA 1
ATOM 2823 C C . SER A 1 348 ? 23.291 7.614 -11.284 1.00 93.81 348 SER A C 1
ATOM 2825 O O . SER A 1 348 ? 24.027 7.769 -12.260 1.00 93.81 348 SER A O 1
ATOM 2827 N N . GLU A 1 349 ? 22.839 8.645 -10.583 1.00 90.94 349 GLU A N 1
ATOM 2828 C CA . GLU A 1 349 ? 23.151 10.039 -10.901 1.00 90.94 349 GLU A CA 1
ATOM 2829 C C . GLU A 1 349 ? 24.655 10.365 -10.868 1.00 90.94 349 GLU A C 1
ATOM 2831 O O . GLU A 1 349 ? 25.081 11.399 -11.372 1.00 90.94 349 GLU A O 1
ATOM 2836 N N . ARG A 1 350 ? 25.480 9.472 -10.303 1.00 89.81 350 ARG A N 1
ATOM 2837 C CA . ARG A 1 350 ? 26.952 9.559 -10.315 1.00 89.81 350 ARG A CA 1
ATOM 2838 C C . ARG A 1 350 ? 27.616 8.564 -11.272 1.00 89.81 350 ARG A C 1
ATOM 2840 O O . ARG A 1 350 ? 28.834 8.585 -11.408 1.00 89.81 350 ARG A O 1
ATOM 2847 N N . HIS A 1 351 ? 26.835 7.694 -11.909 1.00 88.25 351 HIS A N 1
ATOM 2848 C CA . HIS A 1 351 ? 27.308 6.590 -12.741 1.00 88.25 351 HIS A CA 1
ATOM 2849 C C . HIS A 1 351 ? 26.410 6.423 -13.977 1.00 88.25 351 HIS A C 1
ATOM 2851 O O . HIS A 1 351 ? 25.514 5.580 -13.992 1.00 88.25 351 HIS A O 1
ATOM 2857 N N . ASN A 1 352 ? 26.680 7.209 -15.025 1.00 86.31 352 ASN A N 1
ATOM 2858 C CA . ASN A 1 352 ? 26.132 7.043 -16.382 1.00 86.31 352 ASN A CA 1
ATOM 2859 C C . ASN A 1 352 ? 24.592 7.052 -16.513 1.00 86.31 352 ASN A C 1
ATOM 2861 O O . ASN A 1 352 ? 24.063 6.53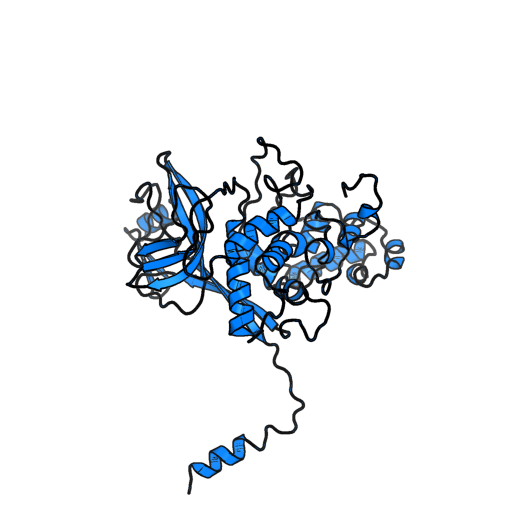0 -17.493 1.00 86.31 352 ASN A O 1
ATOM 2865 N N . MET A 1 353 ? 23.865 7.637 -15.558 1.00 91.81 353 MET A N 1
ATOM 2866 C CA . MET A 1 353 ? 22.433 7.904 -15.707 1.00 91.81 353 MET A CA 1
ATOM 2867 C C . MET A 1 353 ? 22.226 9.158 -16.562 1.00 91.81 353 MET A C 1
ATOM 2869 O O . MET A 1 353 ? 22.767 10.220 -16.252 1.00 91.81 353 MET A O 1
ATOM 2873 N N . ASN A 1 354 ? 21.438 9.047 -17.631 1.00 89.31 354 ASN A N 1
ATOM 2874 C CA . ASN A 1 354 ? 21.110 10.188 -18.480 1.00 89.31 354 ASN A CA 1
ATOM 2875 C C . ASN A 1 354 ? 20.054 11.079 -17.816 1.00 89.31 354 ASN A C 1
ATOM 2877 O O . ASN A 1 354 ? 19.135 10.598 -17.150 1.00 89.31 354 ASN A O 1
ATOM 2881 N N . SER A 1 355 ? 20.160 12.390 -18.035 1.00 82.44 355 SER A N 1
ATOM 2882 C CA . SER A 1 355 ? 19.109 13.324 -17.639 1.00 82.44 355 SER A CA 1
ATOM 2883 C C . SER A 1 355 ? 17.898 13.199 -18.561 1.00 82.44 355 SER A C 1
ATOM 2885 O O . SER A 1 355 ? 18.020 12.918 -19.753 1.00 82.44 355 SER A O 1
ATOM 2887 N N . ASN A 1 356 ? 16.716 13.447 -18.003 1.00 76.75 356 ASN A N 1
ATOM 2888 C CA . ASN A 1 356 ? 15.431 13.338 -18.695 1.00 76.75 356 ASN A CA 1
ATOM 2889 C C . ASN A 1 356 ? 15.072 11.937 -19.231 1.00 76.75 356 ASN A C 1
ATOM 2891 O O . ASN A 1 356 ? 14.242 11.810 -20.131 1.00 76.75 356 ASN A O 1
ATOM 2895 N N . GLU A 1 357 ? 15.667 10.886 -18.667 1.00 84.62 357 GLU A N 1
ATOM 2896 C CA . GLU A 1 357 ? 15.359 9.490 -18.980 1.00 84.62 357 GLU A CA 1
ATOM 2897 C C . GLU A 1 357 ? 14.879 8.758 -17.718 1.00 84.62 357 GLU A C 1
ATOM 2899 O O . GLU A 1 357 ? 15.351 9.017 -16.607 1.00 84.62 357 GLU A O 1
ATOM 2904 N N . TRP A 1 358 ? 13.905 7.860 -17.888 1.00 87.50 358 TRP A N 1
ATOM 2905 C CA . TRP A 1 358 ? 13.398 7.014 -16.812 1.00 87.50 358 TRP A CA 1
ATOM 2906 C C . TRP A 1 358 ? 14.192 5.717 -16.723 1.00 87.50 358 TRP A C 1
ATOM 2908 O O . TRP A 1 358 ? 14.329 4.994 -17.708 1.00 87.50 358 TRP A O 1
ATOM 2918 N N . TYR A 1 359 ? 14.609 5.381 -15.508 1.00 92.88 359 TYR A N 1
ATOM 2919 C CA . TYR A 1 359 ? 15.204 4.094 -15.165 1.00 92.88 359 TYR A CA 1
ATOM 2920 C C . TYR A 1 359 ? 14.343 3.406 -14.113 1.00 92.88 359 TYR A C 1
ATOM 2922 O O . TYR A 1 359 ? 13.691 4.071 -13.313 1.00 92.88 359 TYR A O 1
ATOM 2930 N N . LEU A 1 360 ? 14.322 2.076 -14.095 1.00 94.25 360 LEU A N 1
ATOM 2931 C CA . LEU A 1 360 ? 13.621 1.319 -13.057 1.00 94.25 360 LEU A CA 1
ATOM 2932 C C . LEU A 1 360 ? 14.597 0.871 -11.983 1.00 94.25 360 LEU A C 1
ATOM 2934 O O . LEU A 1 360 ? 15.721 0.489 -12.293 1.00 94.25 360 LEU A O 1
ATOM 2938 N N . LEU A 1 361 ? 14.159 0.862 -10.730 1.00 94.00 361 LEU A N 1
ATOM 2939 C CA . LEU A 1 361 ? 14.812 0.041 -9.717 1.00 94.00 361 LEU A CA 1
ATOM 2940 C C . LEU A 1 361 ? 14.605 -1.440 -10.078 1.00 94.00 361 LEU A C 1
ATOM 2942 O O . LEU A 1 361 ? 13.572 -1.787 -10.660 1.00 94.00 361 LEU A O 1
ATOM 2946 N N . PRO A 1 362 ? 15.551 -2.329 -9.730 1.00 93.44 362 PRO A N 1
ATOM 2947 C CA . PRO A 1 362 ? 15.456 -3.739 -10.097 1.00 93.44 362 PRO A CA 1
ATOM 2948 C C . PRO A 1 362 ? 14.324 -4.458 -9.356 1.00 93.44 362 PRO A C 1
ATOM 2950 O O . PRO A 1 362 ? 13.797 -5.447 -9.851 1.00 93.44 362 PRO A O 1
ATOM 2953 N N . HIS A 1 363 ? 13.923 -3.979 -8.178 1.00 92.88 363 HIS A N 1
ATOM 2954 C CA . HIS A 1 363 ? 12.881 -4.612 -7.378 1.00 92.88 363 HIS A CA 1
ATOM 2955 C C . HIS A 1 363 ? 11.486 -4.093 -7.729 1.00 92.88 363 HIS A C 1
ATOM 2957 O O . HIS A 1 363 ? 11.233 -2.887 -7.778 1.00 92.88 363 HIS A O 1
ATOM 2963 N N . ALA A 1 364 ? 10.568 -5.033 -7.919 1.00 95.31 364 ALA A N 1
ATOM 2964 C CA . ALA A 1 364 ? 9.159 -4.796 -8.169 1.00 95.31 364 ALA A CA 1
ATOM 2965 C C . ALA A 1 364 ? 8.305 -5.679 -7.256 1.00 95.31 364 ALA A C 1
ATOM 2967 O O . ALA A 1 364 ? 8.766 -6.707 -6.768 1.00 95.31 364 ALA A O 1
ATOM 2968 N N . TYR A 1 365 ? 7.048 -5.301 -7.048 1.00 97.12 365 TYR A N 1
ATOM 2969 C CA . TYR A 1 365 ? 6.157 -5.995 -6.121 1.00 97.12 365 TYR A CA 1
ATOM 2970 C C . TYR A 1 365 ? 4.902 -6.497 -6.815 1.00 97.12 365 TYR A C 1
ATOM 2972 O O . TYR A 1 365 ? 4.257 -5.754 -7.553 1.00 97.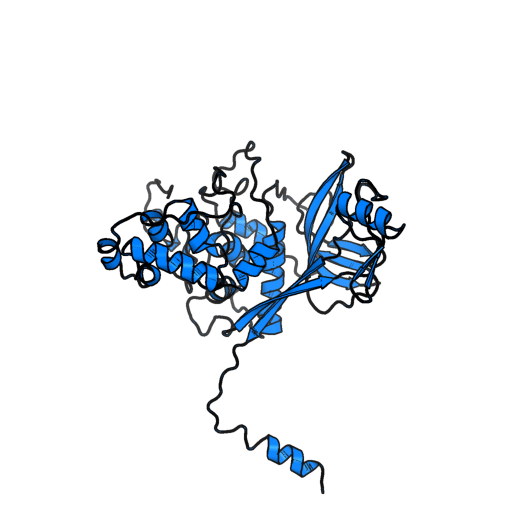12 365 TYR A O 1
ATOM 2980 N N . SER A 1 366 ? 4.526 -7.741 -6.540 1.00 96.19 366 SER A N 1
ATOM 2981 C CA . SER A 1 366 ? 3.250 -8.323 -6.951 1.00 96.19 366 SER A CA 1
ATOM 2982 C C . SER A 1 366 ? 2.353 -8.559 -5.733 1.00 96.19 366 SER A C 1
ATOM 2984 O O . SER A 1 366 ? 2.844 -8.709 -4.615 1.00 96.19 366 SER A O 1
ATOM 2986 N N . ILE A 1 367 ? 1.035 -8.581 -5.944 1.00 97.00 367 ILE A N 1
ATOM 2987 C CA . ILE A 1 367 ? 0.047 -8.985 -4.933 1.00 97.00 367 ILE A CA 1
ATOM 2988 C C . ILE A 1 367 ? -0.761 -10.143 -5.491 1.00 97.00 367 ILE A C 1
ATOM 2990 O O . ILE A 1 367 ? -1.287 -10.025 -6.599 1.00 97.00 367 ILE A O 1
ATOM 2994 N N . THR A 1 368 ? -0.939 -11.183 -4.681 1.00 97.19 368 THR A N 1
ATOM 2995 C CA . THR A 1 368 ? -1.804 -12.332 -4.953 1.00 97.19 368 THR A CA 1
ATOM 2996 C C . THR A 1 368 ? -2.809 -12.507 -3.817 1.00 97.19 368 THR A C 1
ATOM 2998 O O . THR A 1 368 ? -2.466 -12.389 -2.637 1.00 97.19 368 THR A O 1
ATOM 3001 N N . LEU A 1 369 ? -4.064 -12.802 -4.160 1.00 97.75 369 LEU A N 1
ATOM 3002 C CA . LEU A 1 369 ? -5.105 -13.142 -3.189 1.00 97.75 369 LEU A CA 1
ATOM 3003 C C . LEU A 1 369 ? -5.406 -14.639 -3.245 1.00 97.75 369 LEU A C 1
ATOM 3005 O O . LEU A 1 369 ? -5.958 -15.130 -4.221 1.00 97.75 369 LEU A O 1
ATOM 3009 N N . VAL A 1 370 ? -5.083 -15.364 -2.178 1.00 96.75 370 VAL A N 1
ATOM 3010 C CA . VAL A 1 370 ? -5.277 -16.817 -2.101 1.00 96.75 370 VAL A CA 1
ATOM 3011 C C . VAL A 1 370 ? -6.598 -17.111 -1.392 1.00 96.75 370 VAL A C 1
ATOM 3013 O O . VAL A 1 370 ? -6.707 -16.788 -0.205 1.00 96.75 370 VAL A O 1
ATOM 3016 N N . PRO A 1 371 ? -7.615 -17.687 -2.064 1.00 93.62 371 PRO A N 1
ATOM 3017 C CA . PRO A 1 371 ? -8.864 -18.075 -1.418 1.00 93.62 371 PRO A CA 1
ATOM 3018 C C . PRO A 1 371 ? -8.609 -18.962 -0.201 1.00 93.62 371 PRO A C 1
ATOM 3020 O O . PRO A 1 371 ? -7.816 -19.900 -0.268 1.00 93.62 371 PRO A O 1
ATOM 3023 N N . GLU A 1 372 ? -9.307 -18.699 0.902 1.00 89.31 372 GLU A N 1
ATOM 3024 C CA . GLU A 1 372 ? -9.372 -19.679 1.983 1.00 89.31 372 GLU A CA 1
ATOM 3025 C C . GLU A 1 372 ? -10.057 -20.919 1.408 1.00 89.31 372 GLU A C 1
ATOM 3027 O O . GLU A 1 372 ? -11.149 -20.820 0.832 1.00 89.31 372 GLU A O 1
ATOM 3032 N N . SER A 1 373 ? -9.399 -22.078 1.495 1.00 72.75 373 SER A N 1
ATOM 3033 C CA . SER A 1 373 ? -10.002 -23.329 1.061 1.00 72.75 373 SER A CA 1
ATOM 3034 C C . SER A 1 373 ? -11.317 -23.482 1.815 1.00 72.75 373 SER A C 1
ATOM 3036 O O . SER A 1 373 ? -11.363 -23.580 3.042 1.00 72.75 373 SER A O 1
ATOM 3038 N N . THR A 1 374 ? -12.424 -23.465 1.074 1.00 47.38 374 THR A N 1
ATOM 3039 C CA . THR A 1 374 ? -13.680 -23.946 1.627 1.00 47.38 374 THR A CA 1
ATOM 3040 C C . THR A 1 374 ? -13.420 -25.413 1.899 1.00 47.38 374 THR A C 1
ATOM 3042 O O . THR A 1 374 ? -13.284 -26.204 0.967 1.00 47.38 374 THR A O 1
ATOM 3045 N N . VAL A 1 375 ? -13.295 -25.778 3.173 1.00 37.56 375 VAL A N 1
ATOM 3046 C CA . VAL A 1 375 ? -13.543 -27.152 3.589 1.00 37.56 375 VAL A CA 1
ATOM 3047 C C . VAL A 1 375 ? -14.993 -27.413 3.192 1.00 37.56 375 VAL A C 1
ATOM 3049 O O . VAL A 1 375 ? -15.929 -27.090 3.920 1.00 37.56 375 VAL A O 1
ATOM 3052 N N . LEU A 1 376 ? -15.189 -27.902 1.969 1.00 34.47 376 LEU A N 1
ATOM 3053 C CA . LEU A 1 376 ? -16.406 -28.598 1.601 1.00 34.47 376 LEU A CA 1
ATOM 3054 C C . LEU A 1 376 ? -16.572 -29.713 2.643 1.00 34.47 376 LEU A C 1
ATOM 3056 O O . LEU A 1 376 ? -15.589 -30.409 2.923 1.00 34.47 376 LEU A O 1
ATOM 3060 N N . PRO A 1 377 ? -17.763 -29.894 3.245 1.00 33.97 377 PRO A N 1
ATOM 3061 C CA . PRO A 1 377 ? -18.031 -31.082 4.033 1.00 33.97 377 PRO A CA 1
ATOM 3062 C C . PRO A 1 377 ? -17.628 -32.292 3.199 1.00 33.97 377 PRO A C 1
ATOM 3064 O O . PRO A 1 377 ? -17.995 -32.409 2.030 1.00 33.97 377 PRO A O 1
ATOM 3067 N N . PHE A 1 378 ? -16.815 -33.144 3.803 1.00 38.34 378 PHE A N 1
ATOM 3068 C CA . PHE A 1 378 ? -16.172 -34.303 3.208 1.00 38.34 378 PHE A CA 1
ATOM 3069 C C . PHE A 1 378 ? -17.206 -35.394 2.879 1.00 38.34 378 PHE A C 1
ATOM 3071 O O . PHE A 1 378 ? -17.177 -36.466 3.460 1.00 38.34 378 PHE A O 1
ATOM 3078 N N . VAL A 1 379 ? -18.165 -35.130 1.989 1.00 41.97 379 VAL A N 1
ATOM 3079 C CA . VAL A 1 379 ? -19.098 -36.120 1.434 1.00 41.97 379 VAL A CA 1
ATOM 3080 C C . VAL A 1 379 ? -19.497 -35.658 0.031 1.00 41.97 379 VAL A C 1
ATOM 3082 O O . VAL A 1 379 ? -20.441 -34.895 -0.114 1.00 41.97 379 VAL A O 1
ATOM 3085 N N . GLN A 1 380 ? -18.729 -36.104 -0.973 1.00 34.44 380 GLN A N 1
ATOM 3086 C CA . GLN A 1 380 ? -19.043 -36.230 -2.421 1.00 34.44 380 GLN A CA 1
ATOM 3087 C C . GLN A 1 380 ? -17.841 -35.984 -3.358 1.00 34.44 380 GLN A C 1
ATOM 3089 O O . GLN A 1 380 ? -18.010 -35.923 -4.570 1.00 34.44 380 GLN A O 1
ATOM 3094 N N . GLN A 1 381 ? -16.604 -35.949 -2.849 1.00 33.75 381 GLN A N 1
ATOM 3095 C CA . GLN A 1 381 ? -15.390 -35.958 -3.689 1.00 33.75 381 GLN A CA 1
ATOM 3096 C C . GLN A 1 381 ? -14.672 -37.317 -3.770 1.00 33.75 381 GLN A C 1
ATOM 3098 O O . GLN A 1 381 ? -13.555 -37.392 -4.266 1.00 33.75 381 GLN A O 1
ATOM 3103 N N . VAL A 1 382 ? -15.324 -38.409 -3.352 1.00 36.97 382 VAL A N 1
ATOM 3104 C CA . VAL A 1 382 ? -14.792 -39.777 -3.537 1.00 36.97 382 VAL A CA 1
ATOM 3105 C C . VAL A 1 382 ? -15.267 -40.416 -4.856 1.00 36.97 382 VAL A C 1
ATOM 3107 O O . VAL A 1 382 ? -14.609 -41.314 -5.365 1.00 36.97 382 VAL A O 1
ATOM 3110 N N . ASN A 1 383 ? -16.326 -39.901 -5.496 1.00 36.44 383 ASN A N 1
ATOM 3111 C CA . ASN A 1 383 ? -16.872 -40.511 -6.722 1.00 36.44 383 ASN A CA 1
ATOM 3112 C C . ASN A 1 383 ? -16.346 -39.939 -8.048 1.00 36.44 383 ASN A C 1
ATOM 3114 O O . ASN A 1 383 ? -16.605 -40.532 -9.086 1.00 36.44 383 ASN A O 1
ATOM 3118 N N . ILE A 1 384 ? -15.576 -38.844 -8.050 1.00 38.44 384 ILE A N 1
ATOM 3119 C CA . ILE A 1 384 ? -15.013 -38.290 -9.302 1.00 38.44 384 ILE A CA 1
ATOM 3120 C C . ILE A 1 384 ? -13.590 -38.816 -9.567 1.00 38.44 384 ILE A C 1
ATOM 3122 O O . ILE A 1 384 ? -13.199 -38.975 -10.720 1.00 38.44 384 ILE A O 1
ATOM 3126 N N . TYR A 1 385 ? -12.839 -39.199 -8.527 1.00 32.62 385 TYR A N 1
ATOM 3127 C CA . TYR A 1 385 ? -11.505 -39.793 -8.703 1.00 32.62 385 TYR A CA 1
ATOM 3128 C C . TYR A 1 385 ? -11.530 -41.286 -9.083 1.00 32.62 385 TYR A C 1
ATOM 3130 O O . TYR A 1 385 ? -10.571 -41.770 -9.678 1.00 32.62 385 TYR A O 1
ATOM 3138 N N . PHE A 1 386 ? -12.624 -42.010 -8.810 1.00 35.62 386 PHE A N 1
ATOM 3139 C CA . PHE A 1 386 ? -12.754 -43.424 -9.198 1.00 35.62 386 PHE A CA 1
ATOM 3140 C C . PHE A 1 386 ? -13.232 -43.639 -10.647 1.00 35.62 386 PHE A C 1
ATOM 3142 O O . PHE A 1 386 ? -12.899 -44.661 -11.244 1.00 35.62 386 PHE A O 1
ATOM 3149 N N . GLU A 1 387 ? -13.945 -42.682 -11.246 1.00 34.75 387 GLU A N 1
ATOM 3150 C CA . GLU A 1 387 ? -14.405 -42.770 -12.646 1.00 34.75 387 GLU A CA 1
ATOM 3151 C C . GLU A 1 387 ? -13.290 -42.441 -13.658 1.00 34.75 387 GLU A C 1
ATOM 3153 O O . GLU A 1 387 ? -13.220 -43.052 -14.721 1.00 34.75 387 GLU A O 1
ATOM 3158 N N . ILE A 1 388 ? -12.339 -41.564 -13.311 1.00 39.38 388 ILE A N 1
ATOM 3159 C CA . ILE A 1 388 ? -11.228 -41.197 -14.212 1.00 39.38 388 ILE A CA 1
ATOM 3160 C C . ILE A 1 388 ? -10.165 -42.309 -14.306 1.00 39.38 388 ILE A C 1
ATOM 3162 O O . ILE A 1 388 ? -9.530 -42.471 -15.346 1.00 39.38 388 ILE A O 1
ATOM 3166 N N . ILE A 1 389 ? -10.010 -43.140 -13.268 1.00 39.47 389 ILE A N 1
ATOM 3167 C CA . ILE A 1 389 ? -9.055 -44.265 -13.278 1.00 39.47 389 ILE A CA 1
ATOM 3168 C C . ILE A 1 389 ? -9.627 -45.499 -14.004 1.00 39.47 389 ILE A C 1
ATOM 3170 O O . ILE A 1 389 ? -8.865 -46.312 -14.524 1.00 39.47 389 ILE A O 1
ATOM 3174 N N . ARG A 1 390 ? -10.957 -45.624 -14.134 1.00 32.62 390 ARG A N 1
ATOM 3175 C CA . ARG A 1 390 ? -11.585 -46.734 -14.877 1.00 32.62 390 ARG A CA 1
ATOM 3176 C C . ARG A 1 390 ? -11.538 -46.579 -16.400 1.00 32.62 390 ARG A C 1
ATOM 3178 O O . ARG A 1 390 ? -11.642 -47.583 -17.092 1.00 32.62 390 ARG A O 1
ATOM 3185 N N . PHE A 1 391 ? -11.326 -45.367 -16.913 1.00 36.78 391 PHE A N 1
ATOM 3186 C CA . PHE A 1 391 ? -11.259 -45.099 -18.356 1.00 36.78 391 PHE A CA 1
ATOM 3187 C C . PHE A 1 391 ? -9.862 -45.261 -18.980 1.00 36.78 391 PHE A C 1
ATOM 3189 O O . PHE A 1 391 ? -9.728 -45.130 -20.192 1.00 36.78 391 PHE A O 1
ATOM 3196 N N . TYR A 1 392 ? -8.831 -45.569 -18.185 1.00 37.34 392 TYR A N 1
ATOM 3197 C CA . TYR A 1 392 ? -7.452 -45.729 -18.674 1.00 37.34 392 TYR A CA 1
ATOM 3198 C C . TYR A 1 392 ? -6.913 -47.170 -18.629 1.00 37.34 392 TYR A C 1
ATOM 3200 O O . TYR A 1 392 ? -5.745 -47.376 -18.946 1.00 37.34 392 TYR A O 1
ATOM 3208 N N . TYR A 1 393 ? -7.732 -48.170 -18.271 1.00 39.03 393 TYR A N 1
ATOM 3209 C CA . TYR A 1 393 ? -7.281 -49.570 -18.162 1.00 39.03 393 TYR A CA 1
ATOM 3210 C C . TYR A 1 393 ? -8.285 -50.639 -18.640 1.00 39.03 393 TYR A C 1
ATOM 3212 O O . TYR A 1 393 ? -8.291 -51.746 -18.103 1.00 39.03 393 TYR A O 1
ATOM 3220 N N . PHE A 1 394 ? -9.086 -50.356 -19.671 1.00 38.03 394 PHE A N 1
ATOM 3221 C CA . PHE A 1 394 ? -9.747 -51.395 -20.476 1.00 38.03 394 PHE A CA 1
ATOM 3222 C C . PHE A 1 394 ? -9.784 -51.028 -21.955 1.00 38.03 394 PHE A C 1
ATOM 3224 O O . PHE A 1 394 ? -10.181 -49.880 -22.255 1.00 38.03 394 PHE A O 1
#

pLDDT: mean 77.4, std 19.04, range [27.03, 97.88]